Protein AF-A0A0R3N620-F1 (afdb_monomer)

Sequence (386 aa):
MCLKAFSAATVSLCLLALGALASAQDASSAPKIPSCRLDSSKNAILQATLKRAIGAYAAMGKQLPVSKVAINPVSPSADPQTLDVYVVLDAPKGATDAGGCATRTPGEADAVDPLSVLGGCVVAAVDRPEMRCSSSAVQVFAKAGRSEERESIALLYVVAHELGHLKQRRLGEYAGRVEQIDLGTAPSARIDALREACDPVSLKVEEETDAMSFDVLVKLVGEAPYREPILSERGSVYSNIDQLALASNGWQLLNARRDFVSKPKVHPSFEPQNFPTPDKEIEKNAKTFVCAALKGKKGTIYYPGRSISHPPMEQRLQRMAEKLKPVAEGLPTKPGDPNFKPVAILQGDLGPILTFIYRETGVYMKSLQNKICTRLNGPRPDAGCT

Structure (mmCIF, N/CA/C/O backbone):
data_AF-A0A0R3N620-F1
#
_entry.id   AF-A0A0R3N620-F1
#
loop_
_atom_site.group_PDB
_atom_site.id
_atom_site.type_symbol
_atom_site.label_atom_id
_atom_site.label_alt_id
_atom_site.label_comp_id
_atom_site.label_asym_id
_atom_site.label_entity_id
_atom_site.label_seq_id
_atom_site.pdbx_PDB_ins_code
_atom_site.Cartn_x
_atom_site.Cartn_y
_atom_site.Cartn_z
_atom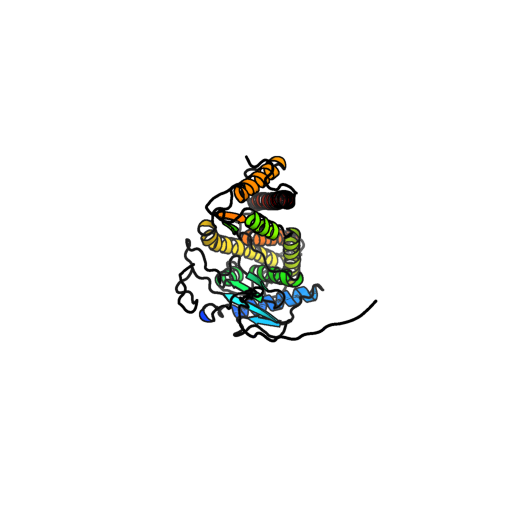_site.occupancy
_atom_site.B_iso_or_equiv
_atom_site.auth_seq_id
_atom_site.auth_comp_id
_atom_site.auth_asym_id
_atom_site.auth_atom_id
_atom_site.pdbx_PDB_model_num
ATOM 1 N N . MET A 1 1 ? 26.747 -62.731 -38.955 1.00 36.78 1 MET A N 1
ATOM 2 C CA . MET A 1 1 ? 27.808 -63.668 -38.532 1.00 36.78 1 MET A CA 1
ATOM 3 C C . MET A 1 1 ? 28.771 -62.927 -37.621 1.00 36.78 1 MET A C 1
ATOM 5 O O . MET A 1 1 ? 29.369 -61.945 -38.035 1.00 36.78 1 MET A O 1
ATOM 9 N N . CYS A 1 2 ? 28.819 -63.350 -36.360 1.00 31.23 2 CYS A N 1
ATOM 10 C CA . CYS A 1 2 ? 29.792 -62.945 -35.350 1.00 31.23 2 CYS A CA 1
ATOM 11 C C . CYS A 1 2 ? 31.207 -63.416 -35.733 1.00 31.23 2 CYS A C 1
ATOM 13 O O . CYS A 1 2 ? 31.331 -64.530 -36.228 1.00 31.23 2 CYS A O 1
ATOM 15 N N . LEU A 1 3 ? 32.262 -62.657 -35.421 1.00 32.25 3 LEU A N 1
ATOM 16 C CA . LEU A 1 3 ? 33.088 -62.854 -34.216 1.00 32.25 3 LEU A CA 1
ATOM 17 C C . LEU A 1 3 ? 34.357 -61.969 -34.231 1.00 32.25 3 LEU A C 1
ATOM 19 O O . LEU A 1 3 ? 35.157 -62.034 -35.152 1.00 32.25 3 LEU A O 1
ATOM 23 N N . LYS A 1 4 ? 34.511 -61.225 -33.126 1.00 36.31 4 LYS A N 1
ATOM 24 C CA . LYS A 1 4 ? 35.710 -60.953 -32.303 1.00 36.31 4 LYS A CA 1
ATOM 25 C C . LYS A 1 4 ? 37.056 -60.589 -32.961 1.00 36.31 4 LYS A C 1
ATOM 27 O O . LYS A 1 4 ? 37.689 -61.430 -33.579 1.00 36.31 4 LYS A O 1
ATOM 32 N N . ALA A 1 5 ? 37.621 -59.471 -32.493 1.00 34.50 5 ALA A N 1
ATOM 33 C CA . ALA A 1 5 ? 38.891 -59.493 -31.755 1.00 34.50 5 ALA A CA 1
ATOM 34 C C . ALA A 1 5 ? 39.011 -58.265 -30.828 1.00 34.50 5 ALA A C 1
ATOM 36 O O . ALA A 1 5 ? 38.874 -57.125 -31.259 1.00 34.50 5 ALA A O 1
ATOM 37 N N . PHE A 1 6 ? 39.241 -58.536 -29.543 1.00 37.28 6 PHE A N 1
ATOM 38 C CA . PHE A 1 6 ? 39.679 -57.591 -28.516 1.00 37.28 6 PHE A CA 1
ATOM 39 C C . PHE A 1 6 ? 41.188 -57.352 -28.664 1.00 37.28 6 PHE A C 1
ATOM 41 O O . PHE A 1 6 ? 41.926 -58.315 -28.850 1.00 37.28 6 PHE A O 1
ATOM 48 N N . SER A 1 7 ? 41.659 -56.124 -28.443 1.00 36.38 7 SER A N 1
ATOM 49 C CA . SER A 1 7 ? 42.962 -55.913 -27.803 1.00 36.38 7 SER A CA 1
ATOM 50 C C . SER A 1 7 ? 42.950 -54.609 -27.017 1.00 36.38 7 SER A C 1
ATOM 52 O O . SER A 1 7 ? 42.674 -53.539 -27.554 1.00 36.38 7 SER A O 1
ATOM 54 N N . ALA A 1 8 ? 43.228 -54.739 -25.725 1.00 33.75 8 ALA A N 1
ATOM 55 C CA . ALA A 1 8 ? 43.427 -53.651 -24.790 1.00 33.75 8 ALA A CA 1
ATOM 56 C C . ALA A 1 8 ? 44.824 -53.047 -24.986 1.00 33.75 8 ALA A C 1
ATOM 58 O O . ALA A 1 8 ? 45.806 -53.779 -25.083 1.00 33.75 8 ALA A O 1
ATOM 59 N N . ALA A 1 9 ? 44.915 -51.720 -24.990 1.00 36.69 9 ALA A N 1
ATOM 60 C CA . ALA A 1 9 ? 46.151 -51.009 -24.700 1.00 36.69 9 ALA A CA 1
ATOM 61 C C . ALA A 1 9 ? 45.800 -49.731 -23.937 1.00 36.69 9 ALA A C 1
ATOM 63 O O . ALA A 1 9 ? 45.240 -48.775 -24.468 1.00 36.69 9 ALA A O 1
ATOM 64 N N . THR A 1 10 ? 46.086 -49.793 -22.647 1.00 37.22 10 THR A N 1
ATOM 65 C CA . THR A 1 10 ? 45.974 -48.743 -21.648 1.00 37.22 10 THR A CA 1
ATOM 66 C C . THR A 1 10 ? 46.979 -47.634 -21.962 1.00 37.22 10 THR A C 1
ATOM 68 O O . THR A 1 10 ? 48.183 -47.867 -21.892 1.00 37.22 10 THR A O 1
ATOM 71 N N . VAL A 1 11 ? 46.507 -46.423 -22.259 1.00 37.81 11 VAL A N 1
ATOM 72 C CA . VAL A 1 11 ? 47.314 -45.199 -22.153 1.00 37.81 11 VAL A CA 1
ATOM 73 C C . VAL A 1 11 ? 46.560 -44.232 -21.251 1.00 37.81 11 VAL A C 1
ATOM 75 O O . VAL A 1 11 ? 45.428 -43.841 -21.519 1.00 37.81 11 VAL A O 1
ATOM 78 N N . SER A 1 12 ? 47.204 -43.944 -20.126 1.00 35.34 12 SER A N 1
ATOM 79 C CA . SER A 1 12 ? 46.823 -42.969 -19.110 1.00 35.34 12 SER A CA 1
ATOM 80 C C . SER A 1 12 ? 47.328 -41.572 -19.509 1.00 35.34 12 SER A C 1
ATOM 82 O O . SER A 1 12 ? 48.283 -41.485 -20.278 1.00 35.34 12 SER A O 1
ATOM 84 N N . LEU A 1 13 ? 46.746 -40.527 -18.900 1.00 31.44 13 LEU A N 1
ATOM 85 C CA . LEU A 1 13 ? 46.895 -39.066 -19.119 1.00 31.44 13 LEU A CA 1
ATOM 86 C C . LEU A 1 13 ? 45.989 -38.499 -20.235 1.00 31.44 13 LEU A C 1
ATOM 88 O O . LEU A 1 13 ? 45.946 -39.027 -21.331 1.00 31.44 13 LEU A O 1
ATOM 92 N N . CYS A 1 14 ? 45.254 -37.397 -20.068 1.00 28.28 14 CYS A N 1
ATOM 93 C CA . CYS A 1 14 ? 45.354 -36.328 -19.081 1.00 28.28 14 CYS A CA 1
ATOM 94 C C . CYS A 1 14 ? 44.007 -35.596 -18.946 1.00 28.28 14 CYS A C 1
ATOM 96 O O . CYS A 1 14 ? 43.231 -35.511 -19.897 1.00 28.28 14 CYS A O 1
ATOM 98 N N . LEU A 1 15 ? 43.772 -35.057 -17.748 1.00 35.19 15 LEU A N 1
ATOM 99 C CA . LEU A 1 15 ? 42.689 -34.148 -17.380 1.00 35.19 15 LEU A CA 1
ATOM 100 C C . LEU A 1 15 ? 42.441 -33.057 -18.431 1.00 35.19 15 LEU A C 1
ATOM 102 O O . LEU A 1 15 ? 43.393 -32.408 -18.844 1.00 35.19 15 LEU A O 1
ATOM 106 N N . LEU A 1 16 ? 41.165 -32.782 -18.715 1.00 34.00 16 LEU A N 1
ATOM 107 C CA . LEU A 1 16 ? 40.582 -31.440 -18.878 1.00 34.00 16 LEU A CA 1
ATOM 108 C C . LEU A 1 16 ? 39.051 -31.575 -18.756 1.00 34.00 16 LEU A C 1
ATOM 110 O O . LEU A 1 16 ? 38.293 -31.355 -19.696 1.00 34.00 16 LEU A O 1
ATOM 114 N N . ALA A 1 17 ? 38.582 -31.966 -17.568 1.00 34.34 17 ALA A N 1
ATOM 115 C CA . ALA A 1 17 ? 37.215 -31.668 -17.157 1.00 34.34 17 ALA A CA 1
ATOM 116 C C . ALA A 1 17 ? 37.182 -30.177 -16.789 1.00 34.34 17 ALA A C 1
ATOM 118 O O . ALA A 1 17 ? 37.375 -29.808 -15.631 1.00 34.34 17 ALA A O 1
ATOM 119 N N . LEU A 1 18 ? 37.043 -29.309 -17.797 1.00 34.25 18 LEU A N 1
ATOM 120 C CA . LEU A 1 18 ? 36.725 -27.906 -17.559 1.00 34.25 18 LEU A CA 1
ATOM 121 C C . LEU A 1 18 ? 35.356 -27.859 -16.890 1.00 34.25 18 LEU A C 1
ATOM 123 O O . LEU A 1 18 ? 34.341 -28.227 -17.480 1.00 34.25 18 LEU A O 1
ATOM 127 N N . GLY A 1 19 ? 35.382 -27.449 -15.625 1.00 31.30 19 GLY A N 1
ATOM 128 C CA . GLY A 1 19 ? 34.218 -27.309 -14.781 1.00 31.30 19 GLY A CA 1
ATOM 129 C C . GLY A 1 19 ? 33.174 -26.420 -15.436 1.00 31.30 19 GLY A C 1
ATOM 130 O O . GLY A 1 19 ? 33.366 -25.217 -15.600 1.00 31.30 19 GLY A O 1
ATOM 131 N N . ALA A 1 20 ? 32.021 -27.017 -15.715 1.00 32.28 20 ALA A N 1
ATOM 132 C CA . ALA A 1 20 ? 30.767 -26.301 -15.649 1.00 32.28 20 ALA A CA 1
ATOM 133 C C . ALA A 1 20 ? 30.526 -25.946 -14.172 1.00 32.28 20 ALA A C 1
ATOM 135 O O . ALA A 1 20 ? 29.784 -26.622 -13.463 1.00 32.28 20 ALA A O 1
ATOM 136 N N . LEU A 1 21 ? 31.178 -24.879 -13.698 1.00 32.72 21 LEU A N 1
ATOM 137 C CA . LEU A 1 21 ? 30.654 -24.066 -12.605 1.00 32.72 21 LEU A CA 1
ATOM 138 C C . LEU A 1 21 ? 29.407 -23.372 -13.158 1.00 32.72 21 LEU A C 1
ATOM 140 O O . LEU A 1 21 ? 29.413 -22.196 -13.510 1.00 32.72 21 LEU A O 1
ATOM 144 N N . ALA A 1 22 ? 28.337 -24.152 -13.298 1.00 33.75 22 ALA A N 1
ATOM 145 C CA . ALA A 1 22 ? 27.001 -23.613 -13.305 1.00 33.75 22 ALA A CA 1
ATOM 146 C C . ALA A 1 22 ? 26.807 -23.029 -11.907 1.00 33.75 22 ALA A C 1
ATOM 148 O O . ALA A 1 22 ? 26.496 -23.741 -10.954 1.00 33.75 22 ALA A O 1
ATOM 149 N N . SER A 1 23 ? 27.063 -21.729 -11.783 1.00 32.25 23 SER A N 1
ATOM 150 C CA . SER A 1 23 ? 26.480 -20.915 -10.734 1.00 32.25 23 SER A CA 1
ATOM 151 C C . SER A 1 23 ? 24.970 -21.035 -10.902 1.00 32.25 23 SER A C 1
ATOM 153 O O . SER A 1 23 ? 24.349 -20.256 -11.622 1.00 32.25 23 SER A O 1
ATOM 155 N N . ALA A 1 24 ? 24.388 -22.060 -10.284 1.00 30.95 24 ALA A N 1
ATOM 156 C CA . ALA A 1 24 ? 23.009 -22.012 -9.863 1.00 30.95 24 ALA A CA 1
ATOM 157 C C . ALA A 1 24 ? 22.931 -20.787 -8.950 1.00 30.95 24 ALA A C 1
ATOM 159 O O . ALA A 1 24 ? 23.338 -20.827 -7.792 1.00 30.95 24 ALA A O 1
ATOM 160 N N . GLN A 1 25 ? 22.540 -19.647 -9.518 1.00 29.06 25 GLN A N 1
ATOM 161 C CA . GLN A 1 25 ? 21.997 -18.567 -8.722 1.00 29.06 25 GLN A CA 1
ATOM 162 C C . GLN A 1 25 ? 20.741 -19.159 -8.104 1.00 29.06 25 GLN A C 1
ATOM 164 O O . GLN A 1 25 ? 19.725 -19.323 -8.778 1.00 29.06 25 GLN A O 1
ATOM 169 N N . ASP A 1 26 ? 20.895 -19.590 -6.853 1.00 26.53 26 ASP A N 1
ATOM 170 C CA . ASP A 1 26 ? 19.812 -19.998 -5.982 1.00 26.53 26 ASP A CA 1
ATOM 171 C C . ASP A 1 26 ? 18.635 -19.050 -6.187 1.00 26.53 26 ASP A C 1
ATOM 173 O O . ASP A 1 26 ? 18.799 -17.823 -6.205 1.00 26.53 26 ASP A O 1
ATOM 177 N N . ALA A 1 27 ? 17.451 -19.637 -6.354 1.00 30.41 27 ALA A N 1
ATOM 178 C CA . ALA A 1 27 ? 16.190 -18.924 -6.300 1.00 30.41 27 ALA A CA 1
ATOM 179 C C . ALA A 1 27 ? 16.234 -17.968 -5.096 1.00 30.41 27 ALA A C 1
ATOM 181 O O . ALA A 1 27 ? 16.344 -18.391 -3.946 1.00 30.41 27 ALA A O 1
ATOM 182 N N . SER A 1 28 ? 16.274 -16.672 -5.407 1.00 37.09 28 SER A N 1
ATOM 183 C CA . SER A 1 28 ? 16.671 -15.588 -4.514 1.00 37.09 28 SER A CA 1
ATOM 184 C C . SER A 1 28 ? 15.921 -15.634 -3.180 1.00 37.09 28 SER A C 1
ATOM 186 O O . SER A 1 28 ? 14.763 -15.235 -3.083 1.00 37.09 28 SER A O 1
ATOM 188 N N . SER A 1 29 ? 16.597 -16.077 -2.117 1.00 52.94 29 SER A N 1
ATOM 189 C CA . SER A 1 29 ? 16.148 -15.803 -0.756 1.00 52.94 29 SER A CA 1
ATOM 190 C C . SER A 1 29 ? 16.206 -14.291 -0.537 1.00 52.94 29 SER A C 1
ATOM 192 O O . SER A 1 29 ? 17.260 -13.688 -0.767 1.00 52.94 29 SER A O 1
ATOM 194 N N . ALA A 1 30 ? 15.106 -13.678 -0.094 1.00 59.09 30 ALA A N 1
ATOM 195 C CA . ALA A 1 30 ? 15.063 -12.246 0.183 1.00 59.09 30 ALA A CA 1
ATOM 196 C C . ALA A 1 30 ? 16.245 -11.829 1.091 1.00 59.09 30 ALA A C 1
ATOM 198 O O . ALA A 1 30 ? 16.562 -12.547 2.049 1.00 59.09 30 ALA A O 1
ATOM 199 N N . PRO A 1 31 ? 16.923 -10.698 0.811 1.00 70.62 31 PRO A N 1
ATOM 200 C CA . PRO A 1 31 ? 18.149 -10.330 1.510 1.00 70.62 31 PRO A CA 1
ATOM 201 C C . PRO A 1 31 ? 17.891 -10.167 3.011 1.00 70.62 31 PRO A C 1
ATOM 203 O O . PRO A 1 31 ? 16.877 -9.583 3.414 1.00 70.62 31 PRO A O 1
ATOM 206 N N . LYS A 1 32 ? 18.803 -10.703 3.833 1.00 85.25 32 LYS A N 1
ATOM 207 C CA . LYS A 1 32 ? 18.725 -10.652 5.299 1.00 85.25 32 LYS A CA 1
ATOM 208 C C . LYS A 1 32 ? 18.769 -9.199 5.775 1.00 85.25 32 LYS A C 1
ATOM 210 O O . LYS A 1 32 ? 19.668 -8.456 5.395 1.00 85.25 32 LYS A O 1
ATOM 215 N N . ILE A 1 33 ? 17.829 -8.820 6.639 1.00 90.06 33 ILE A N 1
ATOM 216 C CA . ILE A 1 33 ? 17.761 -7.471 7.208 1.00 90.06 33 ILE A CA 1
ATOM 217 C C . ILE A 1 33 ? 18.667 -7.405 8.453 1.00 90.06 33 ILE A C 1
ATOM 219 O O . ILE A 1 33 ? 18.491 -8.218 9.366 1.00 90.06 33 ILE A O 1
ATOM 223 N N . PRO A 1 34 ? 19.643 -6.480 8.517 1.00 92.31 34 PRO A N 1
ATOM 224 C CA . PRO A 1 34 ? 20.466 -6.277 9.709 1.00 92.31 34 PRO A CA 1
ATOM 225 C C . PRO A 1 34 ? 19.623 -5.870 10.925 1.00 92.31 34 PRO A C 1
ATOM 227 O O . PRO A 1 34 ? 18.686 -5.086 10.795 1.00 92.31 34 PRO A O 1
ATOM 230 N N . SER A 1 35 ? 19.975 -6.333 12.127 1.00 92.88 35 SER A N 1
ATOM 231 C CA . SER A 1 35 ? 19.204 -6.039 13.350 1.00 92.88 35 SER A CA 1
ATOM 232 C C . SER A 1 35 ? 19.125 -4.545 13.675 1.00 92.88 35 SER A C 1
ATOM 234 O O . SER A 1 35 ? 18.092 -4.075 14.136 1.00 92.88 35 SER A O 1
ATOM 236 N N . CYS A 1 36 ? 20.171 -3.777 13.366 1.00 93.56 36 CYS A N 1
ATOM 237 C CA . CYS A 1 36 ? 20.194 -2.316 13.496 1.00 93.56 36 CYS A CA 1
ATOM 238 C C . CYS A 1 36 ? 19.202 -1.588 12.571 1.00 93.56 36 CYS A C 1
ATOM 240 O O . CYS A 1 36 ? 18.960 -0.399 12.750 1.00 93.56 36 CYS A O 1
ATOM 242 N N . ARG A 1 37 ? 18.648 -2.277 11.565 1.00 93.88 37 ARG A N 1
ATOM 243 C CA . ARG A 1 37 ? 17.596 -1.755 10.686 1.00 93.88 37 ARG A CA 1
ATOM 244 C C . ARG A 1 37 ? 16.200 -2.095 11.198 1.00 93.88 37 ARG A C 1
ATOM 246 O O . ARG A 1 37 ? 15.242 -1.626 10.602 1.00 93.88 37 ARG A O 1
ATOM 253 N N . LEU A 1 38 ? 16.065 -2.899 12.253 1.00 95.88 38 LEU A N 1
ATOM 254 C CA . LEU A 1 38 ? 14.768 -3.310 12.781 1.00 95.88 38 LEU A CA 1
ATOM 255 C C . LEU A 1 38 ? 14.291 -2.322 13.846 1.00 95.88 38 LEU A C 1
ATOM 257 O O . LEU A 1 38 ? 14.926 -2.158 14.885 1.00 95.88 38 LEU A O 1
ATOM 261 N N . ASP A 1 39 ? 13.150 -1.688 13.598 1.00 95.19 39 ASP A N 1
ATOM 262 C CA . ASP A 1 39 ? 12.502 -0.791 14.552 1.00 95.19 39 ASP A CA 1
ATOM 263 C C . ASP A 1 39 ? 11.466 -1.561 15.371 1.00 95.19 39 ASP A C 1
ATOM 265 O O . ASP A 1 39 ? 10.470 -2.051 14.841 1.00 95.19 39 ASP A O 1
ATOM 269 N N . SER A 1 40 ? 11.698 -1.677 16.678 1.00 95.31 40 SER A N 1
ATOM 270 C CA . SER A 1 40 ? 10.781 -2.348 17.600 1.00 95.31 40 SER A CA 1
ATOM 271 C C . SER A 1 40 ? 9.711 -1.426 18.189 1.00 95.31 40 SER A C 1
ATOM 273 O O . SER A 1 40 ? 8.760 -1.917 18.803 1.00 95.31 40 SER A O 1
ATOM 275 N N . SER A 1 41 ? 9.820 -0.106 17.999 1.00 94.81 41 SER A N 1
ATOM 276 C CA . SER A 1 41 ? 8.978 0.886 18.680 1.00 94.81 41 SER A CA 1
ATOM 277 C C . SER A 1 41 ? 7.492 0.772 18.327 1.00 94.81 41 SER A C 1
ATOM 279 O O . SER A 1 41 ? 6.646 1.193 19.113 1.00 94.81 41 SER A O 1
ATOM 281 N N . LYS A 1 42 ? 7.159 0.176 17.172 1.00 93.06 42 LYS A N 1
ATOM 282 C CA . LYS A 1 42 ? 5.778 0.000 16.683 1.00 93.06 42 LYS A CA 1
ATOM 283 C C . LYS A 1 42 ? 5.275 -1.442 16.738 1.00 93.06 42 LYS A C 1
ATOM 285 O O . LYS A 1 42 ? 4.147 -1.706 16.317 1.00 93.06 42 LYS A O 1
ATOM 290 N N . ASN A 1 43 ? 6.062 -2.374 17.282 1.00 95.19 43 ASN A N 1
ATOM 291 C CA . ASN A 1 43 ? 5.740 -3.802 17.244 1.00 95.19 43 ASN A CA 1
ATOM 292 C C . ASN A 1 43 ? 4.398 -4.117 17.908 1.00 95.19 43 ASN A C 1
ATOM 294 O O . ASN A 1 43 ? 3.606 -4.862 17.344 1.00 95.19 43 ASN A O 1
ATOM 298 N N . ALA A 1 44 ? 4.101 -3.523 19.067 1.00 95.88 44 ALA A N 1
ATOM 299 C CA . ALA A 1 44 ? 2.853 -3.795 19.783 1.00 95.88 44 ALA A CA 1
ATOM 300 C C . ALA A 1 44 ? 1.606 -3.389 18.974 1.00 95.88 44 ALA A C 1
ATOM 302 O O . ALA A 1 44 ? 0.653 -4.164 18.873 1.00 95.88 44 ALA A O 1
ATOM 303 N N . ILE A 1 45 ? 1.636 -2.204 18.354 1.00 95.81 45 ILE A N 1
ATOM 304 C CA . ILE A 1 45 ? 0.534 -1.682 17.533 1.00 95.81 45 ILE A CA 1
ATOM 305 C C . ILE A 1 45 ? 0.341 -2.557 16.288 1.00 95.81 45 ILE A C 1
ATOM 307 O O . ILE A 1 45 ? -0.785 -2.944 15.961 1.00 95.81 45 ILE A O 1
ATOM 311 N N . LEU A 1 46 ? 1.440 -2.908 15.614 1.00 96.75 46 LEU A N 1
ATOM 312 C CA . LEU A 1 46 ? 1.401 -3.737 14.414 1.00 96.75 46 LEU A CA 1
ATOM 313 C C . LEU A 1 46 ? 0.939 -5.171 14.725 1.00 96.75 46 LEU A C 1
ATOM 315 O O . LEU A 1 46 ? 0.094 -5.702 14.008 1.00 96.75 46 LEU A O 1
ATOM 319 N N . GLN A 1 47 ? 1.413 -5.771 15.823 1.00 97.25 47 GLN A N 1
ATOM 320 C CA . GLN A 1 47 ? 1.006 -7.106 16.281 1.00 97.25 47 GLN A CA 1
ATOM 321 C C . GLN A 1 47 ? -0.499 -7.165 16.545 1.00 97.25 47 GLN A C 1
ATOM 323 O O . GLN A 1 47 ? -1.167 -8.101 16.100 1.00 97.25 47 GLN A O 1
ATOM 328 N N . ALA A 1 48 ? -1.034 -6.178 17.268 1.00 97.12 48 ALA A N 1
ATOM 329 C CA . ALA A 1 48 ? -2.457 -6.108 17.579 1.00 97.12 48 ALA A CA 1
ATOM 330 C C . ALA A 1 48 ? -3.296 -5.964 16.298 1.00 97.12 48 ALA A C 1
ATOM 332 O O . ALA A 1 48 ? -4.229 -6.744 16.083 1.00 97.12 48 ALA A O 1
ATOM 333 N N . THR A 1 49 ? -2.873 -5.075 15.394 1.00 97.88 49 THR A N 1
ATOM 334 C CA . THR A 1 49 ? -3.542 -4.849 14.106 1.00 97.88 49 THR A CA 1
ATOM 335 C C . THR A 1 49 ? -3.543 -6.111 13.234 1.00 97.88 49 THR A C 1
ATOM 337 O O . THR A 1 49 ? -4.594 -6.519 12.739 1.00 97.88 49 THR A O 1
ATOM 340 N N . LEU A 1 50 ? -2.394 -6.786 13.094 1.00 98.00 50 LEU A N 1
ATOM 341 C CA . LEU A 1 50 ? -2.265 -8.054 12.363 1.00 98.00 50 LEU A CA 1
ATOM 342 C C . LEU A 1 50 ? -3.169 -9.138 12.949 1.00 98.00 50 LEU A C 1
ATOM 344 O O . LEU A 1 50 ? -3.889 -9.806 12.210 1.00 98.00 50 LEU A O 1
ATOM 348 N N . LYS A 1 51 ? -3.174 -9.298 14.277 1.00 97.38 51 LYS A N 1
ATOM 349 C CA . LYS A 1 51 ? -4.012 -10.295 14.955 1.00 97.38 51 LYS A CA 1
ATOM 350 C C . LYS A 1 51 ? -5.498 -10.069 14.668 1.00 97.38 51 LYS A C 1
ATOM 352 O O . LYS A 1 51 ? -6.213 -11.034 14.400 1.00 97.38 51 LYS A O 1
ATOM 357 N N . ARG A 1 52 ? -5.963 -8.814 14.690 1.00 97.19 52 ARG A N 1
ATOM 358 C CA . ARG A 1 52 ? -7.353 -8.464 14.354 1.00 97.19 52 ARG A CA 1
ATOM 359 C C . ARG A 1 52 ? -7.671 -8.732 12.891 1.00 97.19 52 ARG A C 1
ATOM 361 O O . ARG A 1 52 ? -8.690 -9.355 12.613 1.00 97.19 52 ARG A O 1
ATOM 368 N N . ALA A 1 53 ? -6.795 -8.324 11.975 1.00 97.56 53 ALA A N 1
ATOM 369 C CA . ALA A 1 53 ? -6.983 -8.562 10.548 1.00 97.56 53 ALA A CA 1
ATOM 370 C C . ALA A 1 53 ? -7.063 -10.067 10.235 1.00 97.56 53 ALA A C 1
ATOM 372 O O . ALA A 1 53 ? -8.011 -10.507 9.587 1.00 97.56 53 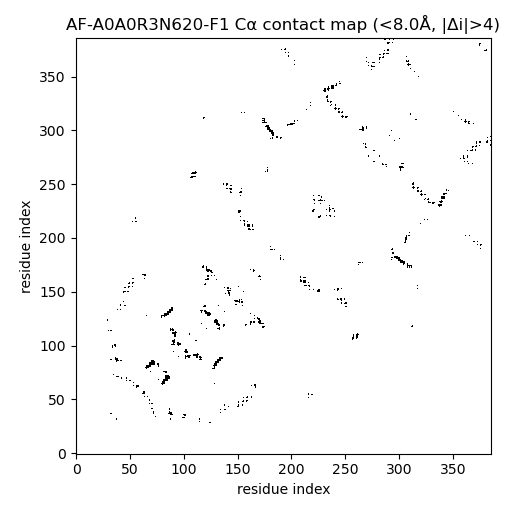ALA A O 1
ATOM 373 N N . ILE A 1 54 ? -6.136 -10.875 10.767 1.00 97.50 54 ILE A N 1
ATOM 374 C CA . ILE A 1 54 ? -6.147 -12.343 10.630 1.00 97.50 54 ILE A CA 1
ATOM 375 C C . ILE A 1 54 ? -7.449 -12.932 11.194 1.00 97.50 54 ILE A C 1
ATOM 377 O O . ILE A 1 54 ? -8.084 -13.764 10.544 1.00 97.50 54 ILE A O 1
ATOM 381 N N . GLY A 1 55 ? -7.879 -12.471 12.373 1.00 97.00 55 GLY A N 1
ATOM 382 C CA . GLY A 1 55 ? -9.146 -12.880 12.981 1.00 97.00 55 GLY A CA 1
ATOM 383 C C . GLY A 1 55 ? -10.365 -12.538 12.118 1.00 97.00 55 GLY A C 1
ATOM 384 O O . GLY A 1 55 ? -11.247 -13.378 11.949 1.00 97.00 55 GLY A O 1
ATOM 385 N N . ALA A 1 56 ? -10.398 -11.348 11.513 1.00 97.38 56 ALA A N 1
ATOM 386 C CA . ALA A 1 56 ? -11.469 -10.934 10.610 1.00 97.38 56 ALA A CA 1
ATOM 387 C C . ALA A 1 56 ? -11.504 -11.782 9.331 1.00 97.38 56 ALA A C 1
ATOM 389 O O . ALA A 1 56 ? -12.574 -12.246 8.943 1.00 97.38 56 ALA A O 1
ATOM 390 N N . TYR A 1 57 ? -10.350 -12.061 8.715 1.00 97.81 57 TYR A N 1
ATOM 391 C CA . TYR A 1 57 ? -10.260 -12.986 7.579 1.00 97.81 57 TYR A CA 1
ATOM 392 C C . TYR A 1 57 ? -10.841 -14.366 7.921 1.00 97.81 57 TYR A C 1
ATOM 394 O O . TYR A 1 57 ? -11.648 -14.898 7.155 1.00 97.81 57 TYR A O 1
ATOM 402 N N . ALA A 1 58 ? -10.495 -14.921 9.087 1.00 96.75 58 ALA A N 1
ATOM 403 C CA . ALA A 1 58 ? -11.048 -16.191 9.556 1.00 96.75 58 ALA A CA 1
ATOM 404 C C . ALA A 1 58 ? -12.572 -16.120 9.775 1.00 96.75 58 ALA A C 1
ATOM 406 O O . ALA A 1 58 ? -13.300 -16.983 9.287 1.00 96.75 58 ALA A O 1
ATOM 407 N N . ALA A 1 59 ? -13.071 -15.068 10.432 1.00 96.31 59 ALA A N 1
ATOM 408 C CA . ALA A 1 59 ? -14.501 -14.873 10.690 1.00 96.31 59 ALA A CA 1
ATOM 409 C C . ALA A 1 59 ? -15.339 -14.703 9.408 1.00 96.31 59 ALA A C 1
ATOM 411 O O . ALA A 1 59 ? -16.526 -15.018 9.402 1.00 96.31 59 ALA A O 1
ATOM 412 N N . MET A 1 60 ? -14.731 -14.229 8.319 1.00 96.50 60 MET A N 1
ATOM 413 C CA . MET A 1 60 ? -15.359 -14.128 6.996 1.00 96.50 60 MET A CA 1
ATOM 414 C C . MET A 1 60 ? -15.264 -15.424 6.170 1.00 96.50 60 MET A C 1
ATOM 416 O O . MET A 1 60 ? -15.627 -15.423 4.995 1.00 96.50 60 MET A O 1
ATOM 420 N N . GLY A 1 61 ? -14.723 -16.515 6.727 1.00 95.88 61 GLY A N 1
ATOM 421 C CA . GLY A 1 61 ? -14.485 -17.763 5.993 1.00 95.88 61 GLY A CA 1
ATOM 422 C C . GLY A 1 61 ? -13.353 -17.673 4.960 1.00 95.88 61 GLY A C 1
ATOM 423 O O . GLY A 1 61 ? -13.197 -18.559 4.123 1.00 95.88 61 GLY A O 1
ATOM 424 N N . LYS A 1 62 ? -12.536 -16.614 5.007 1.00 94.62 62 LYS A N 1
ATOM 425 C CA . LYS A 1 62 ? -11.417 -16.355 4.089 1.00 94.62 62 LYS A CA 1
ATOM 426 C C . LYS A 1 62 ? -10.083 -16.711 4.757 1.00 94.62 62 LYS A C 1
ATOM 428 O O . LYS A 1 62 ? -9.197 -15.870 4.872 1.00 94.62 62 LYS A O 1
ATOM 433 N N . GLN A 1 63 ? -9.940 -17.959 5.207 1.00 93.00 63 GLN A N 1
ATOM 434 C CA . GLN A 1 63 ? -8.780 -18.420 5.984 1.00 93.00 63 GLN A CA 1
ATOM 435 C C . GLN A 1 63 ? -7.439 -18.120 5.285 1.00 93.00 63 GLN A C 1
ATOM 437 O O . GLN A 1 63 ? -7.226 -18.498 4.128 1.00 93.00 63 GLN A O 1
ATOM 442 N N . LEU A 1 64 ? -6.532 -17.460 6.006 1.00 95.56 64 LEU A N 1
ATOM 443 C CA . LEU A 1 64 ? -5.161 -17.191 5.573 1.00 95.56 64 LEU A CA 1
ATOM 444 C C . LEU A 1 64 ? -4.273 -18.434 5.754 1.00 95.56 64 LEU A C 1
ATOM 446 O O . LEU A 1 64 ? -4.568 -19.269 6.610 1.00 95.56 64 LEU A O 1
ATOM 450 N N . PRO A 1 65 ? -3.160 -18.558 5.003 1.00 93.81 65 PRO A N 1
ATOM 451 C CA . PRO A 1 65 ? -2.187 -19.638 5.201 1.00 93.81 65 PRO A CA 1
ATOM 452 C C . PRO A 1 65 ? -1.338 -19.479 6.477 1.00 93.81 65 PRO A C 1
ATOM 454 O O . PRO A 1 65 ? -0.434 -20.274 6.707 1.00 93.81 65 PRO A O 1
ATOM 457 N N . VAL A 1 66 ? -1.617 -18.464 7.299 1.00 95.44 66 VAL A N 1
ATOM 458 C CA . VAL A 1 66 ? -0.890 -18.143 8.529 1.00 95.44 66 VAL A CA 1
ATOM 459 C C . VAL A 1 66 ? -1.847 -18.075 9.714 1.00 95.44 66 VAL A C 1
ATOM 461 O O . VAL A 1 66 ? -2.988 -17.629 9.586 1.00 95.44 66 VAL A O 1
ATOM 464 N N . SER A 1 67 ? -1.369 -18.499 10.879 1.00 91.19 67 SER A N 1
ATOM 465 C CA . SER A 1 67 ? -2.101 -18.452 12.152 1.00 91.19 67 SER A CA 1
ATOM 466 C C . SER A 1 67 ? -1.308 -17.783 13.275 1.00 91.19 67 SER A C 1
ATOM 468 O O . SER A 1 67 ? -1.858 -17.520 14.344 1.00 91.19 67 SER A O 1
ATOM 470 N N . LYS A 1 68 ? -0.016 -17.517 13.053 1.00 95.12 68 LYS A N 1
ATOM 471 C CA . LYS A 1 68 ? 0.887 -16.862 14.004 1.00 95.12 68 LYS A CA 1
ATOM 472 C C . LYS A 1 68 ? 1.600 -15.696 13.332 1.00 95.12 68 LYS A C 1
ATOM 474 O O . LYS A 1 68 ? 1.722 -15.652 12.111 1.00 95.12 68 LYS A O 1
ATOM 479 N N . VAL A 1 69 ? 2.078 -14.765 14.149 1.00 97.12 69 VAL A N 1
ATOM 480 C CA . VAL A 1 69 ? 2.826 -13.582 13.714 1.00 97.12 69 VAL A CA 1
ATOM 481 C C . VAL A 1 69 ? 4.045 -13.431 14.611 1.00 97.12 69 VAL A C 1
ATOM 483 O O . VAL A 1 69 ? 3.890 -13.383 15.835 1.00 97.12 69 VAL A O 1
ATOM 486 N N . ALA A 1 70 ? 5.221 -13.312 14.004 1.00 97.12 70 ALA A N 1
ATOM 487 C CA . ALA A 1 70 ? 6.469 -12.974 14.674 1.00 97.12 70 ALA A CA 1
ATOM 488 C C . ALA A 1 70 ? 6.997 -11.651 14.105 1.00 97.12 70 ALA A C 1
ATOM 490 O O . ALA A 1 70 ? 7.299 -11.565 12.918 1.00 97.12 70 ALA A O 1
ATOM 491 N N . ILE A 1 71 ? 7.094 -10.606 14.933 1.00 97.31 71 ILE A N 1
ATOM 492 C CA . ILE A 1 71 ? 7.598 -9.296 14.494 1.00 97.31 71 ILE A CA 1
ATOM 493 C C . ILE A 1 71 ? 9.075 -9.152 14.851 1.00 97.31 71 ILE A C 1
ATOM 495 O O . ILE A 1 71 ? 9.463 -9.382 15.995 1.00 97.31 71 ILE A O 1
ATOM 499 N N . ASN A 1 72 ? 9.877 -8.728 13.875 1.00 96.19 72 ASN A N 1
ATOM 500 C CA . ASN A 1 72 ? 11.330 -8.593 13.937 1.00 96.19 72 ASN A CA 1
ATOM 501 C C . ASN A 1 72 ? 12.017 -9.842 14.520 1.00 96.19 72 ASN A C 1
ATOM 503 O O . ASN A 1 72 ? 12.821 -9.712 15.449 1.00 96.19 72 ASN A O 1
ATOM 507 N N . PRO A 1 73 ? 11.706 -11.060 14.030 1.00 94.44 73 PRO A N 1
ATOM 508 C CA . PRO A 1 73 ? 12.332 -12.256 14.565 1.00 94.44 73 PRO A CA 1
ATOM 509 C C . PRO A 1 73 ? 13.838 -12.240 14.261 1.00 94.44 73 PRO A C 1
ATOM 511 O O . PRO A 1 73 ? 14.273 -11.835 13.181 1.00 94.44 73 PRO A O 1
ATOM 514 N N . VAL A 1 74 ? 14.649 -12.696 15.222 1.00 88.31 74 VAL A N 1
ATOM 515 C CA . VAL A 1 74 ? 16.124 -12.726 15.111 1.00 88.31 74 VAL A CA 1
ATOM 516 C C . VAL A 1 74 ? 16.587 -13.624 13.955 1.00 88.31 74 VAL A C 1
ATOM 518 O O . VAL A 1 74 ? 17.610 -13.370 13.316 1.00 88.31 74 VAL A O 1
ATOM 521 N N . SER A 1 75 ? 15.808 -14.663 13.665 1.00 88.25 75 SER A N 1
ATOM 522 C CA . SER A 1 75 ? 15.966 -15.573 12.535 1.00 88.25 75 SER A CA 1
ATOM 523 C C . SER A 1 75 ? 14.599 -15.864 11.922 1.00 88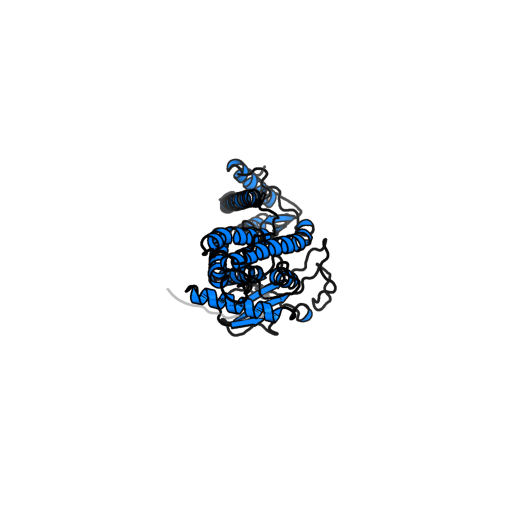.25 75 SER A C 1
ATOM 525 O O . SER A 1 75 ? 13.620 -15.857 12.668 1.00 88.25 75 SER A O 1
ATOM 527 N N . PRO A 1 76 ? 14.519 -16.171 10.617 1.00 90.38 76 PRO A N 1
ATOM 528 C CA . PRO A 1 76 ? 13.256 -16.560 10.006 1.00 90.38 76 PRO A CA 1
ATOM 529 C C . PRO A 1 76 ? 12.604 -17.735 10.744 1.00 90.38 76 PRO A C 1
ATOM 531 O O . PRO A 1 76 ? 13.298 -18.658 11.187 1.00 90.38 76 PRO A O 1
ATOM 534 N N . SER A 1 77 ? 11.284 -17.697 10.884 1.00 93.88 77 SER A N 1
ATOM 535 C CA . SER A 1 77 ? 10.510 -18.739 11.548 1.00 93.88 77 SER A CA 1
ATOM 536 C C . SER A 1 77 ? 10.574 -20.048 10.764 1.00 93.88 77 SER A C 1
ATOM 538 O O . SER A 1 77 ? 10.442 -20.076 9.541 1.00 93.88 77 SER A O 1
ATOM 540 N N . ALA A 1 78 ? 10.748 -21.158 11.485 1.00 92.00 78 ALA A N 1
ATOM 541 C CA . ALA A 1 78 ? 10.715 -22.500 10.902 1.00 92.00 78 ALA A CA 1
ATOM 542 C C . ALA A 1 78 ? 9.281 -23.018 10.668 1.00 92.00 78 ALA A C 1
ATOM 544 O O . ALA A 1 78 ? 9.079 -23.950 9.895 1.00 92.00 78 ALA A O 1
ATOM 545 N N . ASP A 1 79 ? 8.292 -22.439 11.357 1.00 93.94 79 ASP A N 1
ATOM 546 C CA . ASP A 1 79 ? 6.880 -22.801 11.227 1.00 93.94 79 ASP A CA 1
ATOM 547 C C . ASP A 1 79 ? 6.272 -22.114 9.987 1.00 93.94 79 ASP A C 1
ATOM 549 O O . ASP A 1 79 ? 6.151 -20.886 9.990 1.00 93.94 79 ASP A O 1
ATOM 553 N N . PRO A 1 80 ? 5.836 -22.867 8.956 1.00 90.81 80 PRO A N 1
ATOM 554 C CA . PRO A 1 80 ? 5.283 -22.296 7.727 1.00 90.81 80 PRO A CA 1
ATOM 555 C C . PRO A 1 80 ? 3.942 -21.570 7.934 1.00 90.81 80 PRO A C 1
ATOM 557 O O . PRO A 1 80 ? 3.498 -20.856 7.040 1.00 90.81 80 PRO A O 1
ATOM 560 N N . GLN A 1 81 ? 3.287 -21.731 9.092 1.00 94.12 81 GLN A N 1
ATOM 561 C CA . GLN A 1 81 ? 2.074 -20.989 9.459 1.00 94.12 81 GLN A CA 1
ATOM 562 C C . GLN A 1 81 ? 2.369 -19.699 10.240 1.00 94.12 81 GLN A C 1
ATOM 564 O O . GLN A 1 81 ? 1.438 -19.022 10.695 1.00 94.12 81 GLN A O 1
ATOM 569 N N . THR A 1 82 ? 3.645 -19.352 10.426 1.00 96.88 82 THR A N 1
ATOM 570 C CA . THR A 1 82 ? 4.055 -18.089 11.043 1.00 96.88 82 THR A CA 1
ATOM 571 C C . THR A 1 82 ? 4.376 -17.062 9.970 1.00 96.88 82 THR A C 1
ATOM 573 O O . THR A 1 82 ? 5.200 -17.301 9.094 1.00 96.88 82 THR A O 1
ATOM 576 N N . LEU A 1 83 ? 3.719 -15.907 10.060 1.00 97.44 83 LEU A N 1
ATOM 577 C CA . LEU A 1 83 ? 4.080 -14.719 9.305 1.00 97.44 83 LEU A CA 1
ATOM 578 C C . LEU A 1 83 ? 5.211 -13.982 10.023 1.00 97.44 83 LEU A C 1
ATOM 580 O O . LEU A 1 83 ? 4.991 -13.414 11.098 1.00 97.44 83 LEU A O 1
ATOM 584 N N . ASP A 1 84 ? 6.390 -13.959 9.410 1.00 97.50 84 ASP A N 1
ATOM 585 C CA . ASP A 1 84 ? 7.489 -13.100 9.838 1.00 97.50 84 ASP A CA 1
ATOM 586 C C . ASP A 1 84 ? 7.245 -11.680 9.328 1.00 97.50 84 ASP A C 1
ATOM 588 O O . ASP A 1 84 ? 7.047 -11.462 8.134 1.00 97.50 84 ASP A O 1
ATOM 592 N N . VAL A 1 85 ? 7.253 -10.698 10.225 1.00 97.38 85 VAL A N 1
ATOM 593 C CA . VAL A 1 85 ? 7.046 -9.291 9.872 1.00 97.38 85 VAL A CA 1
ATOM 594 C C . VAL A 1 85 ? 8.255 -8.479 10.285 1.00 97.38 85 VAL A C 1
ATOM 596 O O . VAL A 1 85 ? 8.565 -8.391 11.468 1.00 97.38 85 VAL A O 1
ATOM 599 N N . TYR A 1 86 ? 8.920 -7.844 9.329 1.00 96.94 86 TYR A N 1
ATOM 600 C CA . TYR A 1 86 ? 10.065 -6.981 9.592 1.00 96.94 86 TYR A CA 1
ATOM 601 C C . TYR A 1 86 ? 9.670 -5.512 9.458 1.00 96.94 86 TYR A C 1
ATOM 603 O O . TYR A 1 86 ? 9.253 -5.073 8.388 1.00 96.94 86 TYR A O 1
ATOM 611 N N . VAL A 1 87 ? 9.824 -4.740 10.531 1.00 96.94 87 VAL A N 1
ATOM 612 C CA . VAL A 1 87 ? 9.640 -3.286 10.537 1.00 96.94 87 VAL A CA 1
ATOM 613 C C . VAL A 1 87 ? 11.003 -2.639 10.327 1.00 96.94 87 VAL A C 1
ATOM 615 O O . VAL A 1 87 ? 11.857 -2.662 11.210 1.00 96.94 87 VAL A O 1
ATOM 618 N N . VAL A 1 88 ? 11.222 -2.100 9.133 1.00 94.69 88 VAL A N 1
ATOM 619 C CA . VAL A 1 88 ? 12.533 -1.699 8.628 1.00 94.69 88 VAL A CA 1
ATOM 620 C C . VAL A 1 88 ? 12.686 -0.180 8.661 1.00 94.69 88 VAL A C 1
ATOM 622 O O . VAL A 1 88 ? 11.834 0.561 8.171 1.00 94.69 88 VAL A O 1
ATOM 625 N N . LEU A 1 89 ? 13.796 0.293 9.218 1.00 93.88 89 LEU A N 1
ATOM 626 C CA . LEU A 1 89 ? 14.271 1.662 9.061 1.00 93.88 89 LEU A CA 1
ATOM 627 C C . LEU A 1 89 ? 14.776 1.843 7.628 1.00 93.88 89 LEU A C 1
ATOM 629 O O . LEU A 1 89 ? 15.699 1.151 7.194 1.00 93.88 89 LEU A O 1
ATOM 633 N N . ASP A 1 90 ? 14.187 2.773 6.885 1.00 90.12 90 ASP A N 1
ATOM 634 C CA . ASP A 1 90 ? 14.656 3.090 5.536 1.00 90.12 90 ASP A CA 1
ATOM 635 C C . ASP A 1 90 ? 15.998 3.838 5.591 1.00 90.12 90 ASP A C 1
ATOM 637 O O . ASP A 1 90 ? 16.259 4.589 6.532 1.00 90.12 90 ASP A O 1
ATOM 641 N N . ALA A 1 91 ? 16.832 3.667 4.565 1.00 90.25 91 ALA A N 1
ATOM 642 C CA . ALA A 1 91 ? 18.132 4.323 4.450 1.00 90.25 91 ALA A CA 1
ATOM 643 C C . ALA A 1 91 ? 18.342 4.899 3.042 1.00 90.25 91 ALA A C 1
ATOM 645 O O . ALA A 1 91 ? 17.909 4.285 2.064 1.00 90.25 91 ALA A O 1
ATOM 646 N N . PRO A 1 92 ? 19.025 6.050 2.906 1.00 88.50 92 PRO A N 1
ATOM 647 C CA . PRO A 1 92 ? 19.487 6.526 1.610 1.00 88.50 92 PRO A CA 1
ATOM 648 C C . PRO A 1 92 ? 20.454 5.529 0.964 1.00 88.50 92 PRO A C 1
ATOM 650 O O . PRO A 1 92 ? 21.270 4.893 1.636 1.00 88.50 92 PRO A O 1
ATOM 653 N N . LYS A 1 93 ? 20.441 5.460 -0.364 1.00 86.06 93 LYS A N 1
ATOM 654 C CA . LYS A 1 93 ? 21.416 4.703 -1.145 1.00 86.06 93 LYS A CA 1
ATOM 655 C C . LYS A 1 93 ? 22.829 5.211 -0.838 1.00 86.06 93 LYS A C 1
ATOM 657 O O . LYS A 1 93 ? 23.120 6.393 -0.995 1.00 86.06 93 LYS A O 1
ATOM 662 N N . GLY A 1 94 ? 23.708 4.304 -0.414 1.00 88.25 94 GLY A N 1
ATOM 663 C CA . GLY A 1 94 ? 25.090 4.629 -0.040 1.00 88.25 94 GLY A CA 1
ATOM 664 C C . GLY A 1 94 ? 25.251 5.250 1.352 1.00 88.25 94 GLY A C 1
ATOM 665 O O . GLY A 1 94 ? 26.373 5.558 1.739 1.00 88.25 94 GLY A O 1
ATOM 666 N N . ALA A 1 95 ? 24.170 5.408 2.121 1.00 91.12 95 ALA A N 1
ATOM 667 C CA . ALA A 1 95 ? 24.206 5.889 3.503 1.00 91.12 95 ALA A CA 1
ATOM 668 C C . ALA A 1 95 ? 24.008 4.739 4.502 1.00 91.12 95 ALA A C 1
ATOM 670 O O . ALA A 1 95 ? 23.211 4.821 5.441 1.00 91.12 95 ALA A O 1
ATOM 671 N N . THR A 1 96 ? 24.743 3.653 4.274 1.00 92.19 96 THR A N 1
ATOM 672 C CA . THR A 1 96 ? 24.834 2.523 5.193 1.00 92.19 96 THR A CA 1
ATOM 673 C C . THR A 1 96 ? 26.286 2.263 5.559 1.00 92.19 96 THR A C 1
ATOM 675 O O . THR A 1 96 ? 27.171 2.433 4.720 1.00 92.19 96 THR A O 1
ATOM 678 N N . ASP A 1 97 ? 26.539 1.839 6.792 1.00 92.06 97 ASP A N 1
ATOM 679 C CA . ASP A 1 97 ? 27.860 1.354 7.186 1.00 92.06 97 ASP A CA 1
ATOM 680 C C . ASP A 1 97 ? 28.155 -0.042 6.598 1.00 92.06 97 ASP A C 1
ATOM 682 O O . ASP A 1 97 ? 27.346 -0.626 5.869 1.00 92.06 97 ASP A O 1
ATOM 686 N N . ALA A 1 98 ? 29.327 -0.597 6.919 1.00 90.25 98 ALA A N 1
ATOM 687 C CA . ALA A 1 98 ? 29.730 -1.927 6.460 1.00 90.25 98 ALA A CA 1
ATOM 688 C C . ALA A 1 98 ? 28.817 -3.063 6.972 1.00 90.25 98 ALA A C 1
ATOM 690 O O . ALA A 1 98 ? 28.796 -4.140 6.380 1.00 90.25 98 ALA A O 1
ATOM 691 N N . GLY A 1 99 ? 28.062 -2.834 8.053 1.00 89.50 99 GLY A N 1
ATOM 692 C CA . GLY A 1 99 ? 27.063 -3.761 8.588 1.00 89.50 99 GLY A CA 1
ATOM 693 C C . GLY A 1 99 ? 25.680 -3.619 7.945 1.00 89.50 99 GLY A C 1
ATOM 694 O O . GLY A 1 99 ? 24.764 -4.360 8.302 1.00 89.50 99 GLY A O 1
ATOM 695 N N . GLY A 1 100 ? 25.508 -2.682 7.005 1.00 89.31 100 GLY A N 1
ATOM 696 C CA . GLY A 1 100 ? 24.224 -2.374 6.375 1.00 89.31 100 GLY A CA 1
ATOM 697 C C . GLY A 1 100 ? 23.298 -1.510 7.242 1.00 89.31 100 GLY A C 1
ATOM 698 O O . GLY A 1 100 ? 22.115 -1.353 6.914 1.00 89.31 100 GLY A O 1
ATOM 699 N N . CYS A 1 101 ? 23.804 -0.945 8.342 1.00 93.75 101 CYS A N 1
ATOM 700 C CA . CYS A 1 101 ? 23.047 -0.069 9.228 1.00 93.75 101 CYS A CA 1
ATOM 701 C C . CYS A 1 101 ? 22.935 1.329 8.629 1.00 93.75 101 CYS A C 1
ATOM 703 O O . CYS A 1 101 ? 23.907 1.854 8.093 1.00 93.75 101 CYS A O 1
ATOM 705 N N . ALA A 1 102 ? 21.754 1.941 8.731 1.00 91.62 102 ALA A N 1
ATOM 706 C CA . ALA A 1 102 ? 21.526 3.292 8.236 1.00 91.62 102 ALA A CA 1
ATOM 707 C C . ALA A 1 102 ? 22.369 4.290 9.044 1.00 91.62 102 ALA A C 1
ATOM 709 O O . ALA A 1 102 ? 22.256 4.342 10.267 1.00 91.62 102 ALA A O 1
ATOM 710 N N . THR A 1 103 ? 23.190 5.099 8.375 1.00 92.12 103 THR A N 1
ATOM 711 C CA . THR A 1 103 ? 23.985 6.145 9.047 1.00 92.12 103 THR A CA 1
ATOM 712 C C . THR A 1 103 ? 23.217 7.457 9.193 1.00 92.12 103 THR A C 1
ATOM 714 O O . THR A 1 103 ? 23.589 8.313 9.993 1.00 92.12 103 THR A O 1
ATOM 717 N N . ARG A 1 104 ? 22.127 7.614 8.436 1.00 90.50 104 ARG A N 1
ATOM 718 C CA . ARG A 1 104 ? 21.163 8.713 8.541 1.00 90.50 104 ARG A CA 1
ATOM 719 C C . ARG A 1 104 ? 19.821 8.302 7.947 1.00 90.50 104 ARG A C 1
ATOM 721 O O . ARG A 1 104 ? 19.741 7.351 7.169 1.00 90.50 104 ARG A O 1
ATOM 728 N N . THR A 1 105 ? 18.781 9.059 8.265 1.00 85.25 105 THR A N 1
ATOM 729 C CA . THR A 1 105 ? 17.469 8.907 7.635 1.00 85.25 105 THR A CA 1
ATOM 730 C C . THR A 1 105 ? 17.462 9.478 6.207 1.00 85.25 105 THR A C 1
ATOM 732 O O . THR A 1 105 ? 18.227 10.404 5.905 1.00 85.25 105 THR A O 1
ATOM 735 N N . PRO A 1 106 ? 16.612 8.941 5.309 1.00 83.19 106 PRO A N 1
ATOM 736 C CA . PRO A 1 106 ? 16.357 9.533 3.999 1.00 83.19 106 PRO A CA 1
ATOM 737 C C . PRO A 1 106 ? 15.809 10.955 4.121 1.00 83.19 106 PRO A C 1
ATOM 739 O O . PRO A 1 106 ? 14.796 11.178 4.784 1.00 83.19 106 PRO A O 1
ATOM 742 N N . GLY A 1 107 ? 16.484 11.900 3.473 1.00 73.25 107 GLY A N 1
ATOM 743 C CA . GLY A 1 107 ? 15.980 13.236 3.186 1.00 73.25 107 GLY A CA 1
ATOM 744 C C . GLY A 1 107 ? 15.131 13.258 1.913 1.00 73.25 107 GLY A C 1
ATOM 745 O O . GLY A 1 107 ? 14.980 12.251 1.225 1.00 73.25 107 GLY A O 1
ATOM 746 N N . GLU A 1 108 ? 14.593 14.431 1.582 1.00 66.12 108 GLU A N 1
ATOM 747 C CA . GLU A 1 108 ? 13.602 14.615 0.503 1.00 66.12 108 GLU A CA 1
ATOM 748 C C . GLU A 1 108 ? 14.134 14.335 -0.914 1.00 66.12 108 GLU A C 1
ATOM 750 O O . GLU A 1 108 ? 13.364 14.151 -1.850 1.00 66.12 108 GLU A O 1
ATOM 755 N N . ALA A 1 109 ? 15.454 14.320 -1.098 1.00 67.00 109 ALA A N 1
ATOM 756 C CA . ALA A 1 109 ? 16.080 14.089 -2.399 1.00 67.00 109 ALA A CA 1
ATOM 757 C C . ALA A 1 109 ? 16.741 12.709 -2.528 1.00 67.00 109 ALA A C 1
ATOM 759 O O . ALA A 1 109 ? 17.335 12.393 -3.559 1.00 67.00 109 ALA A O 1
ATOM 760 N N . ASP A 1 110 ? 16.683 11.890 -1.480 1.00 75.38 110 ASP A N 1
ATOM 761 C CA . ASP A 1 110 ? 17.430 10.644 -1.448 1.00 75.38 110 ASP A CA 1
ATOM 762 C C . ASP A 1 110 ? 16.683 9.516 -2.160 1.00 75.38 110 ASP A C 1
ATOM 764 O O . ASP A 1 110 ? 15.553 9.166 -1.816 1.00 75.38 110 ASP A O 1
ATOM 768 N N . ALA A 1 111 ? 17.370 8.851 -3.089 1.00 75.81 111 ALA A N 1
ATOM 769 C CA . ALA A 1 111 ? 17.003 7.490 -3.450 1.00 75.81 111 ALA A CA 1
ATOM 770 C C . ALA A 1 111 ? 17.257 6.569 -2.253 1.00 75.81 111 ALA A C 1
ATOM 772 O O . ALA A 1 111 ? 18.302 6.670 -1.610 1.00 75.81 111 ALA A O 1
ATOM 773 N N . VAL A 1 112 ? 16.326 5.664 -1.962 1.00 81.00 112 VAL A N 1
ATOM 774 C CA . VAL A 1 112 ? 16.477 4.699 -0.865 1.00 81.00 112 VAL A CA 1
ATOM 775 C C . VAL A 1 112 ? 17.246 3.454 -1.307 1.00 81.00 112 VAL A C 1
ATOM 777 O O . VAL A 1 112 ? 17.326 3.134 -2.496 1.00 81.00 112 VAL A O 1
ATOM 780 N N . ASP A 1 113 ? 17.853 2.765 -0.347 1.00 82.81 113 ASP A N 1
ATOM 781 C CA . ASP A 1 113 ? 18.573 1.519 -0.590 1.00 82.81 113 ASP A CA 1
ATOM 782 C C . ASP A 1 113 ? 17.626 0.323 -0.853 1.00 82.81 113 ASP A C 1
ATOM 784 O O . ASP A 1 113 ? 16.431 0.396 -0.561 1.00 82.81 113 ASP A O 1
ATOM 788 N N . PRO A 1 114 ? 18.134 -0.807 -1.383 1.00 80.31 114 PRO A N 1
ATOM 789 C CA . PRO A 1 114 ? 17.302 -1.976 -1.691 1.00 80.31 114 PRO A CA 1
ATOM 790 C C . PRO A 1 114 ? 16.693 -2.702 -0.479 1.00 80.31 114 PRO A C 1
ATOM 792 O O . PRO A 1 114 ? 15.847 -3.572 -0.669 1.00 80.31 114 PRO A O 1
ATOM 795 N N . LEU A 1 115 ? 17.147 -2.413 0.748 1.00 86.44 115 LEU A N 1
ATOM 796 C CA . LEU A 1 115 ? 16.570 -2.984 1.973 1.00 86.44 115 LEU A CA 1
ATOM 797 C C . LEU A 1 115 ? 15.389 -2.163 2.499 1.00 86.44 115 LEU A C 1
ATOM 799 O O . LEU A 1 115 ? 14.594 -2.683 3.281 1.00 86.44 115 LEU A O 1
ATOM 803 N N . SER A 1 116 ? 15.280 -0.902 2.083 1.00 87.06 116 SER A N 1
ATOM 804 C CA . SER A 1 116 ? 14.167 -0.019 2.415 1.00 87.06 116 SER A CA 1
ATOM 805 C C . SER A 1 116 ? 12.866 -0.515 1.789 1.00 87.06 116 SER A C 1
ATOM 807 O O . SER A 1 116 ? 12.855 -1.114 0.712 1.00 87.06 116 SER A O 1
ATOM 809 N N . VAL A 1 117 ? 11.748 -0.242 2.458 1.00 83.62 117 VAL A N 1
ATOM 810 C CA . VAL A 1 117 ? 10.425 -0.693 2.014 1.00 83.62 117 VAL A CA 1
ATOM 811 C C . VAL A 1 117 ? 9.687 0.491 1.402 1.00 83.62 117 VAL A C 1
ATOM 813 O O . VAL A 1 117 ? 9.144 1.351 2.095 1.00 83.62 117 VAL A O 1
ATOM 816 N N . LEU A 1 118 ? 9.676 0.548 0.074 1.00 74.88 118 LEU A N 1
ATOM 817 C CA . LEU A 1 118 ? 8.857 1.506 -0.673 1.00 74.88 118 LEU A CA 1
ATOM 818 C C . LEU A 1 118 ? 7.379 1.141 -0.533 1.00 74.88 118 LEU A C 1
ATOM 820 O O . LEU A 1 118 ? 7.092 -0.027 -0.413 1.00 74.88 118 LEU A O 1
ATOM 824 N N . GLY A 1 119 ? 6.439 2.089 -0.550 1.00 70.88 119 GLY A N 1
ATOM 825 C CA . GLY A 1 119 ? 5.000 1.770 -0.624 1.00 70.88 119 GLY A CA 1
ATOM 826 C C . GLY A 1 119 ? 4.299 1.356 0.684 1.00 70.88 119 GLY A C 1
ATOM 827 O O . GLY A 1 119 ? 3.073 1.263 0.709 1.00 70.88 119 GLY A O 1
ATOM 828 N N . GLY A 1 120 ? 5.031 1.190 1.787 1.00 85.38 120 GLY A N 1
ATOM 829 C CA . GLY A 1 120 ? 4.460 1.071 3.130 1.00 85.38 120 GLY A CA 1
ATOM 830 C C . GLY A 1 120 ? 4.692 -0.286 3.787 1.00 85.38 120 GLY A C 1
ATOM 831 O O . GLY A 1 120 ? 5.580 -0.391 4.627 1.00 85.38 120 GLY A O 1
ATOM 832 N N . CYS A 1 121 ? 3.908 -1.304 3.421 1.00 90.38 121 CYS A N 1
ATOM 833 C CA . CYS A 1 121 ? 4.101 -2.713 3.809 1.00 90.38 121 CYS A CA 1
ATOM 834 C C . CYS A 1 121 ? 3.950 -3.639 2.599 1.00 90.38 121 CYS A C 1
ATOM 836 O O . CYS A 1 121 ? 3.173 -3.288 1.723 1.00 90.38 121 CYS A O 1
ATOM 838 N N . VAL A 1 122 ? 4.726 -4.722 2.508 1.00 88.38 122 VAL A N 1
ATOM 839 C CA . VAL A 1 122 ? 4.761 -5.646 1.361 1.00 88.38 122 VAL A CA 1
ATOM 840 C C . VAL A 1 122 ? 4.909 -7.073 1.811 1.00 88.38 122 VAL A C 1
ATOM 842 O O . VAL A 1 122 ? 5.728 -7.357 2.685 1.00 88.38 122 VAL A O 1
ATOM 845 N N . VAL A 1 123 ? 4.215 -7.991 1.155 1.00 89.56 123 VAL A N 1
ATOM 846 C CA . VAL A 1 123 ? 4.578 -9.410 1.206 1.00 89.56 123 VAL A CA 1
ATOM 847 C C . VAL A 1 123 ? 5.842 -9.653 0.382 1.00 89.56 123 VAL A C 1
ATOM 849 O O . VAL A 1 123 ? 5.813 -9.630 -0.848 1.00 89.56 123 VAL A O 1
ATOM 852 N N . ALA A 1 124 ? 6.957 -9.899 1.067 1.00 85.94 124 ALA A N 1
ATOM 853 C CA . ALA A 1 124 ? 8.270 -10.127 0.468 1.00 85.94 124 ALA A CA 1
ATOM 854 C C . ALA A 1 124 ? 8.526 -11.600 0.105 1.00 85.94 124 ALA A C 1
ATOM 856 O O . ALA A 1 124 ? 9.353 -11.872 -0.764 1.00 85.94 124 ALA A O 1
ATOM 857 N N . ALA A 1 125 ? 7.825 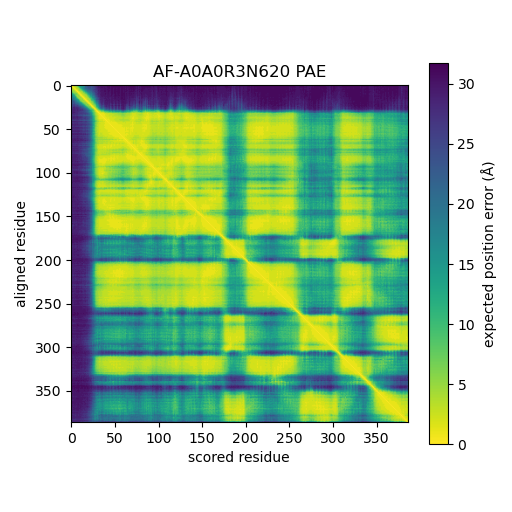-12.542 0.744 1.00 85.56 125 ALA A N 1
ATOM 858 C CA . ALA A 1 125 ? 7.867 -13.962 0.403 1.00 85.56 125 ALA A CA 1
ATOM 859 C C . ALA A 1 125 ? 6.558 -14.672 0.791 1.00 85.56 125 ALA A C 1
ATOM 861 O O . ALA A 1 125 ? 5.915 -14.316 1.779 1.00 85.56 125 ALA A O 1
ATOM 862 N N . VAL A 1 126 ? 6.170 -15.680 0.001 1.00 84.56 126 VAL A N 1
ATOM 863 C CA . VAL A 1 126 ? 4.925 -16.454 0.192 1.00 84.56 126 VAL A CA 1
ATOM 864 C C . VAL A 1 126 ? 5.166 -17.873 0.690 1.00 84.56 126 VAL A C 1
ATOM 866 O O . VAL A 1 126 ? 4.401 -18.352 1.521 1.00 84.56 126 VAL A O 1
ATOM 869 N N . ASP A 1 127 ? 6.230 -18.533 0.223 1.00 82.44 127 ASP A N 1
ATOM 870 C CA . ASP A 1 127 ? 6.564 -19.909 0.624 1.00 82.44 127 ASP A CA 1
ATOM 871 C C . ASP A 1 127 ? 7.079 -19.968 2.065 1.00 82.44 127 ASP A C 1
ATOM 873 O O . ASP A 1 127 ? 6.806 -20.908 2.808 1.00 82.44 127 ASP A O 1
ATOM 877 N N . ARG A 1 128 ? 7.777 -18.904 2.470 1.00 88.75 128 ARG A N 1
ATOM 878 C CA . ARG A 1 128 ? 8.013 -18.534 3.861 1.00 88.75 128 ARG A CA 1
ATOM 879 C C . ARG A 1 128 ? 7.289 -17.209 4.078 1.00 88.75 128 ARG A C 1
ATOM 881 O O . ARG A 1 128 ? 7.832 -16.199 3.632 1.00 88.75 128 ARG A O 1
ATOM 888 N N . PRO A 1 129 ? 6.084 -17.196 4.673 1.00 93.94 129 PRO A N 1
ATOM 889 C CA . PRO A 1 129 ? 5.288 -15.983 4.796 1.00 93.94 129 PRO A CA 1
ATOM 890 C C . PRO A 1 129 ? 6.089 -14.861 5.458 1.00 93.94 129 PRO A C 1
ATOM 892 O O . PRO A 1 129 ? 6.384 -14.906 6.650 1.00 93.94 129 PRO A O 1
ATOM 895 N N . GLU A 1 130 ? 6.454 -13.860 4.663 1.00 94.62 130 GLU A N 1
ATOM 896 C CA . GLU A 1 130 ? 7.276 -12.735 5.092 1.00 94.62 130 GLU A CA 1
ATOM 897 C C . GLU A 1 130 ? 6.632 -11.438 4.625 1.00 94.62 130 GLU A C 1
ATOM 899 O O . GLU A 1 130 ? 6.380 -11.250 3.433 1.00 94.62 130 GLU A O 1
ATOM 904 N N . MET A 1 131 ? 6.408 -10.524 5.561 1.00 94.94 131 MET A N 1
ATOM 905 C CA . MET A 1 131 ? 5.999 -9.155 5.293 1.00 94.94 131 MET A CA 1
ATOM 906 C C . MET A 1 131 ? 7.101 -8.197 5.738 1.00 94.94 131 MET A C 1
ATOM 908 O O . MET A 1 131 ? 7.710 -8.370 6.792 1.00 94.94 131 MET A O 1
ATOM 912 N N . ARG A 1 132 ? 7.355 -7.153 4.958 1.00 94.00 132 ARG A N 1
ATOM 913 C CA . ARG A 1 132 ? 8.255 -6.062 5.336 1.00 94.00 132 ARG A CA 1
ATOM 914 C C . ARG A 1 132 ? 7.471 -4.768 5.348 1.00 94.00 132 ARG A C 1
ATOM 916 O O . ARG A 1 132 ? 6.713 -4.516 4.424 1.00 94.00 132 ARG A O 1
ATOM 923 N N . CYS A 1 133 ? 7.664 -3.952 6.368 1.00 94.06 133 CYS A N 1
ATOM 924 C CA . CYS A 1 133 ? 7.026 -2.653 6.510 1.00 94.06 133 CYS A CA 1
ATOM 925 C C . CYS A 1 133 ? 8.079 -1.578 6.748 1.00 94.06 133 CYS A C 1
ATOM 927 O O . CYS A 1 133 ? 8.983 -1.779 7.552 1.00 94.06 133 CYS A O 1
ATOM 929 N N . SER A 1 134 ? 7.945 -0.416 6.116 1.00 92.81 134 SER A N 1
ATOM 930 C CA . SER A 1 134 ? 8.723 0.764 6.493 1.00 92.81 134 SER A CA 1
ATOM 931 C C . SER A 1 134 ? 8.256 1.251 7.863 1.00 92.81 134 SER A C 1
ATOM 933 O O . SER A 1 134 ? 7.062 1.474 8.079 1.00 92.81 134 SER A O 1
ATOM 935 N N . SER A 1 135 ? 9.196 1.465 8.784 1.00 94.06 135 SER A N 1
ATOM 936 C CA . SER A 1 135 ? 8.926 2.041 10.111 1.00 94.06 135 SER A CA 1
ATOM 937 C C . SER A 1 135 ? 8.173 3.374 10.002 1.00 94.06 135 SER A C 1
ATOM 939 O O . SER A 1 135 ? 7.152 3.580 10.664 1.00 94.06 135 SER A O 1
ATOM 941 N N . SER A 1 136 ? 8.607 4.246 9.085 1.00 90.88 136 SER A N 1
ATOM 942 C CA . SER A 1 136 ? 7.974 5.553 8.876 1.00 90.88 136 SER A CA 1
ATOM 943 C C . SER A 1 136 ? 6.549 5.435 8.328 1.00 90.88 136 SER A C 1
ATOM 945 O O . SER A 1 136 ? 5.669 6.195 8.730 1.00 90.88 136 SER A O 1
ATOM 947 N N . ALA A 1 137 ? 6.283 4.437 7.481 1.00 90.56 137 ALA A N 1
ATOM 948 C CA . ALA A 1 137 ? 4.937 4.152 7.000 1.00 90.56 137 ALA A CA 1
ATOM 949 C C . ALA A 1 137 ? 4.015 3.666 8.124 1.00 90.56 137 ALA A C 1
ATOM 951 O O . ALA A 1 137 ? 2.922 4.204 8.297 1.00 90.56 137 ALA A O 1
ATOM 952 N N . VAL A 1 138 ? 4.472 2.697 8.931 1.00 95.06 138 VAL A N 1
ATOM 953 C CA . VAL A 1 138 ? 3.709 2.197 10.087 1.00 95.06 138 VAL A CA 1
ATOM 954 C C . VAL A 1 138 ? 3.364 3.347 11.028 1.00 95.06 138 VAL A C 1
ATOM 956 O O . VAL A 1 138 ? 2.222 3.446 11.467 1.00 95.06 138 VAL A O 1
ATOM 959 N N . GLN A 1 139 ? 4.308 4.256 11.280 1.00 93.69 139 GLN A N 1
ATOM 960 C CA . GLN A 1 139 ? 4.070 5.450 12.085 1.00 93.69 139 GLN A CA 1
ATOM 961 C C . GLN A 1 139 ? 2.999 6.368 11.479 1.00 93.69 139 GLN A C 1
ATOM 963 O O . GLN A 1 139 ? 2.064 6.757 12.181 1.00 93.69 139 GLN A O 1
ATOM 968 N N . VAL A 1 140 ? 3.107 6.716 10.192 1.00 92.00 140 VAL A N 1
ATOM 969 C CA . VAL A 1 140 ? 2.127 7.583 9.513 1.00 92.00 140 VAL A CA 1
ATOM 970 C C . VAL A 1 140 ? 0.725 6.983 9.595 1.00 92.00 140 VAL A C 1
ATOM 972 O O . VAL A 1 140 ? -0.223 7.676 9.978 1.00 92.00 140 VAL A O 1
ATOM 975 N N . PHE A 1 141 ? 0.595 5.690 9.296 1.00 94.75 141 PHE A N 1
ATOM 976 C CA . PHE A 1 141 ? -0.695 5.014 9.306 1.00 94.75 141 PHE A CA 1
ATOM 977 C C . PHE A 1 141 ? -1.234 4.813 10.724 1.00 94.75 141 PHE A C 1
ATOM 979 O O . PHE A 1 141 ? -2.420 5.035 10.933 1.00 94.75 141 PHE A O 1
ATOM 986 N N . ALA A 1 142 ? -0.405 4.481 11.717 1.00 94.81 142 ALA A N 1
ATOM 987 C CA . ALA A 1 142 ? -0.829 4.369 13.118 1.00 94.81 142 ALA A CA 1
ATOM 988 C C . ALA A 1 142 ? -1.283 5.716 13.706 1.00 94.81 142 ALA A C 1
ATOM 990 O O . ALA A 1 142 ? -2.238 5.776 14.482 1.00 94.81 142 ALA A O 1
ATOM 991 N N . LYS A 1 143 ? -0.616 6.813 13.328 1.00 92.50 143 LYS A N 1
ATOM 992 C CA . LYS A 1 143 ? -0.976 8.161 13.772 1.00 92.50 143 LYS A CA 1
ATOM 993 C C . LYS A 1 143 ? -2.281 8.627 13.128 1.00 92.50 143 LYS A C 1
ATOM 995 O O . LYS A 1 143 ? -3.147 9.127 13.836 1.00 92.50 143 LYS A O 1
ATOM 1000 N N . ALA A 1 144 ? -2.431 8.479 11.807 1.00 87.56 144 ALA A N 1
ATOM 1001 C CA . ALA A 1 144 ? -3.638 8.851 11.051 1.00 87.56 144 ALA A CA 1
ATOM 1002 C C . ALA A 1 144 ? -4.241 10.222 11.453 1.00 87.56 144 ALA A C 1
ATOM 1004 O O . ALA A 1 144 ? -5.449 10.366 11.623 1.00 87.56 144 ALA A O 1
ATOM 1005 N N . GLY A 1 145 ? -3.379 11.226 11.662 1.00 78.44 145 GLY A N 1
ATOM 1006 C CA . GLY A 1 145 ? -3.770 12.584 12.069 1.00 78.44 145 GLY A CA 1
ATOM 1007 C C . GLY A 1 145 ? -3.987 12.816 13.573 1.00 78.44 145 GLY A C 1
ATOM 1008 O O . GLY A 1 145 ? -4.301 13.934 13.970 1.00 78.44 145 GLY A O 1
ATOM 1009 N N . ARG A 1 146 ? -3.792 11.805 14.425 1.00 84.25 146 ARG A N 1
ATOM 1010 C CA . ARG A 1 146 ? -3.861 11.910 15.896 1.00 84.25 146 ARG A CA 1
ATOM 1011 C C . ARG A 1 146 ? -2.541 12.426 16.484 1.00 84.25 146 ARG A C 1
ATOM 1013 O O . ARG A 1 146 ? -1.528 12.476 15.794 1.00 84.25 146 ARG A O 1
ATOM 1020 N N . SER A 1 147 ? -2.529 12.818 17.758 1.00 81.06 147 SER A N 1
ATOM 1021 C CA . SER A 1 147 ? -1.296 13.194 18.475 1.00 81.06 147 SER A CA 1
ATOM 1022 C C . SER A 1 147 ? -0.429 11.980 18.814 1.00 81.06 147 SER A C 1
ATOM 1024 O O . SER A 1 147 ? 0.792 12.051 18.696 1.00 81.06 147 SER A O 1
ATOM 1026 N N . GLU A 1 148 ? -1.071 10.870 19.179 1.00 87.25 148 GLU A N 1
ATOM 1027 C CA . GLU A 1 148 ? -0.441 9.622 19.608 1.00 87.25 148 GLU A CA 1
ATOM 1028 C C . GLU A 1 148 ? -0.686 8.488 18.609 1.00 87.25 148 GLU A C 1
ATOM 1030 O O . GLU A 1 148 ? -1.702 8.441 17.908 1.00 87.25 148 GLU A O 1
ATOM 1035 N N . GLU A 1 149 ? 0.258 7.555 18.565 1.00 89.06 149 GLU A N 1
ATOM 1036 C CA . GLU A 1 149 ? 0.185 6.361 17.732 1.00 89.06 149 GLU A CA 1
ATOM 1037 C C . GLU A 1 149 ? -0.644 5.280 18.429 1.00 89.06 149 GLU A C 1
ATOM 1039 O O . GLU A 1 149 ? -0.402 4.936 19.585 1.00 89.06 149 GLU A O 1
ATOM 1044 N N . ARG A 1 150 ? -1.611 4.708 17.713 1.00 92.81 150 ARG A N 1
ATOM 1045 C CA . ARG A 1 150 ? -2.395 3.556 18.175 1.00 92.81 150 ARG A CA 1
ATOM 1046 C C . ARG A 1 150 ? -2.880 2.742 16.980 1.00 92.81 150 ARG A C 1
ATOM 1048 O O . ARG A 1 150 ? -2.640 3.112 15.834 1.00 92.81 150 ARG A O 1
ATOM 1055 N N . GLU A 1 151 ? -3.569 1.632 17.237 1.00 94.38 151 GLU A N 1
ATOM 1056 C CA . GLU A 1 151 ? -4.295 0.923 16.179 1.00 94.38 151 GLU A CA 1
ATOM 1057 C C . GLU A 1 151 ? -5.249 1.914 15.475 1.00 94.38 151 GLU A C 1
ATOM 1059 O O . GLU A 1 151 ? -6.016 2.640 16.120 1.00 94.38 151 GLU A O 1
ATOM 1064 N N . SER A 1 152 ? -5.178 1.974 14.147 1.00 95.50 152 SER A N 1
ATOM 1065 C CA . SER A 1 152 ? -5.983 2.874 13.319 1.00 95.50 152 SER A CA 1
ATOM 1066 C C . SER A 1 152 ? -6.597 2.107 12.153 1.00 95.50 152 SER A C 1
ATOM 1068 O O . SER A 1 152 ? -6.075 1.074 11.722 1.00 95.50 152 SER A O 1
ATOM 1070 N N . ILE A 1 153 ? -7.699 2.628 11.615 1.00 95.75 153 ILE A N 1
ATOM 1071 C CA . ILE A 1 153 ? -8.355 2.031 10.447 1.00 95.75 153 ILE A CA 1
ATOM 1072 C C . ILE A 1 153 ? -7.441 2.058 9.204 1.00 95.75 153 ILE A C 1
ATOM 1074 O O . ILE A 1 153 ? -7.505 1.162 8.367 1.00 95.75 153 ILE A O 1
ATOM 1078 N N . ALA A 1 154 ? -6.543 3.047 9.112 1.00 95.25 154 ALA A N 1
ATOM 1079 C CA . ALA A 1 154 ? -5.582 3.169 8.021 1.00 95.25 154 ALA A CA 1
ATOM 1080 C C . ALA A 1 154 ? -4.491 2.094 8.095 1.00 95.25 154 ALA A C 1
ATOM 1082 O O . ALA A 1 154 ? -4.195 1.455 7.089 1.00 95.25 154 ALA A O 1
ATOM 1083 N N . LEU A 1 155 ? -3.932 1.838 9.285 1.00 96.75 155 LEU A N 1
ATOM 1084 C CA . LEU A 1 155 ? -2.965 0.753 9.460 1.00 96.75 155 LEU A CA 1
ATOM 1085 C C . LEU A 1 155 ? -3.631 -0.615 9.265 1.00 96.75 155 LEU A C 1
ATOM 1087 O O . LEU A 1 155 ? -3.041 -1.491 8.633 1.00 96.75 155 LEU A O 1
ATOM 1091 N N . LEU A 1 156 ? -4.869 -0.784 9.754 1.00 97.81 156 LEU A N 1
ATOM 1092 C CA . LEU A 1 156 ? -5.653 -1.997 9.515 1.00 97.81 156 LEU A CA 1
ATOM 1093 C C . LEU A 1 156 ? -5.819 -2.260 8.021 1.00 97.81 156 LEU A C 1
ATOM 1095 O O . LEU A 1 156 ? -5.610 -3.388 7.589 1.00 97.81 156 LEU A O 1
ATOM 1099 N N . TYR A 1 157 ? -6.161 -1.233 7.243 1.00 96.81 157 TYR A N 1
ATOM 1100 C CA . TYR A 1 157 ? -6.313 -1.353 5.798 1.00 96.81 157 TYR A CA 1
ATOM 1101 C C . TYR A 1 157 ? -5.033 -1.853 5.122 1.00 96.81 157 TYR A C 1
ATOM 1103 O O . TYR A 1 157 ? -5.072 -2.850 4.405 1.00 96.81 157 TYR A O 1
ATOM 1111 N N . VAL A 1 158 ? -3.904 -1.188 5.386 1.00 94.50 158 VAL A N 1
ATOM 1112 C CA . VAL A 1 158 ? -2.608 -1.519 4.774 1.00 94.50 158 VAL A CA 1
ATOM 1113 C C . VAL A 1 158 ? -2.224 -2.964 5.079 1.00 94.50 158 VAL A C 1
ATOM 1115 O O . VAL A 1 158 ? -1.891 -3.729 4.181 1.00 94.50 158 VAL A O 1
ATOM 1118 N N . VAL A 1 159 ? -2.336 -3.370 6.343 1.00 96.25 159 VAL A N 1
ATOM 1119 C CA . VAL A 1 159 ? -2.015 -4.736 6.761 1.00 96.25 159 VAL A CA 1
ATOM 1120 C C . VAL A 1 159 ? -2.996 -5.755 6.176 1.00 96.25 159 VAL A C 1
ATOM 1122 O O . VAL A 1 159 ? -2.572 -6.804 5.696 1.00 96.25 159 VAL A O 1
ATOM 1125 N N . ALA A 1 160 ? -4.302 -5.475 6.199 1.00 97.25 160 ALA A N 1
ATOM 1126 C CA . ALA A 1 160 ? -5.316 -6.373 5.650 1.00 97.25 160 ALA A CA 1
ATOM 1127 C C . ALA A 1 160 ? -5.122 -6.605 4.147 1.00 97.25 160 ALA A C 1
ATOM 1129 O O . ALA A 1 160 ? -5.369 -7.718 3.674 1.00 97.25 160 ALA A O 1
ATOM 1130 N N . HIS A 1 161 ? -4.636 -5.594 3.430 1.00 94.81 161 HIS A N 1
ATOM 1131 C CA . HIS A 1 161 ? -4.278 -5.710 2.027 1.00 94.81 161 HIS A CA 1
ATOM 1132 C C . HIS A 1 161 ? -3.108 -6.659 1.811 1.00 94.81 161 HIS A C 1
ATOM 1134 O O . HIS A 1 161 ? -3.249 -7.645 1.091 1.00 94.81 161 HIS A O 1
ATOM 1140 N N . GLU A 1 162 ? -2.002 -6.474 2.523 1.00 93.50 162 GLU A N 1
ATOM 1141 C CA . GLU A 1 162 ? -0.866 -7.388 2.391 1.00 93.50 162 GLU A CA 1
ATOM 1142 C C . GLU A 1 162 ? -1.216 -8.828 2.815 1.00 93.50 162 GLU A C 1
ATOM 1144 O O . GLU A 1 162 ? -0.788 -9.803 2.198 1.00 93.50 162 GLU A O 1
ATOM 1149 N N . LEU A 1 163 ? -2.089 -9.013 3.809 1.00 96.44 163 LEU A N 1
ATOM 1150 C CA . LEU A 1 163 ? -2.610 -10.346 4.138 1.00 96.44 163 LEU A CA 1
ATOM 1151 C C . LEU A 1 163 ? -3.445 -10.958 2.998 1.00 96.44 163 LEU A C 1
ATOM 1153 O O . LEU A 1 163 ? -3.438 -12.178 2.815 1.00 96.44 163 LEU A O 1
ATOM 1157 N N . GLY A 1 164 ? -4.139 -10.141 2.205 1.00 94.44 164 GLY A N 1
ATOM 1158 C CA . GLY A 1 164 ? -4.846 -10.599 1.012 1.00 94.44 164 GLY A CA 1
ATOM 1159 C C . GLY A 1 164 ? -3.892 -11.122 -0.071 1.00 94.44 164 GLY A C 1
ATOM 1160 O O . GLY A 1 164 ? -4.196 -12.135 -0.704 1.00 94.44 164 GLY A O 1
ATOM 1161 N N . HIS A 1 165 ? -2.692 -10.550 -0.202 1.00 91.12 165 HIS A N 1
ATOM 1162 C CA . HIS A 1 165 ? -1.640 -11.115 -1.056 1.00 91.12 165 HIS A CA 1
ATOM 1163 C C . HIS A 1 165 ? -1.183 -12.495 -0.587 1.00 91.12 165 HIS A C 1
ATOM 1165 O O . HIS A 1 165 ? -1.135 -13.438 -1.383 1.00 91.12 165 HIS A O 1
ATOM 1171 N N . LEU A 1 166 ? -0.966 -12.675 0.721 1.00 92.38 166 LEU A N 1
ATOM 1172 C CA . LEU A 1 166 ? -0.683 -14.002 1.285 1.00 92.38 166 LEU A CA 1
ATOM 1173 C C . LEU A 1 166 ? -1.822 -14.991 1.011 1.00 92.38 166 LEU A C 1
ATOM 1175 O O . LEU A 1 166 ? -1.568 -16.144 0.660 1.00 92.38 166 LEU A O 1
ATOM 1179 N N . LYS A 1 167 ? -3.087 -14.556 1.112 1.00 93.06 167 LYS A N 1
ATOM 1180 C CA . LYS A 1 167 ? -4.257 -15.395 0.792 1.00 93.06 167 LYS A CA 1
ATOM 1181 C C . LYS A 1 167 ? -4.227 -15.904 -0.647 1.00 93.06 167 LYS A C 1
ATOM 1183 O O . LYS A 1 167 ? -4.619 -17.049 -0.894 1.00 93.06 167 LYS A O 1
ATOM 1188 N N . GLN A 1 168 ? -3.796 -15.049 -1.567 1.00 89.19 168 GLN A N 1
ATOM 1189 C CA . GLN A 1 168 ? -3.651 -15.342 -2.990 1.00 89.19 168 GLN A CA 1
ATOM 1190 C C . GLN A 1 168 ? -2.348 -16.091 -3.313 1.00 89.19 168 GLN A C 1
ATOM 1192 O O . GLN A 1 168 ? -2.158 -16.478 -4.463 1.00 89.19 168 GLN A O 1
ATOM 1197 N N . ARG A 1 169 ? -1.471 -16.320 -2.320 1.00 87.62 169 ARG A N 1
ATOM 1198 C CA . ARG A 1 169 ? -0.105 -16.849 -2.485 1.00 87.62 169 ARG A CA 1
ATOM 1199 C C . ARG A 1 169 ? 0.718 -16.018 -3.466 1.00 87.62 169 ARG A C 1
ATOM 1201 O O . ARG A 1 169 ? 1.381 -16.549 -4.353 1.00 87.62 169 ARG A O 1
ATOM 1208 N N . ARG A 1 170 ? 0.651 -14.698 -3.307 1.00 81.56 170 ARG A N 1
ATOM 1209 C CA . ARG A 1 170 ? 1.380 -13.737 -4.131 1.00 81.56 170 ARG A CA 1
ATOM 1210 C C . ARG A 1 170 ? 2.210 -12.788 -3.287 1.00 81.56 170 ARG A C 1
ATOM 1212 O O . ARG A 1 170 ? 1.894 -12.529 -2.130 1.00 81.56 170 ARG A O 1
ATOM 1219 N N . LEU A 1 171 ? 3.287 -12.304 -3.895 1.00 80.50 171 LEU A N 1
ATOM 1220 C CA . LEU A 1 171 ? 4.042 -11.179 -3.365 1.00 80.50 171 LEU A CA 1
ATOM 1221 C C . LEU A 1 171 ? 3.179 -9.920 -3.449 1.00 80.50 171 LEU A C 1
ATOM 1223 O O . LEU A 1 171 ? 2.332 -9.816 -4.338 1.00 80.50 171 LEU A O 1
ATOM 1227 N N . GLY A 1 172 ? 3.410 -8.992 -2.527 1.00 67.38 172 GLY A N 1
ATOM 1228 C CA . GLY A 1 172 ? 2.815 -7.667 -2.596 1.00 67.38 172 GLY A CA 1
ATOM 1229 C C . GLY A 1 172 ? 3.510 -6.873 -3.691 1.00 67.38 172 GLY A C 1
ATOM 1230 O O . GLY A 1 172 ? 4.733 -6.959 -3.859 1.00 67.38 172 GLY A O 1
ATOM 1231 N N . GLU A 1 173 ? 2.736 -6.121 -4.460 1.00 65.94 173 GLU A N 1
ATOM 1232 C CA . GLU A 1 173 ? 3.258 -5.313 -5.551 1.00 65.94 173 GLU A CA 1
ATOM 1233 C C . GLU A 1 173 ? 2.976 -3.838 -5.288 1.00 65.94 173 GLU A C 1
ATOM 1235 O O . GLU A 1 173 ? 1.875 -3.434 -4.919 1.00 65.94 173 GLU A O 1
ATOM 1240 N N . TYR A 1 174 ? 3.993 -3.001 -5.485 1.00 60.06 174 TYR A N 1
ATOM 1241 C CA . TYR A 1 174 ? 3.848 -1.565 -5.305 1.00 60.06 174 TYR A CA 1
ATOM 1242 C C . TYR A 1 174 ? 3.779 -0.821 -6.621 1.00 60.06 174 TYR A C 1
ATOM 1244 O O . TYR A 1 174 ? 4.596 -1.021 -7.526 1.00 60.06 174 TYR A O 1
ATOM 1252 N N . ALA A 1 175 ? 2.879 0.160 -6.647 1.00 51.94 175 ALA A N 1
ATOM 1253 C CA . ALA A 1 175 ? 2.883 1.218 -7.637 1.00 51.94 175 ALA A CA 1
ATOM 1254 C C . ALA A 1 175 ? 4.275 1.875 -7.698 1.00 51.94 175 ALA A C 1
ATOM 1256 O O . ALA A 1 175 ? 4.762 2.450 -6.721 1.00 51.94 175 ALA A O 1
ATOM 1257 N N . GLY A 1 176 ? 4.925 1.811 -8.862 1.00 50.75 176 GLY A N 1
ATOM 1258 C CA . GLY A 1 176 ? 6.192 2.504 -9.088 1.00 50.75 176 GLY A CA 1
ATOM 1259 C C . GLY A 1 176 ? 7.458 1.652 -9.065 1.00 50.75 176 GLY A C 1
ATOM 1260 O O . GLY A 1 176 ? 8.535 2.247 -9.091 1.00 50.75 176 GLY A O 1
ATOM 1261 N N . ARG A 1 177 ? 7.386 0.311 -9.042 1.00 58.28 177 ARG A N 1
ATOM 1262 C CA . ARG A 1 177 ? 8.575 -0.508 -9.332 1.00 58.28 177 ARG A CA 1
ATOM 1263 C C . ARG A 1 177 ? 8.945 -0.344 -10.807 1.00 58.28 177 ARG A C 1
ATOM 1265 O O . ARG A 1 177 ? 8.306 -0.894 -11.701 1.00 58.28 177 ARG A O 1
ATOM 1272 N N . VAL A 1 178 ? 9.967 0.466 -11.045 1.00 65.75 178 VAL A N 1
ATOM 1273 C CA . VAL A 1 178 ? 10.519 0.701 -12.375 1.00 65.75 178 VAL A CA 1
ATOM 1274 C C . VAL A 1 178 ? 11.576 -0.365 -12.645 1.00 65.75 178 VAL A C 1
ATOM 1276 O O . VAL A 1 178 ? 12.558 -0.479 -11.914 1.00 65.75 178 VAL A O 1
ATOM 1279 N N . GLU A 1 179 ? 11.353 -1.165 -13.676 1.00 75.94 179 GLU A N 1
ATOM 1280 C CA . GLU A 1 179 ? 12.340 -2.095 -14.206 1.00 75.94 179 GLU A CA 1
ATOM 1281 C C . GLU A 1 179 ? 13.254 -1.373 -15.201 1.00 75.94 179 GLU A C 1
ATOM 1283 O O . GLU A 1 179 ? 12.916 -0.320 -15.755 1.00 75.94 179 GLU A O 1
ATOM 1288 N N . GLN A 1 180 ? 14.447 -1.928 -15.401 1.00 84.75 180 GLN A N 1
ATOM 1289 C CA . GLN A 1 180 ? 15.462 -1.354 -16.273 1.00 84.75 180 GLN A CA 1
ATOM 1290 C C . GLN A 1 180 ? 15.871 -2.347 -17.355 1.00 84.75 180 GLN A C 1
ATOM 1292 O O . GLN A 1 180 ? 16.074 -3.528 -17.087 1.00 84.75 180 GLN A O 1
ATOM 1297 N N . ILE A 1 181 ? 16.052 -1.840 -18.569 1.00 87.94 181 ILE A N 1
ATOM 1298 C CA . ILE A 1 181 ? 16.665 -2.561 -19.682 1.00 87.94 181 ILE A CA 1
ATOM 1299 C C . ILE A 1 181 ? 17.935 -1.826 -20.069 1.00 87.94 181 ILE A C 1
ATOM 1301 O O . ILE A 1 181 ? 17.889 -0.663 -20.476 1.00 87.94 181 ILE A O 1
ATOM 1305 N N . ASP A 1 182 ? 19.065 -2.520 -19.976 1.00 89.56 182 ASP A N 1
ATOM 1306 C CA . ASP A 1 182 ? 20.324 -2.047 -20.538 1.00 89.56 182 ASP A CA 1
ATOM 1307 C C . ASP A 1 182 ? 20.315 -2.240 -22.062 1.00 89.56 182 ASP A C 1
ATOM 1309 O O . ASP A 1 182 ? 20.316 -3.363 -22.572 1.00 89.56 182 ASP A O 1
ATOM 1313 N N . LEU A 1 183 ? 20.319 -1.132 -22.804 1.00 92.06 183 LEU A N 1
ATOM 1314 C CA . LEU A 1 183 ? 20.329 -1.119 -24.267 1.00 92.06 183 LEU A CA 1
ATOM 1315 C C . LEU A 1 183 ? 21.668 -1.562 -24.869 1.00 92.06 183 LEU A C 1
ATOM 1317 O O . LEU A 1 183 ? 21.730 -1.789 -26.079 1.00 92.06 183 LEU A O 1
ATOM 1321 N N . GLY A 1 184 ? 22.723 -1.670 -24.057 1.00 89.94 184 GLY A N 1
ATOM 1322 C CA . GLY A 1 184 ? 24.000 -2.262 -24.449 1.00 89.94 184 GLY A CA 1
ATOM 1323 C C . GLY A 1 184 ? 23.953 -3.788 -24.576 1.00 89.94 184 GLY A C 1
ATOM 1324 O O . GLY A 1 184 ? 24.832 -4.375 -25.205 1.00 89.94 184 GLY A O 1
ATOM 1325 N N . THR A 1 185 ? 22.921 -4.442 -24.032 1.00 91.25 185 THR A N 1
ATOM 1326 C CA . THR A 1 185 ? 22.767 -5.902 -24.116 1.00 91.25 185 THR A CA 1
ATOM 1327 C C . THR A 1 185 ? 22.238 -6.366 -25.480 1.00 91.25 185 THR A C 1
ATOM 1329 O O . THR A 1 185 ? 21.633 -5.613 -26.258 1.00 91.25 185 THR A O 1
ATOM 1332 N N . ALA A 1 186 ? 22.472 -7.643 -25.802 1.00 91.06 186 ALA A N 1
ATOM 1333 C CA . ALA A 1 186 ? 22.022 -8.238 -27.058 1.00 91.06 186 ALA A CA 1
ATOM 1334 C C . ALA A 1 186 ? 20.487 -8.131 -27.212 1.00 91.06 186 ALA A C 1
ATOM 1336 O O . ALA A 1 186 ? 19.763 -8.287 -26.227 1.00 91.06 186 ALA A O 1
ATOM 1337 N N . PRO A 1 187 ? 19.953 -7.894 -28.427 1.00 87.94 187 PRO A N 1
ATOM 1338 C CA . PRO A 1 187 ? 18.508 -7.801 -28.642 1.00 87.94 187 PRO A CA 1
ATOM 1339 C C . PRO A 1 187 ? 17.717 -9.017 -28.140 1.00 87.94 187 PRO A C 1
ATOM 1341 O O . PRO A 1 187 ? 16.625 -8.839 -27.616 1.00 87.94 187 PRO A O 1
ATOM 1344 N N . SER A 1 188 ? 18.267 -10.232 -28.250 1.00 88.44 188 SER A N 1
ATOM 1345 C CA . SER A 1 188 ? 17.639 -11.452 -27.723 1.00 88.44 188 SER A CA 1
ATOM 1346 C C . SER A 1 188 ? 17.490 -11.417 -26.201 1.00 88.44 188 SER A C 1
ATOM 1348 O O . SER A 1 188 ? 16.388 -11.611 -25.707 1.00 88.44 188 SER A O 1
ATOM 1350 N N . ALA A 1 189 ? 18.549 -11.054 -25.470 1.00 89.44 189 ALA A N 1
ATOM 1351 C CA . ALA A 1 189 ? 18.508 -10.930 -24.011 1.00 89.44 189 ALA A CA 1
ATOM 1352 C C . ALA A 1 189 ? 17.475 -9.887 -23.544 1.00 89.44 189 ALA A C 1
ATOM 1354 O O . ALA A 1 189 ? 16.784 -10.088 -22.549 1.00 89.44 189 ALA A O 1
ATOM 1355 N N . ARG A 1 190 ? 17.318 -8.789 -24.296 1.00 90.69 190 ARG A N 1
ATOM 1356 C CA . ARG A 1 190 ? 16.291 -7.770 -24.022 1.00 90.69 190 ARG A CA 1
ATOM 1357 C C . ARG A 1 190 ? 14.878 -8.277 -24.277 1.00 90.69 190 ARG A C 1
ATOM 1359 O O . ARG A 1 190 ? 13.976 -7.937 -23.519 1.00 90.69 190 ARG A O 1
ATOM 1366 N N . ILE A 1 191 ? 14.679 -9.063 -25.338 1.00 89.88 191 ILE A N 1
ATOM 1367 C CA . ILE A 1 191 ? 13.392 -9.714 -25.618 1.00 89.88 191 ILE A CA 1
ATOM 1368 C C . ILE A 1 191 ? 13.034 -10.666 -24.480 1.00 89.88 191 ILE A C 1
ATOM 1370 O O . ILE A 1 191 ? 11.896 -10.633 -24.025 1.00 89.88 191 ILE A O 1
ATOM 1374 N N . ASP A 1 192 ? 13.984 -11.473 -24.012 1.00 87.94 192 ASP A N 1
ATOM 1375 C CA . ASP A 1 192 ? 13.740 -12.442 -22.943 1.00 87.94 192 ASP A CA 1
ATOM 1376 C C . ASP A 1 192 ? 13.380 -11.740 -21.625 1.00 87.94 192 ASP A C 1
ATOM 1378 O O . ASP A 1 192 ? 12.346 -12.056 -21.038 1.00 87.94 192 ASP A O 1
ATOM 1382 N N . ALA A 1 193 ? 14.128 -10.700 -21.234 1.00 84.06 193 ALA A N 1
ATOM 1383 C CA . ALA A 1 193 ? 13.807 -9.882 -20.058 1.00 84.06 193 ALA A CA 1
ATOM 1384 C C . ALA A 1 193 ? 12.414 -9.227 -20.157 1.00 84.06 193 ALA A C 1
ATOM 1386 O O . ALA A 1 193 ? 11.621 -9.259 -19.218 1.00 84.06 193 ALA A O 1
ATOM 1387 N N . LEU A 1 194 ? 12.074 -8.670 -21.323 1.00 86.38 194 LEU A N 1
ATOM 1388 C C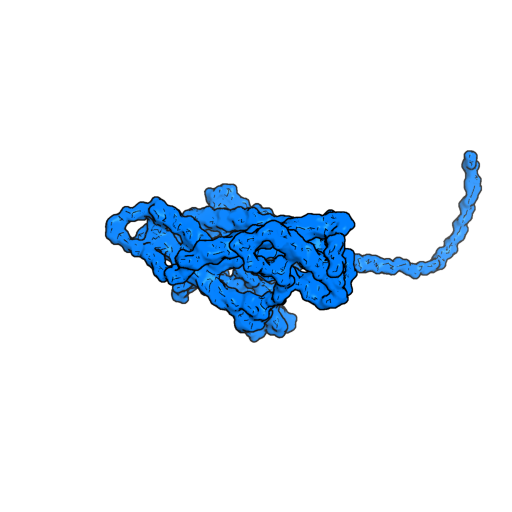A . LEU A 1 194 ? 10.761 -8.067 -21.555 1.00 86.38 194 LEU A CA 1
ATOM 1389 C C . LEU A 1 194 ? 9.619 -9.095 -21.563 1.00 86.38 194 LEU A C 1
ATOM 1391 O O . LEU A 1 194 ? 8.502 -8.769 -21.166 1.00 86.38 194 LEU A O 1
ATOM 1395 N N . ARG A 1 195 ? 9.870 -10.326 -22.023 1.00 85.88 195 ARG A N 1
ATOM 1396 C CA . ARG A 1 195 ? 8.889 -11.420 -21.984 1.00 85.88 195 ARG A CA 1
ATOM 1397 C C . ARG A 1 195 ? 8.648 -11.912 -20.563 1.00 85.88 195 ARG A C 1
ATOM 1399 O O . ARG A 1 195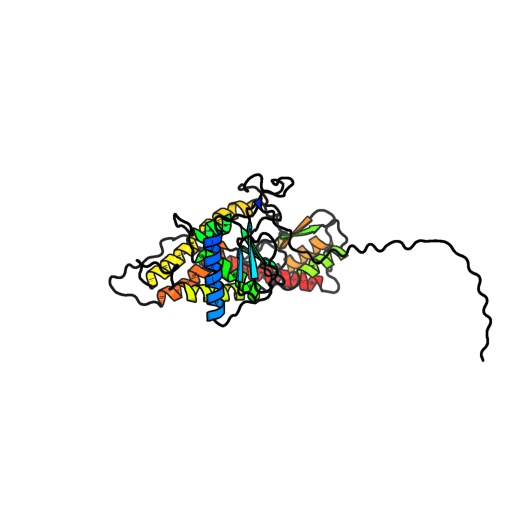 ? 7.504 -12.182 -20.221 1.00 85.88 195 ARG A O 1
ATOM 1406 N N . GLU A 1 196 ? 9.676 -11.955 -19.725 1.00 77.31 196 GLU A N 1
ATOM 1407 C CA . GLU A 1 196 ? 9.529 -12.258 -18.295 1.00 77.31 196 GLU A CA 1
ATOM 1408 C C . GLU A 1 196 ? 8.683 -11.197 -17.560 1.00 77.31 196 GLU A C 1
ATOM 1410 O O . GLU A 1 196 ? 7.909 -11.508 -16.646 1.00 77.31 196 GLU A O 1
ATOM 1415 N N . ALA A 1 197 ? 8.764 -9.939 -18.001 1.00 75.12 197 ALA A N 1
ATOM 1416 C CA . ALA A 1 197 ? 7.907 -8.852 -17.525 1.00 75.12 197 ALA A CA 1
ATOM 1417 C C . ALA A 1 197 ? 6.469 -8.904 -18.091 1.00 75.12 197 ALA A C 1
ATOM 1419 O O . ALA A 1 197 ? 5.588 -8.175 -17.628 1.00 75.12 197 ALA A O 1
ATOM 1420 N N . CYS A 1 198 ? 6.214 -9.760 -19.085 1.00 76.50 198 CYS A N 1
ATOM 1421 C CA . CYS A 1 198 ? 4.898 -9.980 -19.681 1.00 76.50 198 CYS A CA 1
ATOM 1422 C C . CYS A 1 198 ? 4.055 -11.044 -18.977 1.00 76.50 198 CYS A C 1
ATOM 1424 O O . CYS A 1 198 ? 2.905 -11.253 -19.377 1.00 76.50 198 CYS A O 1
ATOM 1426 N N . ASP A 1 199 ? 4.580 -11.668 -17.921 1.00 61.44 199 ASP A N 1
ATOM 1427 C CA . ASP A 1 199 ? 3.765 -12.486 -17.032 1.00 61.44 199 ASP A CA 1
ATOM 1428 C C . ASP A 1 199 ? 2.646 -11.625 -16.418 1.00 61.44 199 ASP A C 1
ATOM 1430 O O . ASP A 1 199 ? 2.911 -10.561 -15.845 1.00 61.44 199 ASP A O 1
ATOM 1434 N N . PRO A 1 200 ? 1.372 -12.032 -16.557 1.00 51.22 200 PRO A N 1
ATOM 1435 C CA . PRO A 1 200 ? 0.246 -11.173 -16.243 1.00 51.22 200 PRO A CA 1
ATOM 1436 C C . PRO A 1 200 ? 0.122 -10.956 -14.735 1.00 51.22 200 PRO A C 1
ATOM 1438 O O . PRO A 1 200 ? -0.453 -11.767 -14.007 1.00 51.22 200 PRO A O 1
ATOM 1441 N N . VAL A 1 201 ? 0.539 -9.784 -14.269 1.00 52.31 201 VAL A N 1
ATOM 1442 C CA . VAL A 1 201 ? -0.023 -9.216 -13.046 1.00 52.31 201 VAL A CA 1
ATOM 1443 C C . VAL A 1 201 ? -1.356 -8.590 -13.417 1.00 52.31 201 VAL A C 1
ATOM 1445 O O . VAL A 1 201 ? -1.446 -7.536 -14.041 1.00 52.31 201 VAL A O 1
ATOM 1448 N N . SER A 1 202 ? -2.427 -9.299 -13.084 1.00 53.62 202 SER A N 1
ATOM 1449 C CA . SER A 1 202 ? -3.778 -8.821 -13.328 1.00 53.62 202 SER A CA 1
ATOM 1450 C C . SER A 1 202 ? -4.138 -7.711 -12.342 1.00 53.62 202 SER A C 1
ATOM 1452 O O . SER A 1 202 ? -4.202 -7.971 -11.146 1.00 53.62 202 SER A O 1
ATOM 1454 N N . LEU A 1 203 ? -4.501 -6.528 -12.854 1.00 59.47 203 LEU A N 1
ATOM 1455 C CA . LEU A 1 203 ? -5.242 -5.478 -12.127 1.00 59.47 203 LEU A CA 1
ATOM 1456 C C . LEU A 1 203 ? -6.338 -6.031 -11.207 1.00 59.47 203 LEU A C 1
ATOM 1458 O O . LEU A 1 203 ? -6.572 -5.531 -10.115 1.00 59.47 203 LEU A O 1
ATOM 1462 N N . LYS A 1 204 ? -6.988 -7.102 -11.663 1.00 66.25 204 LYS A N 1
ATOM 1463 C CA . LYS A 1 204 ? -8.068 -7.761 -10.945 1.00 66.25 204 LYS A CA 1
ATOM 1464 C C . LYS A 1 204 ? -7.616 -8.317 -9.594 1.00 66.25 204 LYS A C 1
ATOM 1466 O O . LYS A 1 204 ? -8.395 -8.318 -8.659 1.00 66.25 204 LYS A O 1
ATOM 1471 N N . VAL A 1 205 ? -6.380 -8.801 -9.493 1.00 73.75 205 VAL A N 1
ATOM 1472 C CA . VAL A 1 205 ? -5.840 -9.409 -8.264 1.00 73.75 205 VAL A CA 1
ATOM 1473 C C . VAL A 1 205 ? -5.750 -8.362 -7.169 1.00 73.75 205 VAL A C 1
ATOM 1475 O O . VAL A 1 205 ? -6.149 -8.592 -6.037 1.00 73.75 205 VAL A O 1
ATOM 1478 N N . GLU A 1 206 ? -5.277 -7.193 -7.553 1.00 78.56 206 GLU A N 1
ATOM 1479 C CA . GLU A 1 206 ? -5.097 -6.051 -6.687 1.00 78.56 206 GLU A CA 1
ATOM 1480 C C . GLU A 1 206 ? -6.418 -5.409 -6.254 1.00 78.56 206 GLU A C 1
ATOM 1482 O O . GLU A 1 206 ? -6.625 -5.106 -5.078 1.00 78.56 206 GLU A O 1
ATOM 1487 N N . GLU A 1 207 ? -7.366 -5.305 -7.185 1.00 81.00 207 GLU A N 1
ATOM 1488 C CA . GLU A 1 207 ? -8.751 -4.932 -6.891 1.00 81.00 207 GLU A CA 1
ATOM 1489 C C . GLU A 1 207 ? -9.446 -5.958 -5.978 1.00 81.00 207 GLU A C 1
ATOM 1491 O O . GLU A 1 207 ? -10.211 -5.574 -5.091 1.00 81.00 207 GLU A O 1
ATOM 1496 N N . GLU A 1 208 ? -9.176 -7.256 -6.160 1.00 86.75 208 GLU A N 1
ATOM 1497 C CA . GLU A 1 208 ? -9.666 -8.335 -5.294 1.00 86.75 208 GLU A CA 1
ATOM 1498 C C . GLU A 1 208 ? -9.073 -8.213 -3.881 1.00 86.75 208 GLU A C 1
ATOM 1500 O O . GLU A 1 208 ? -9.802 -8.359 -2.896 1.00 86.75 208 GLU A O 1
ATOM 1505 N N . THR A 1 209 ? -7.784 -7.889 -3.757 1.00 89.19 209 THR A N 1
ATOM 1506 C CA . THR A 1 209 ? -7.126 -7.638 -2.468 1.00 89.19 209 THR A CA 1
ATOM 1507 C C . THR A 1 209 ? -7.706 -6.400 -1.781 1.00 89.19 209 THR A C 1
ATOM 1509 O O . THR A 1 209 ? -8.022 -6.449 -0.590 1.00 89.19 209 THR A O 1
ATOM 1512 N N . ASP A 1 210 ? -7.943 -5.311 -2.516 1.00 91.12 210 ASP A N 1
ATOM 1513 C CA . ASP A 1 210 ? -8.621 -4.114 -2.000 1.00 91.12 210 ASP A CA 1
ATOM 1514 C C . ASP A 1 210 ? -10.054 -4.411 -1.547 1.00 91.12 210 ASP A C 1
ATOM 1516 O O . ASP A 1 210 ? -10.483 -3.927 -0.499 1.00 91.12 210 ASP A O 1
ATOM 1520 N N . ALA A 1 211 ? -10.795 -5.233 -2.294 1.00 92.69 211 ALA A N 1
ATOM 1521 C CA . ALA A 1 211 ? -12.139 -5.658 -1.916 1.00 92.69 211 ALA A CA 1
ATOM 1522 C C . ALA A 1 211 ? -12.132 -6.502 -0.631 1.00 92.69 211 ALA A C 1
ATOM 1524 O O . ALA A 1 211 ? -12.893 -6.216 0.290 1.00 92.69 211 ALA A O 1
ATOM 1525 N N . MET A 1 212 ? -11.234 -7.488 -0.517 1.00 95.31 212 MET A N 1
ATOM 1526 C CA . MET A 1 212 ? -11.083 -8.280 0.712 1.00 95.31 212 MET A CA 1
ATOM 1527 C C . MET A 1 212 ? -10.704 -7.412 1.915 1.00 95.31 212 MET A C 1
ATOM 1529 O O . MET A 1 212 ? -11.242 -7.603 3.005 1.00 95.31 212 MET A O 1
ATOM 1533 N N . SER A 1 213 ? -9.812 -6.445 1.713 1.00 95.88 213 SER A N 1
ATOM 1534 C CA . SER A 1 213 ? -9.391 -5.510 2.760 1.00 95.88 213 SER A CA 1
ATOM 1535 C C . SER A 1 213 ? -10.539 -4.619 3.203 1.00 95.88 213 SER A C 1
ATOM 1537 O O . SER A 1 213 ? -10.727 -4.412 4.397 1.00 95.88 213 SER A O 1
ATOM 1539 N N . PHE A 1 214 ? -11.340 -4.130 2.255 1.00 97.00 214 PHE A N 1
ATOM 1540 C CA . PHE A 1 214 ? -12.536 -3.358 2.561 1.00 97.00 214 PHE A CA 1
ATOM 1541 C C . PHE A 1 214 ? -13.540 -4.170 3.387 1.00 97.00 214 PHE A C 1
ATOM 1543 O O . PHE A 1 214 ? -14.058 -3.651 4.373 1.00 97.00 214 PHE A O 1
ATOM 1550 N N . ASP A 1 215 ? -13.753 -5.450 3.064 1.00 97.50 215 ASP A N 1
ATOM 1551 C CA . ASP A 1 215 ? -14.608 -6.329 3.873 1.00 97.50 215 ASP A CA 1
ATOM 1552 C C . ASP A 1 215 ? -14.085 -6.453 5.320 1.00 97.50 215 ASP A C 1
ATOM 1554 O O . ASP A 1 215 ? -14.870 -6.379 6.268 1.00 97.50 215 ASP A O 1
ATOM 1558 N N . VAL A 1 216 ? -12.758 -6.565 5.512 1.00 97.94 216 VAL A N 1
ATOM 1559 C CA . VAL A 1 216 ? -12.126 -6.526 6.850 1.00 97.94 216 VAL A CA 1
ATOM 1560 C C . VAL A 1 216 ? -12.416 -5.200 7.559 1.00 97.94 216 VAL A C 1
ATOM 1562 O O . VAL A 1 216 ? -12.767 -5.210 8.740 1.00 97.94 216 VAL A O 1
ATOM 1565 N N . LEU A 1 217 ? -12.290 -4.065 6.862 1.00 97.25 217 LEU A N 1
ATOM 1566 C CA . LEU A 1 217 ? -12.589 -2.752 7.439 1.00 97.25 217 LEU A CA 1
ATOM 1567 C C . LEU A 1 217 ? -14.044 -2.671 7.893 1.00 97.25 217 LEU A C 1
ATOM 1569 O O . LEU A 1 217 ? -14.292 -2.335 9.044 1.00 97.25 217 LEU A O 1
ATOM 1573 N N . VAL A 1 218 ? -14.998 -3.016 7.025 1.00 97.06 218 VAL A N 1
ATOM 1574 C CA . VAL A 1 218 ? -16.433 -2.991 7.351 1.00 97.06 218 VAL A CA 1
ATOM 1575 C C . VAL A 1 218 ? -16.739 -3.896 8.540 1.00 97.06 218 VAL A C 1
ATOM 1577 O O . VAL A 1 218 ? -17.516 -3.517 9.414 1.00 97.06 218 VAL A O 1
ATOM 1580 N N . LYS A 1 219 ? -16.089 -5.062 8.619 1.00 97.00 219 LYS A N 1
ATOM 1581 C CA . LYS A 1 219 ? -16.259 -5.991 9.737 1.00 97.00 219 LYS A CA 1
ATOM 1582 C C . LYS A 1 219 ? -15.798 -5.401 11.074 1.00 97.00 219 LYS A C 1
ATOM 1584 O O . LYS A 1 219 ? -16.438 -5.668 12.084 1.00 97.00 219 LYS A O 1
ATOM 1589 N N . LEU A 1 220 ? -14.711 -4.627 11.085 1.00 97.25 220 LEU A N 1
ATOM 1590 C CA . LEU A 1 220 ? -14.054 -4.170 12.315 1.00 97.25 220 LEU A CA 1
ATOM 1591 C C . LEU A 1 220 ? -14.309 -2.697 12.669 1.00 97.25 220 LEU A C 1
ATOM 1593 O O . LEU A 1 220 ? -14.075 -2.308 13.809 1.00 97.25 220 LEU A O 1
ATOM 1597 N N . VAL A 1 221 ? -14.794 -1.860 11.746 1.00 95.12 221 VAL A N 1
ATOM 1598 C CA . VAL A 1 221 ? -14.925 -0.400 11.948 1.00 95.12 221 VAL A CA 1
ATOM 1599 C C . VAL A 1 221 ? -15.868 -0.026 13.102 1.00 95.12 221 VAL A C 1
ATOM 1601 O O . VAL A 1 221 ? -15.702 1.026 13.719 1.00 95.12 221 VAL A O 1
ATOM 1604 N N . GLY A 1 222 ? -16.837 -0.893 13.413 1.00 92.56 222 GLY A N 1
ATOM 1605 C CA . GLY A 1 222 ? -17.759 -0.747 14.544 1.00 92.56 222 GLY A CA 1
ATOM 1606 C C . GLY A 1 222 ? -17.248 -1.334 15.867 1.00 92.56 222 GLY A C 1
ATOM 1607 O O . GLY A 1 222 ? -17.898 -1.158 16.896 1.00 92.56 222 GLY A O 1
ATOM 1608 N N . GLU A 1 223 ? -16.096 -2.008 15.868 1.00 95.31 223 GLU A N 1
ATOM 1609 C CA . GLU A 1 223 ? -15.526 -2.695 17.030 1.00 95.31 223 GLU A CA 1
ATOM 1610 C C . GLU A 1 223 ? -14.362 -1.902 17.651 1.00 95.31 223 GLU A C 1
ATOM 1612 O O . GLU A 1 223 ? -13.702 -1.086 17.003 1.00 95.31 223 GLU A O 1
ATOM 1617 N N . ALA A 1 224 ? -14.067 -2.138 18.933 1.00 93.00 224 ALA A N 1
ATOM 1618 C CA . ALA A 1 224 ? -12.880 -1.563 19.566 1.00 93.00 224 ALA A CA 1
ATOM 1619 C C . ALA A 1 224 ? -11.586 -2.121 18.925 1.00 93.00 224 ALA A C 1
ATOM 1621 O O . ALA A 1 224 ? -11.505 -3.329 18.680 1.00 93.00 224 ALA A O 1
ATOM 1622 N N . PRO A 1 225 ? -10.540 -1.296 18.709 1.00 93.88 225 PRO A N 1
ATOM 1623 C CA . PRO A 1 225 ? -10.393 0.104 19.124 1.00 93.88 225 PRO A CA 1
ATOM 1624 C C . PRO A 1 225 ? -10.797 1.120 18.040 1.00 93.88 225 PRO A C 1
ATOM 1626 O O . PRO A 1 225 ? -10.562 2.314 18.210 1.00 93.88 225 PRO A O 1
ATOM 1629 N N . TYR A 1 226 ? -11.356 0.667 16.916 1.00 94.75 226 TYR A N 1
ATOM 1630 C CA . TYR A 1 226 ? -11.751 1.534 15.800 1.00 94.75 226 TYR A CA 1
ATOM 1631 C C . TYR A 1 226 ? -13.051 2.295 16.092 1.00 94.75 226 TYR A C 1
ATOM 1633 O O . TYR A 1 226 ? -13.289 3.365 15.532 1.00 94.75 226 TYR A O 1
ATOM 1641 N N . ARG A 1 227 ? -13.872 1.775 17.008 1.00 93.81 227 ARG A N 1
ATOM 1642 C CA . ARG A 1 227 ? -15.050 2.448 17.550 1.00 93.81 227 ARG A CA 1
ATOM 1643 C C . ARG A 1 227 ? -14.654 3.535 18.552 1.00 93.81 227 ARG A C 1
ATOM 1645 O O . ARG A 1 227 ? -14.156 3.225 19.630 1.00 93.81 227 ARG A O 1
ATOM 1652 N N . GLU A 1 228 ? -14.954 4.794 18.241 1.00 89.69 228 GLU A N 1
ATOM 1653 C CA . GLU A 1 228 ? -14.718 5.930 19.139 1.00 89.69 228 GLU A CA 1
ATOM 1654 C C . GLU A 1 228 ? -15.858 6.074 20.156 1.00 89.69 228 GLU A C 1
ATOM 1656 O O . GLU A 1 228 ? -16.943 6.523 19.785 1.00 89.69 228 GLU A O 1
ATOM 1661 N N . PRO A 1 229 ? -15.653 5.728 21.439 1.00 88.69 229 PRO A N 1
ATOM 1662 C CA . PRO A 1 229 ? -16.741 5.494 22.393 1.00 88.69 229 PRO A CA 1
ATOM 1663 C C . PRO A 1 229 ? -17.616 6.724 22.661 1.00 88.69 229 PRO A C 1
ATOM 1665 O O . PRO A 1 229 ? -18.779 6.575 23.021 1.00 88.69 229 PRO A O 1
ATOM 1668 N N . ILE A 1 230 ? -17.077 7.930 22.463 1.00 88.31 230 ILE A N 1
ATOM 1669 C CA . ILE A 1 230 ? -17.794 9.195 22.672 1.00 88.31 230 ILE A CA 1
ATOM 1670 C C . ILE A 1 230 ? -18.685 9.600 21.490 1.00 88.31 230 ILE A C 1
ATOM 1672 O O . ILE A 1 230 ? -19.494 10.513 21.622 1.00 88.31 230 ILE A O 1
ATOM 1676 N N . LEU A 1 231 ? -18.520 8.968 20.326 1.00 88.31 231 LEU A N 1
ATOM 1677 C CA . LEU A 1 231 ? -19.304 9.255 19.126 1.00 88.31 231 LEU A CA 1
ATOM 1678 C C . LEU A 1 231 ? -20.466 8.272 19.002 1.00 88.31 231 LEU A C 1
ATOM 1680 O O . LEU A 1 231 ? -20.399 7.149 19.510 1.00 88.31 231 LEU A O 1
ATOM 1684 N N . SER A 1 232 ? -21.503 8.648 18.254 1.00 89.31 232 SER A N 1
ATOM 1685 C CA . SER A 1 232 ? -22.483 7.673 17.763 1.00 89.31 232 SER A CA 1
ATOM 1686 C C . SER A 1 232 ? -21.818 6.629 16.864 1.00 89.31 232 SER A C 1
ATOM 1688 O O . SER A 1 232 ? -20.683 6.806 16.421 1.00 89.31 232 SER A O 1
ATOM 1690 N N . GLU A 1 233 ? -22.503 5.521 16.581 1.00 90.38 233 GLU A N 1
ATOM 1691 C CA . GLU A 1 233 ? -21.967 4.486 15.686 1.00 90.38 233 GLU A CA 1
ATOM 1692 C C . GLU A 1 233 ? -21.644 5.075 14.309 1.00 90.38 233 GLU A C 1
ATOM 1694 O O . GLU A 1 233 ? -20.512 4.985 13.833 1.00 90.38 233 GLU A O 1
ATOM 1699 N N . ARG A 1 234 ? -22.602 5.819 13.745 1.00 90.38 234 ARG A N 1
ATOM 1700 C CA . ARG A 1 234 ? -22.426 6.588 12.513 1.00 90.38 234 ARG A CA 1
ATOM 1701 C C . ARG A 1 234 ? -21.292 7.610 12.616 1.00 90.38 234 ARG A C 1
ATOM 1703 O O . ARG A 1 234 ? -20.446 7.677 11.727 1.00 90.38 234 ARG A O 1
ATOM 1710 N N . GLY A 1 235 ? -21.249 8.389 13.699 1.00 89.12 235 GLY A N 1
ATOM 1711 C CA . GLY A 1 235 ? -20.193 9.377 13.929 1.00 89.12 235 GLY A CA 1
ATOM 1712 C C . GLY A 1 235 ? -18.801 8.743 14.000 1.00 89.12 235 GLY A C 1
ATOM 1713 O O . GLY A 1 235 ? -17.843 9.280 13.451 1.00 89.12 235 GLY A O 1
ATOM 1714 N N . SER A 1 236 ? -18.689 7.560 14.598 1.00 91.69 236 SER A N 1
ATOM 1715 C CA . SER A 1 236 ? -17.440 6.808 14.663 1.00 91.69 236 SER A CA 1
ATOM 1716 C C . SER A 1 236 ? -16.958 6.348 13.293 1.00 91.69 236 SER A C 1
ATOM 1718 O O . SER A 1 236 ? -15.766 6.448 13.011 1.00 91.69 236 SER A O 1
ATOM 1720 N N . VAL A 1 237 ? -17.857 5.871 12.425 1.00 92.56 237 VAL A N 1
ATOM 1721 C CA . VAL A 1 237 ? -17.476 5.502 11.052 1.00 92.56 237 VAL A CA 1
ATOM 1722 C C . VAL A 1 237 ? -17.013 6.737 10.279 1.00 92.56 237 VAL A C 1
ATOM 1724 O O . VAL A 1 237 ? -15.970 6.683 9.632 1.00 92.56 237 VAL A O 1
ATOM 1727 N N . TYR A 1 238 ? -17.699 7.878 10.405 1.00 90.25 238 TYR A N 1
ATOM 1728 C CA . TYR A 1 238 ? -17.232 9.127 9.792 1.00 90.25 238 TYR A CA 1
ATOM 1729 C C . TYR A 1 238 ? -15.880 9.610 10.340 1.00 90.25 238 TYR A C 1
ATOM 1731 O O . TYR A 1 238 ? -15.058 10.102 9.572 1.00 90.25 238 TYR A O 1
ATOM 1739 N N . SER A 1 239 ? -15.598 9.422 11.631 1.00 89.50 239 SER A N 1
ATOM 1740 C CA . SER A 1 239 ? -14.271 9.712 12.191 1.00 89.50 239 SER A CA 1
ATOM 1741 C C . SER A 1 239 ? -13.181 8.813 11.597 1.00 89.50 239 SER A C 1
ATOM 1743 O O . SER A 1 239 ? -12.066 9.269 11.340 1.00 89.50 239 SER A O 1
ATOM 1745 N N . ASN A 1 240 ? -13.494 7.546 11.320 1.00 92.25 240 ASN A N 1
ATOM 1746 C CA . ASN A 1 240 ? -12.583 6.636 10.626 1.00 92.25 240 ASN A CA 1
ATOM 1747 C C . ASN A 1 240 ? -12.37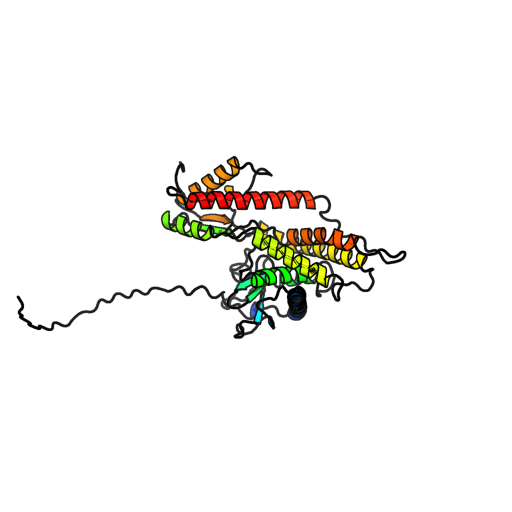6 7.025 9.150 1.00 92.25 240 ASN A C 1
ATOM 1749 O O . ASN A 1 240 ? -11.259 6.920 8.647 1.00 92.25 240 ASN A O 1
ATOM 1753 N N . ILE A 1 241 ? -13.409 7.534 8.470 1.00 89.75 241 ILE A N 1
ATOM 1754 C CA . ILE A 1 241 ? -13.291 8.103 7.115 1.00 89.75 241 ILE A CA 1
ATOM 1755 C C . ILE A 1 241 ? -12.285 9.266 7.106 1.00 89.75 241 ILE A C 1
ATOM 1757 O O . ILE A 1 241 ? -11.386 9.287 6.265 1.00 89.75 241 ILE A O 1
ATOM 1761 N N . ASP A 1 242 ? -12.368 10.176 8.080 1.00 87.06 242 ASP A N 1
ATOM 1762 C CA . ASP A 1 242 ? -11.402 11.272 8.227 1.00 87.06 242 ASP A CA 1
ATOM 1763 C C . ASP A 1 242 ? -9.982 10.767 8.502 1.00 87.06 242 ASP A C 1
ATOM 1765 O O . ASP A 1 242 ? -9.024 11.264 7.913 1.00 87.06 242 ASP A O 1
ATOM 1769 N N . GLN A 1 243 ? -9.822 9.747 9.349 1.00 90.06 243 GLN A N 1
ATOM 1770 C CA . GLN A 1 243 ? -8.512 9.144 9.615 1.00 90.06 243 GLN A CA 1
ATOM 1771 C C . GLN A 1 243 ? -7.878 8.538 8.358 1.00 90.06 243 GLN A C 1
ATOM 1773 O O . GLN A 1 243 ? -6.672 8.681 8.168 1.00 90.06 243 GLN A O 1
ATOM 1778 N N . LEU A 1 244 ? -8.660 7.894 7.483 1.00 91.19 244 LEU A N 1
ATOM 1779 C CA . LEU A 1 244 ? -8.161 7.394 6.195 1.00 91.19 244 LEU A CA 1
ATOM 1780 C C . LEU A 1 244 ? -7.680 8.540 5.298 1.00 91.19 244 LEU A C 1
ATOM 1782 O O . LEU A 1 244 ? -6.607 8.438 4.705 1.00 91.19 244 LEU A O 1
ATOM 1786 N N . ALA A 1 245 ? -8.427 9.645 5.237 1.00 84.50 245 ALA A N 1
ATOM 1787 C CA . ALA A 1 245 ? -8.040 10.827 4.469 1.00 84.50 245 ALA A CA 1
ATOM 1788 C C . ALA A 1 245 ? -6.780 11.509 5.042 1.00 84.50 245 ALA A C 1
ATOM 1790 O O . ALA A 1 245 ? -5.866 11.867 4.301 1.00 84.50 245 ALA A O 1
ATOM 1791 N N . LEU A 1 246 ? -6.678 11.637 6.367 1.00 84.88 246 LEU A N 1
ATOM 1792 C CA . LEU A 1 246 ? -5.504 12.204 7.037 1.00 84.88 246 LEU A CA 1
ATOM 1793 C C . LEU A 1 246 ? -4.267 11.314 6.874 1.00 84.88 246 LEU A C 1
ATOM 1795 O O . LEU A 1 246 ? -3.174 11.823 6.632 1.00 84.88 246 LEU A O 1
ATOM 1799 N N . ALA A 1 247 ? -4.435 9.994 6.966 1.00 90.12 247 ALA A N 1
ATOM 1800 C CA . ALA A 1 247 ? -3.375 9.029 6.700 1.00 90.12 247 ALA A CA 1
ATOM 1801 C C . ALA A 1 247 ? -2.924 9.073 5.234 1.00 90.12 247 ALA A C 1
ATOM 1803 O O . ALA A 1 247 ? -1.725 9.054 4.971 1.00 90.12 247 ALA A O 1
ATOM 1804 N N . SER A 1 248 ? -3.868 9.196 4.297 1.00 85.94 248 SER A N 1
ATOM 1805 C CA . SER A 1 248 ? -3.590 9.405 2.875 1.00 85.94 248 SER A CA 1
ATOM 1806 C C . SER A 1 248 ? -2.743 10.657 2.648 1.00 85.94 248 SER A C 1
ATOM 1808 O O . SER A 1 248 ? -1.680 10.563 2.044 1.00 85.94 248 SER A O 1
ATOM 1810 N N . ASN A 1 249 ? -3.138 11.803 3.210 1.00 80.75 249 ASN A N 1
ATOM 1811 C CA . ASN A 1 249 ? -2.386 13.053 3.086 1.00 80.75 249 ASN A CA 1
ATOM 1812 C C . ASN A 1 249 ? -1.000 12.964 3.743 1.00 80.75 249 ASN A C 1
ATOM 1814 O O . ASN A 1 249 ? -0.011 13.417 3.173 1.00 80.75 249 ASN A O 1
ATOM 1818 N N . GLY A 1 250 ? -0.908 12.365 4.935 1.00 83.38 250 GLY A N 1
ATOM 1819 C CA . GLY A 1 250 ? 0.367 12.150 5.621 1.00 83.38 250 GLY A CA 1
ATOM 1820 C C . GLY A 1 250 ? 1.307 11.253 4.817 1.00 83.38 250 GLY A C 1
ATOM 1821 O O . GLY A 1 250 ? 2.498 11.547 4.703 1.00 83.38 250 GLY A O 1
ATOM 1822 N N . TRP A 1 251 ? 0.761 10.202 4.204 1.00 84.81 251 TRP A N 1
ATOM 1823 C CA . TRP A 1 251 ? 1.507 9.313 3.326 1.00 84.81 251 TRP A CA 1
ATOM 1824 C C . TRP A 1 251 ? 1.919 10.012 2.040 1.00 84.81 251 TRP A C 1
ATOM 1826 O O . TRP A 1 251 ? 3.088 9.963 1.693 1.00 84.81 251 TRP A O 1
ATOM 1836 N N . GLN A 1 252 ? 1.015 10.745 1.390 1.00 78.12 252 GLN A N 1
ATOM 1837 C CA . GLN A 1 252 ? 1.330 11.549 0.215 1.00 78.12 252 GLN A CA 1
ATOM 1838 C C . GLN A 1 252 ? 2.421 12.575 0.522 1.00 78.12 252 GLN A C 1
ATOM 1840 O O . GLN A 1 252 ? 3.286 12.780 -0.310 1.00 78.12 252 GLN A O 1
ATOM 1845 N N . LEU A 1 253 ? 2.444 13.204 1.698 1.00 74.62 253 LEU A N 1
ATOM 1846 C CA . LEU A 1 253 ? 3.533 14.111 2.071 1.00 74.62 253 LEU A CA 1
ATOM 1847 C C . LEU A 1 253 ? 4.859 13.366 2.238 1.00 74.62 253 LEU A C 1
ATOM 1849 O O . LEU A 1 253 ? 5.881 13.843 1.756 1.00 74.62 253 LEU A O 1
ATOM 1853 N N . LEU A 1 254 ? 4.857 12.198 2.885 1.00 76.75 254 LEU A N 1
ATOM 1854 C CA . LEU A 1 254 ? 6.056 11.371 3.042 1.00 76.75 254 LEU A CA 1
ATOM 1855 C C . LEU A 1 254 ? 6.555 10.809 1.698 1.00 76.75 254 LEU A C 1
ATOM 1857 O O . LEU A 1 254 ? 7.761 10.751 1.468 1.00 76.75 254 LEU A O 1
ATOM 1861 N N . ASN A 1 255 ? 5.638 10.432 0.806 1.00 69.44 255 ASN A N 1
ATOM 1862 C CA . ASN A 1 255 ? 5.932 9.839 -0.492 1.00 69.44 255 ASN A CA 1
ATOM 1863 C C . ASN A 1 255 ? 6.172 10.862 -1.589 1.00 69.44 255 ASN A C 1
ATOM 1865 O O . ASN A 1 255 ? 7.056 10.637 -2.390 1.00 69.44 255 ASN A O 1
ATOM 1869 N N . ALA A 1 256 ? 5.489 12.002 -1.644 1.00 56.50 256 ALA A N 1
ATOM 1870 C CA . ALA A 1 256 ? 5.828 13.080 -2.577 1.00 56.50 256 ALA A CA 1
ATOM 1871 C C . ALA A 1 256 ? 7.268 13.554 -2.336 1.00 56.50 256 ALA A C 1
ATOM 1873 O O . ALA A 1 256 ? 7.993 13.827 -3.288 1.00 56.50 256 ALA A O 1
ATOM 1874 N N . ARG A 1 257 ? 7.717 13.524 -1.072 1.00 54.41 257 ARG A N 1
ATOM 1875 C CA . ARG A 1 257 ? 9.120 13.715 -0.672 1.00 54.41 257 ARG A CA 1
ATOM 1876 C C . ARG A 1 257 ? 10.067 12.582 -1.095 1.00 54.41 257 ARG A C 1
ATOM 1878 O O . ARG A 1 257 ? 11.255 12.701 -0.863 1.00 54.41 257 ARG A O 1
ATOM 1885 N N . ARG A 1 258 ? 9.592 11.471 -1.659 1.00 55.56 258 ARG A N 1
ATOM 1886 C CA . ARG A 1 258 ? 10.407 10.312 -2.084 1.00 55.56 258 ARG A CA 1
ATOM 1887 C C . ARG A 1 258 ? 10.258 10.000 -3.579 1.00 55.56 258 ARG A C 1
ATOM 1889 O O . ARG A 1 258 ? 11.241 9.704 -4.255 1.00 55.56 258 ARG A O 1
ATOM 1896 N N . ASP A 1 259 ? 9.047 10.110 -4.110 1.00 48.34 259 ASP A N 1
ATOM 1897 C CA . ASP A 1 259 ? 8.632 9.773 -5.472 1.00 48.34 259 ASP A CA 1
ATOM 1898 C C . ASP A 1 259 ? 9.035 10.834 -6.504 1.00 48.34 259 ASP A C 1
ATOM 1900 O O . ASP A 1 259 ? 9.313 10.471 -7.645 1.00 48.34 259 ASP A O 1
ATOM 1904 N N . PHE A 1 260 ? 9.129 12.117 -6.127 1.00 42.25 260 PHE A N 1
ATOM 1905 C CA . PHE A 1 260 ? 9.516 13.182 -7.066 1.00 42.25 260 PHE A CA 1
ATOM 1906 C C . PHE A 1 260 ? 11.015 13.235 -7.381 1.00 42.25 260 PHE A C 1
ATOM 1908 O O . PHE A 1 260 ? 11.390 13.830 -8.389 1.00 42.25 260 PHE A O 1
ATOM 1915 N N . VAL A 1 261 ? 11.875 12.625 -6.556 1.00 44.19 261 VAL A N 1
ATOM 1916 C CA . VAL A 1 261 ? 13.335 12.777 -6.701 1.00 44.19 261 VAL A CA 1
ATOM 1917 C C . VAL A 1 261 ? 14.062 11.465 -7.016 1.00 44.19 261 VAL A C 1
ATOM 1919 O O . VAL A 1 261 ? 15.159 11.497 -7.566 1.00 44.19 261 VAL A O 1
ATOM 1922 N N . SER A 1 262 ? 13.460 10.298 -6.755 1.00 44.94 262 SER A N 1
ATOM 1923 C CA . SER A 1 262 ? 14.191 9.021 -6.826 1.00 44.94 262 SER A CA 1
ATOM 1924 C C . SER A 1 262 ? 13.780 8.050 -7.935 1.00 44.94 262 SER A C 1
ATOM 1926 O O . SER A 1 262 ? 14.494 7.069 -8.160 1.00 44.94 262 SER A O 1
ATOM 1928 N N . LYS A 1 263 ? 12.675 8.287 -8.657 1.00 56.94 263 LYS A N 1
ATOM 1929 C CA . LYS A 1 263 ? 12.276 7.386 -9.746 1.00 56.94 263 LYS A CA 1
ATOM 1930 C C . LYS A 1 263 ? 13.022 7.761 -11.027 1.00 56.94 263 LYS A C 1
ATOM 1932 O O . LYS A 1 263 ? 12.895 8.895 -11.492 1.00 56.94 263 LYS A O 1
ATOM 1937 N N . PRO A 1 264 ? 13.803 6.846 -11.627 1.00 61.69 264 PRO A N 1
ATOM 1938 C CA . PRO A 1 264 ? 14.353 7.108 -12.943 1.00 61.69 264 PRO A CA 1
ATOM 1939 C C . PRO A 1 264 ? 13.195 7.351 -13.917 1.00 61.69 264 PRO A C 1
ATOM 1941 O O . PRO A 1 264 ? 12.194 6.632 -13.891 1.00 61.69 264 PRO A O 1
ATOM 1944 N N . LYS A 1 265 ? 13.316 8.402 -14.736 1.00 74.00 265 LYS A N 1
ATOM 1945 C CA . LYS A 1 265 ? 12.261 8.824 -15.661 1.00 74.00 265 LYS A CA 1
ATOM 1946 C C . LYS A 1 265 ? 11.860 7.646 -16.550 1.00 74.00 265 LYS A C 1
ATOM 1948 O O . LYS A 1 265 ? 12.683 7.158 -17.328 1.00 74.00 265 LYS A O 1
ATOM 1953 N N . VAL A 1 266 ? 10.612 7.195 -16.415 1.00 77.94 266 VAL A N 1
ATOM 1954 C CA . VAL A 1 266 ? 10.068 6.105 -17.230 1.00 77.94 266 VAL A CA 1
ATOM 1955 C C . VAL A 1 266 ? 10.004 6.525 -18.695 1.00 77.94 266 VAL A C 1
ATOM 1957 O O . VAL A 1 266 ? 9.972 7.709 -19.033 1.00 77.94 266 VAL A O 1
ATOM 1960 N N . HIS A 1 267 ? 10.018 5.545 -19.593 1.00 88.00 267 HIS A N 1
ATOM 1961 C CA . HIS A 1 267 ? 9.905 5.810 -21.017 1.00 88.00 267 HIS A CA 1
ATOM 1962 C C . HIS A 1 267 ? 8.598 6.579 -21.312 1.00 88.00 267 HIS A C 1
ATOM 1964 O O . HIS A 1 267 ? 7.546 6.151 -20.834 1.00 88.00 267 HIS A O 1
ATOM 1970 N N . PRO A 1 268 ? 8.610 7.642 -22.144 1.00 88.75 268 PRO A N 1
ATOM 1971 C CA . PRO A 1 268 ? 7.432 8.491 -22.383 1.00 88.75 268 PRO A CA 1
ATOM 1972 C C . PRO A 1 268 ? 6.191 7.741 -22.883 1.00 88.75 268 PRO A C 1
ATOM 1974 O O . PRO A 1 268 ? 5.066 8.186 -22.699 1.00 88.75 268 PRO A O 1
ATOM 1977 N N . SER A 1 269 ? 6.372 6.567 -23.493 1.00 89.75 269 SER A N 1
ATOM 1978 C CA . SER A 1 269 ? 5.259 5.688 -23.874 1.00 89.75 269 SER A CA 1
ATOM 1979 C C . SER A 1 269 ? 4.415 5.199 -22.696 1.00 89.75 269 SER A C 1
ATOM 1981 O O . SER A 1 269 ? 3.339 4.683 -22.945 1.00 89.75 269 SER A O 1
ATOM 1983 N N . PHE A 1 270 ? 4.858 5.330 -21.446 1.00 82.31 270 PHE A N 1
ATOM 1984 C CA . PHE A 1 270 ? 4.063 4.991 -20.259 1.00 82.31 270 PHE A CA 1
ATOM 1985 C C . PHE A 1 270 ? 3.395 6.213 -19.613 1.00 82.31 270 PHE A C 1
ATOM 1987 O O . PHE A 1 270 ? 2.756 6.076 -18.576 1.00 82.31 270 PHE A O 1
ATOM 1994 N N . GLU A 1 271 ? 3.505 7.393 -20.227 1.00 82.06 271 GLU A N 1
ATOM 1995 C CA . GLU A 1 271 ? 2.892 8.636 -19.757 1.00 82.06 271 GLU A CA 1
ATOM 1996 C C . GLU A 1 271 ? 1.706 8.996 -20.676 1.00 82.06 271 GLU A C 1
ATOM 1998 O O . GLU A 1 271 ? 1.917 9.585 -21.745 1.00 82.06 271 GLU A O 1
ATOM 2003 N N . PRO A 1 272 ? 0.459 8.621 -20.322 1.00 79.25 272 PRO A N 1
ATOM 2004 C CA . PRO A 1 272 ? -0.710 8.949 -21.136 1.00 79.25 272 PRO A CA 1
ATOM 2005 C C . PRO A 1 272 ? -0.874 10.469 -21.253 1.00 79.25 272 PRO A C 1
ATOM 2007 O O . PRO A 1 272 ? -0.821 11.190 -20.260 1.00 79.25 272 PRO A O 1
ATOM 2010 N N . GLN A 1 273 ? -1.090 10.953 -22.477 1.00 82.69 273 GLN A N 1
ATOM 2011 C CA . GLN A 1 273 ? -1.291 12.381 -22.758 1.00 82.69 273 GLN A CA 1
ATOM 2012 C C . GLN A 1 273 ? -2.777 12.774 -22.753 1.00 82.69 273 GLN A C 1
ATOM 2014 O O . GLN A 1 273 ? -3.107 13.947 -22.607 1.00 82.69 273 GLN A O 1
ATOM 2019 N N . ASN A 1 274 ? -3.671 11.790 -22.904 1.00 85.62 274 ASN A N 1
ATOM 2020 C CA . ASN A 1 274 ? -5.117 11.963 -23.023 1.00 85.62 274 ASN A CA 1
ATOM 2021 C C . ASN A 1 274 ? -5.853 10.938 -22.150 1.00 85.62 274 ASN A C 1
ATOM 2023 O O . ASN A 1 274 ? -5.439 9.779 -22.091 1.00 85.62 274 ASN A O 1
ATOM 2027 N N . PHE A 1 275 ? -6.979 11.329 -21.548 1.00 79.69 275 PHE A N 1
ATOM 2028 C CA . PHE A 1 275 ? -7.852 10.435 -20.780 1.00 79.69 275 PHE A CA 1
ATOM 2029 C C . PHE A 1 275 ? -9.312 10.551 -21.254 1.00 79.69 275 PHE A C 1
ATOM 2031 O O . PHE A 1 275 ? -9.855 11.657 -21.214 1.00 79.69 275 PHE A O 1
ATOM 2038 N N . PRO A 1 276 ? -9.972 9.451 -21.670 1.00 88.50 276 PRO A N 1
ATOM 2039 C CA . PRO A 1 276 ? -9.396 8.130 -21.950 1.00 88.50 276 PRO A CA 1
ATOM 2040 C C . PRO A 1 276 ? -8.432 8.177 -23.151 1.00 88.50 276 PRO A C 1
ATOM 2042 O O . PRO A 1 276 ? -8.657 8.918 -24.108 1.00 88.50 276 PRO A O 1
ATOM 2045 N N . THR A 1 277 ? -7.355 7.388 -23.123 1.00 88.31 277 THR A N 1
ATOM 2046 C CA . THR A 1 277 ? -6.398 7.332 -24.242 1.00 88.31 277 THR A CA 1
ATOM 2047 C C . THR A 1 277 ? -6.953 6.462 -25.379 1.00 88.31 277 THR A C 1
ATOM 2049 O O . THR A 1 277 ? -7.301 5.308 -25.129 1.00 88.31 277 THR A O 1
ATOM 2052 N N . PRO A 1 278 ? -7.018 6.941 -26.636 1.00 94.12 278 PRO A N 1
ATOM 2053 C CA . PRO A 1 278 ? -7.511 6.134 -27.752 1.00 94.12 278 PRO A CA 1
ATOM 2054 C C . PRO A 1 278 ? -6.649 4.890 -28.027 1.00 94.12 278 PRO A C 1
ATOM 2056 O O . PRO A 1 278 ? -5.423 4.977 -28.069 1.00 94.12 278 PRO A O 1
ATOM 2059 N N . ASP A 1 279 ? -7.274 3.754 -28.353 1.00 92.94 279 ASP A N 1
ATOM 2060 C CA . ASP A 1 279 ? -6.585 2.479 -28.644 1.00 92.94 279 ASP A CA 1
ATOM 2061 C C . ASP A 1 279 ? -5.462 2.591 -29.687 1.00 92.94 279 ASP A C 1
ATOM 2063 O O . ASP A 1 279 ? -4.406 1.973 -29.548 1.00 92.94 279 ASP A O 1
ATOM 2067 N N . LYS A 1 280 ? -5.658 3.416 -30.724 1.00 94.44 280 LYS A N 1
ATOM 2068 C CA . LYS A 1 280 ? -4.634 3.665 -31.754 1.00 94.44 280 LYS A CA 1
ATOM 2069 C C . LYS A 1 280 ? -3.383 4.336 -31.178 1.00 94.44 280 LYS A C 1
ATOM 2071 O O . LYS A 1 280 ? 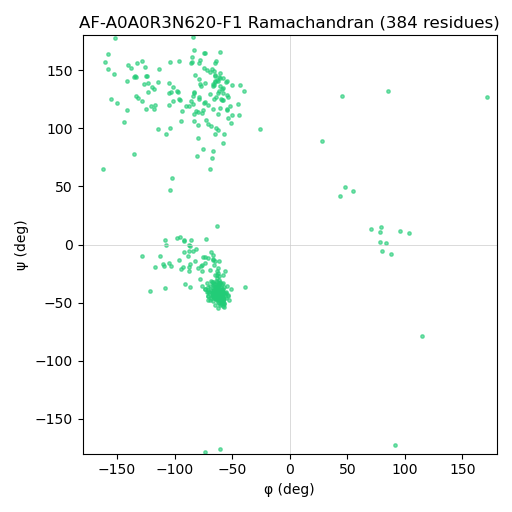-2.272 4.060 -31.627 1.00 94.44 280 LYS A O 1
ATOM 2076 N N . GLU A 1 281 ? -3.557 5.223 -30.201 1.00 94.88 281 GLU A N 1
ATOM 2077 C CA . GLU A 1 281 ? -2.454 5.880 -29.499 1.00 94.88 281 GLU A CA 1
ATOM 2078 C C . GLU A 1 281 ? -1.739 4.886 -28.574 1.00 94.88 281 GLU A C 1
ATOM 2080 O O . GLU A 1 281 ? -0.511 4.825 -28.582 1.00 94.88 281 GLU A O 1
ATOM 2085 N N . ILE A 1 282 ? -2.488 4.020 -27.882 1.00 92.00 282 ILE A N 1
ATOM 2086 C CA . ILE A 1 282 ? -1.936 2.928 -27.061 1.00 92.00 282 ILE A CA 1
ATOM 2087 C C . ILE A 1 282 ? -1.080 1.980 -27.914 1.00 92.00 282 ILE A C 1
ATOM 2089 O O . ILE A 1 282 ? 0.044 1.645 -27.541 1.00 92.00 282 ILE A O 1
ATOM 2093 N N . GLU A 1 283 ? -1.567 1.572 -29.088 1.00 93.81 283 GLU A N 1
ATOM 2094 C CA . GLU A 1 283 ? -0.827 0.701 -30.007 1.00 93.81 283 GLU A CA 1
ATOM 2095 C C . GLU A 1 283 ? 0.448 1.372 -30.540 1.00 93.81 283 GLU A C 1
ATOM 2097 O O . GLU A 1 283 ? 1.520 0.756 -30.577 1.00 93.81 283 GLU A O 1
ATOM 2102 N N . LYS A 1 284 ? 0.361 2.662 -30.888 1.00 94.31 284 LYS A N 1
ATOM 2103 C CA . LYS A 1 284 ? 1.523 3.471 -31.275 1.00 94.31 284 LYS A CA 1
ATOM 2104 C C . LYS A 1 284 ? 2.551 3.542 -30.144 1.00 94.31 284 LYS A C 1
ATOM 2106 O O . LYS A 1 284 ? 3.744 3.371 -30.404 1.00 94.31 284 LYS A O 1
ATOM 2111 N N . ASN A 1 285 ? 2.118 3.769 -28.908 1.00 94.31 285 ASN A N 1
ATOM 2112 C CA . ASN A 1 285 ? 3.000 3.870 -27.748 1.00 94.31 285 ASN A CA 1
ATOM 2113 C C . ASN A 1 285 ? 3.659 2.523 -27.425 1.00 94.31 285 ASN A C 1
ATOM 2115 O O . ASN A 1 285 ? 4.874 2.480 -27.234 1.00 94.31 285 ASN A O 1
ATOM 2119 N N . ALA A 1 286 ? 2.912 1.417 -27.493 1.00 92.94 286 ALA A N 1
ATOM 2120 C CA . ALA A 1 286 ? 3.453 0.066 -27.333 1.00 92.94 286 ALA A CA 1
ATOM 2121 C C . ALA A 1 286 ? 4.537 -0.235 -28.376 1.00 92.94 286 ALA A C 1
ATOM 2123 O O . ALA A 1 286 ? 5.627 -0.701 -28.040 1.00 92.94 286 ALA A O 1
ATOM 2124 N N . LYS A 1 287 ? 4.264 0.078 -29.650 1.00 94.62 287 LYS A N 1
ATOM 2125 C CA . LYS A 1 287 ? 5.244 -0.066 -30.733 1.00 94.62 287 LYS A CA 1
ATOM 2126 C C . LYS A 1 287 ? 6.481 0.793 -30.474 1.00 94.62 287 LYS A C 1
ATOM 2128 O O . LYS A 1 287 ? 7.593 0.294 -30.607 1.00 94.62 287 LYS A O 1
ATOM 2133 N N . THR A 1 288 ? 6.289 2.057 -30.100 1.00 95.00 288 THR A N 1
ATOM 2134 C CA . THR A 1 288 ? 7.379 3.010 -29.843 1.00 95.00 288 THR A CA 1
ATOM 2135 C C . THR A 1 288 ? 8.305 2.493 -28.745 1.00 95.00 288 THR A C 1
ATOM 2137 O O . THR A 1 288 ? 9.517 2.450 -28.948 1.00 95.00 288 THR A O 1
ATOM 2140 N N . PHE A 1 289 ? 7.741 2.018 -27.633 1.00 94.00 289 PHE A N 1
ATOM 2141 C CA . PHE A 1 289 ? 8.509 1.424 -26.545 1.00 94.00 289 PHE A CA 1
ATOM 2142 C C . PHE A 1 289 ? 9.297 0.185 -26.989 1.00 94.00 289 PHE A C 1
ATOM 2144 O O . PHE A 1 289 ? 10.512 0.142 -26.805 1.00 94.00 289 PHE A O 1
ATOM 2151 N N . VAL A 1 290 ? 8.644 -0.796 -27.626 1.00 94.06 290 VAL A N 1
ATOM 2152 C CA . VAL A 1 290 ? 9.324 -2.020 -28.091 1.00 94.06 290 VAL A CA 1
ATOM 2153 C C . VAL A 1 290 ? 10.442 -1.679 -29.078 1.00 94.06 290 VAL A C 1
ATOM 2155 O O . VAL A 1 290 ? 11.540 -2.220 -28.986 1.00 94.06 290 VAL A O 1
ATOM 2158 N N . CYS A 1 291 ? 10.214 -0.742 -29.998 1.00 93.94 291 CYS A N 1
ATOM 2159 C CA . CYS A 1 291 ? 11.243 -0.324 -30.943 1.00 93.94 291 CYS A CA 1
ATOM 2160 C C . CYS A 1 291 ? 12.431 0.356 -30.256 1.00 93.94 291 CYS A C 1
ATOM 2162 O O . CYS A 1 291 ? 13.573 0.026 -30.577 1.00 93.94 291 CYS A O 1
ATOM 2164 N N . ALA A 1 292 ? 12.184 1.243 -29.288 1.00 93.88 292 ALA A N 1
ATOM 2165 C CA . ALA A 1 292 ? 13.242 1.865 -28.499 1.00 93.88 292 ALA A CA 1
ATOM 2166 C C . ALA A 1 292 ? 14.051 0.812 -27.723 1.00 93.88 292 ALA A C 1
ATOM 2168 O O . ALA A 1 292 ? 15.283 0.811 -27.779 1.00 93.88 292 ALA A O 1
ATOM 2169 N N . ALA A 1 293 ? 13.364 -0.137 -27.082 1.00 92.69 293 ALA A N 1
ATOM 2170 C CA . ALA A 1 293 ? 13.989 -1.205 -26.316 1.00 92.69 293 ALA A CA 1
ATOM 2171 C C . ALA A 1 293 ? 14.819 -2.159 -27.181 1.00 92.69 293 ALA A C 1
ATOM 2173 O O . ALA A 1 293 ? 15.879 -2.581 -26.735 1.00 92.69 293 ALA A O 1
ATOM 2174 N N . LEU A 1 294 ? 14.403 -2.474 -28.414 1.00 91.69 294 LEU A N 1
ATOM 2175 C CA . LEU A 1 294 ? 15.100 -3.442 -29.277 1.00 91.69 294 LEU A CA 1
ATOM 2176 C C . LEU A 1 294 ? 16.160 -2.826 -30.198 1.00 91.69 294 LEU A C 1
ATOM 2178 O O . LEU A 1 294 ? 17.163 -3.476 -30.492 1.00 91.69 294 LEU A O 1
ATOM 2182 N N . LYS A 1 295 ? 15.951 -1.598 -30.686 1.00 90.94 295 LYS A N 1
ATOM 2183 C CA . LYS A 1 295 ? 16.877 -0.925 -31.619 1.00 90.94 295 LYS A CA 1
ATOM 2184 C C . LYS A 1 295 ? 17.850 0.023 -30.917 1.00 90.94 295 LYS A C 1
ATOM 2186 O O . LYS A 1 295 ? 18.844 0.422 -31.526 1.00 90.94 295 LYS A O 1
ATOM 2191 N N . GLY A 1 296 ? 17.605 0.361 -29.649 1.00 88.94 296 GLY A N 1
ATOM 2192 C CA . GLY A 1 296 ? 18.548 1.115 -28.829 1.00 88.94 296 GLY A CA 1
ATOM 2193 C C . GL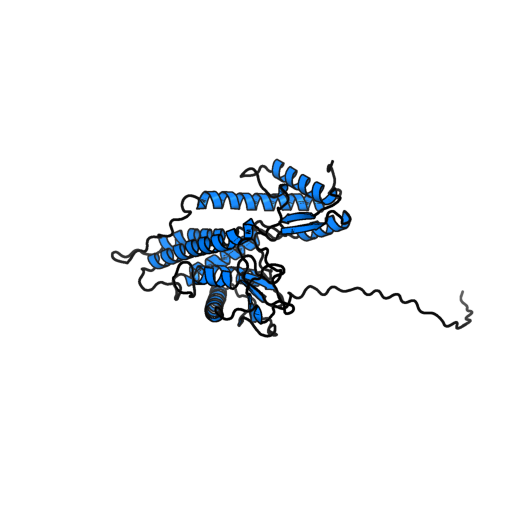Y A 1 296 ? 19.916 0.426 -28.772 1.00 88.94 296 GLY A C 1
ATOM 2194 O O . GLY A 1 296 ? 19.991 -0.802 -28.716 1.00 88.94 296 GLY A O 1
ATOM 2195 N N . LYS A 1 297 ? 20.995 1.215 -28.828 1.00 88.75 297 LYS A N 1
ATOM 2196 C CA . LYS A 1 297 ? 22.383 0.709 -28.857 1.00 88.75 297 LYS A CA 1
ATOM 2197 C C . LYS A 1 297 ? 23.171 0.973 -27.570 1.00 88.75 297 LYS A C 1
ATOM 2199 O O . LYS A 1 297 ? 24.236 0.397 -27.392 1.00 88.75 297 LYS A O 1
ATOM 2204 N N . LYS A 1 298 ? 22.713 1.909 -26.733 1.00 89.38 298 LYS A N 1
ATOM 2205 C CA . LYS A 1 298 ? 23.388 2.339 -25.500 1.00 89.38 298 LYS A CA 1
ATOM 2206 C C . LYS A 1 298 ? 22.414 3.036 -24.555 1.00 89.38 298 LYS A C 1
ATOM 2208 O O . LYS A 1 298 ? 21.438 3.623 -25.022 1.00 89.38 298 LYS A O 1
ATOM 2213 N N . GLY A 1 299 ? 22.743 3.040 -23.267 1.00 89.88 299 GLY A N 1
ATOM 2214 C CA . GLY A 1 299 ? 21.942 3.657 -22.211 1.00 89.88 299 GLY A CA 1
ATOM 2215 C C . GLY A 1 299 ? 20.946 2.685 -21.586 1.00 89.88 299 GLY A C 1
ATOM 2216 O O . GLY A 1 299 ? 20.952 1.496 -21.886 1.00 89.88 299 GLY A O 1
ATOM 2217 N N . THR A 1 300 ? 20.079 3.211 -20.729 1.00 88.31 300 THR A N 1
ATOM 2218 C CA . THR A 1 300 ? 19.100 2.421 -19.980 1.00 88.31 300 THR A CA 1
ATOM 2219 C C . THR A 1 300 ? 17.707 2.945 -20.276 1.00 88.31 300 THR A C 1
ATOM 2221 O O . THR A 1 300 ? 17.477 4.153 -20.207 1.00 88.31 300 THR A O 1
ATOM 2224 N N . ILE A 1 301 ? 16.779 2.046 -20.599 1.00 88.19 301 ILE A N 1
ATOM 2225 C CA . ILE A 1 301 ? 15.354 2.370 -20.608 1.00 88.19 301 ILE A CA 1
ATOM 2226 C C . ILE A 1 301 ? 14.754 1.907 -19.298 1.00 88.19 301 ILE A C 1
ATOM 2228 O O . ILE A 1 301 ? 14.946 0.771 -18.875 1.00 88.19 301 ILE A O 1
ATOM 2232 N N . TYR A 1 302 ? 13.993 2.804 -18.702 1.00 84.44 302 TYR A N 1
ATOM 2233 C CA . TYR A 1 302 ? 13.215 2.554 -17.513 1.00 84.44 302 TYR A CA 1
ATOM 2234 C C . TYR A 1 302 ? 11.763 2.379 -17.913 1.00 84.44 302 TYR A C 1
ATOM 2236 O O . TYR A 1 302 ? 11.224 3.179 -18.682 1.00 84.44 302 TYR A O 1
ATOM 2244 N N . TYR A 1 303 ? 11.129 1.331 -17.420 1.00 78.94 303 TYR A N 1
ATOM 2245 C CA . TYR A 1 303 ? 9.734 1.065 -17.709 1.00 78.94 303 TYR A CA 1
ATOM 2246 C C . TYR A 1 303 ? 9.027 0.555 -16.462 1.00 78.94 303 TYR A C 1
ATOM 2248 O O . TYR A 1 303 ? 9.660 0.004 -15.563 1.00 78.94 303 TYR A O 1
ATOM 2256 N N . PRO A 1 304 ? 7.712 0.754 -16.384 1.00 68.94 304 PRO A N 1
ATOM 2257 C CA . PRO A 1 304 ? 6.875 0.047 -15.446 1.00 68.94 304 PRO A CA 1
ATOM 2258 C C . PRO A 1 304 ? 7.126 -1.448 -15.529 1.00 68.94 304 PRO A C 1
ATOM 2260 O O . PRO A 1 304 ? 6.780 -2.059 -16.536 1.00 68.94 304 PRO A O 1
ATOM 2263 N N . GLY A 1 305 ? 7.716 -2.029 -14.485 1.00 62.97 305 GLY A N 1
ATOM 2264 C CA . GLY A 1 305 ? 7.744 -3.478 -14.359 1.00 62.97 305 GLY A CA 1
ATOM 2265 C C . GLY A 1 305 ? 6.333 -4.051 -14.296 1.00 62.97 305 GLY A C 1
ATOM 2266 O O . GLY A 1 305 ? 5.355 -3.303 -14.411 1.00 62.97 305 GLY A O 1
ATOM 2267 N N . ARG A 1 306 ? 6.240 -5.371 -14.094 1.00 59.09 306 ARG A N 1
ATOM 2268 C CA . ARG A 1 306 ? 4.985 -6.121 -13.884 1.00 59.09 306 ARG A CA 1
ATOM 2269 C C . ARG A 1 306 ? 3.872 -5.225 -13.296 1.00 59.09 306 ARG A C 1
ATOM 2271 O O . ARG A 1 306 ? 3.902 -4.842 -12.138 1.00 59.09 306 ARG A O 1
ATOM 2278 N N . SER A 1 307 ? 2.989 -4.782 -14.194 1.00 45.62 307 SER A N 1
ATOM 2279 C CA . SER A 1 307 ? 1.849 -3.875 -14.018 1.00 45.62 307 SER A CA 1
ATOM 2280 C C . SER A 1 307 ? 1.918 -2.814 -12.888 1.00 45.62 307 SER A C 1
ATOM 2282 O O . SER A 1 307 ? 1.300 -2.976 -11.841 1.00 45.62 307 SER A O 1
ATOM 2284 N N . ILE A 1 308 ? 2.459 -1.612 -13.166 1.00 51.47 308 ILE A N 1
ATOM 2285 C CA . ILE A 1 308 ? 2.211 -0.361 -12.376 1.00 51.47 308 ILE A CA 1
ATOM 2286 C C . ILE A 1 308 ? 0.725 0.083 -12.410 1.00 51.47 308 ILE A C 1
ATOM 2288 O O . ILE A 1 308 ? 0.355 1.199 -12.075 1.00 51.47 308 ILE A O 1
ATOM 2292 N N . SER A 1 309 ? -0.197 -0.782 -12.804 1.00 48.22 309 SER A N 1
ATOM 2293 C CA . SER A 1 309 ? -1.612 -0.444 -12.913 1.00 48.22 309 SER A CA 1
ATOM 2294 C C . SER A 1 309 ? -2.297 -0.150 -11.574 1.00 48.22 309 SER A C 1
ATOM 2296 O O . SER A 1 309 ? -3.453 0.263 -11.560 1.00 48.22 309 SER A O 1
ATOM 2298 N N . HIS A 1 310 ? -1.629 -0.407 -10.453 1.00 57.09 310 HIS A N 1
ATOM 2299 C CA . HIS A 1 310 ? -2.217 -0.251 -9.134 1.00 57.09 310 HIS A CA 1
ATOM 2300 C C . HIS A 1 310 ? -2.131 1.203 -8.651 1.00 57.09 310 HIS A C 1
ATOM 2302 O O . HIS A 1 310 ? -1.049 1.791 -8.733 1.00 57.09 310 HIS A O 1
ATOM 2308 N N . PRO A 1 311 ? -3.221 1.822 -8.157 1.00 64.50 311 PRO A N 1
ATOM 2309 C CA . PRO A 1 311 ? -3.137 3.161 -7.595 1.00 64.50 311 PRO A CA 1
ATOM 2310 C C . PRO A 1 311 ? -2.188 3.176 -6.387 1.00 64.50 311 PRO A C 1
ATOM 2312 O O . PRO A 1 311 ? -2.156 2.217 -5.612 1.00 64.50 311 PRO A O 1
ATOM 2315 N N . PRO A 1 312 ? -1.420 4.253 -6.182 1.00 73.12 312 PRO A N 1
ATOM 2316 C CA . PRO A 1 312 ? -0.577 4.380 -5.004 1.00 73.12 312 PRO A CA 1
ATOM 2317 C C . PRO A 1 312 ? -1.424 4.448 -3.721 1.00 73.12 312 PRO A C 1
ATOM 2319 O O . PRO A 1 312 ? -2.624 4.755 -3.737 1.00 73.12 312 PRO A O 1
ATOM 2322 N N . MET A 1 313 ? -0.796 4.117 -2.592 1.00 80.06 313 MET A N 1
ATOM 2323 C CA . MET A 1 313 ? -1.481 3.869 -1.320 1.00 80.06 313 MET A CA 1
ATOM 2324 C C . MET A 1 313 ? -2.339 5.054 -0.845 1.00 80.06 313 MET A C 1
ATOM 2326 O O . MET A 1 313 ? -3.435 4.842 -0.329 1.00 80.06 313 MET A O 1
ATOM 2330 N N . GLU A 1 314 ? -1.904 6.298 -1.063 1.00 77.31 314 GLU A N 1
ATOM 2331 C CA . GLU A 1 314 ? -2.664 7.497 -0.694 1.00 77.31 314 GLU A CA 1
ATOM 2332 C C . GLU A 1 314 ? -4.050 7.530 -1.352 1.00 77.31 314 GLU A C 1
ATOM 2334 O O . GLU A 1 314 ? -5.048 7.818 -0.691 1.00 77.31 314 GLU A O 1
ATOM 2339 N N . GLN A 1 315 ? -4.160 7.148 -2.620 1.00 75.44 315 GLN A N 1
ATOM 2340 C CA . GLN A 1 315 ? -5.452 7.113 -3.307 1.00 75.44 315 GLN A CA 1
ATOM 2341 C C . GLN A 1 315 ? -6.277 5.912 -2.897 1.00 75.44 315 GLN A C 1
ATOM 2343 O O . GLN A 1 315 ? -7.498 5.992 -2.809 1.00 75.44 315 GLN A O 1
ATOM 2348 N N . ARG A 1 316 ? -5.623 4.779 -2.648 1.00 84.00 316 ARG A N 1
ATOM 2349 C CA . ARG A 1 316 ? -6.303 3.580 -2.171 1.00 84.00 316 ARG A CA 1
ATOM 2350 C C . ARG A 1 316 ? -6.979 3.844 -0.824 1.00 84.00 316 ARG A C 1
ATOM 2352 O O . ARG A 1 316 ? -8.160 3.541 -0.671 1.00 84.00 316 ARG A O 1
ATOM 2359 N N . LEU A 1 317 ? -6.292 4.530 0.090 1.00 87.31 317 LEU A N 1
ATOM 2360 C CA . LEU A 1 317 ? -6.860 5.018 1.351 1.00 87.31 317 LEU A CA 1
ATOM 2361 C C . LEU A 1 317 ? -8.060 5.954 1.132 1.00 87.31 317 LEU A C 1
ATOM 2363 O O . LEU A 1 317 ? -9.082 5.795 1.797 1.00 87.31 317 LEU A O 1
ATOM 2367 N N . GLN A 1 318 ? -7.984 6.879 0.171 1.00 82.06 318 GLN A N 1
ATOM 2368 C CA . GLN A 1 318 ? -9.112 7.759 -0.173 1.00 82.06 318 GLN A CA 1
ATOM 2369 C C . GLN A 1 318 ? -10.304 6.987 -0.737 1.00 82.06 318 GLN A C 1
ATOM 2371 O O . GLN A 1 318 ? -11.432 7.209 -0.307 1.00 82.06 318 GLN A O 1
ATOM 2376 N N . ARG A 1 319 ? -10.070 6.022 -1.632 1.00 84.06 319 ARG A N 1
ATOM 2377 C CA . ARG A 1 319 ? -11.124 5.142 -2.154 1.00 84.06 319 ARG A CA 1
ATOM 2378 C C . ARG A 1 319 ? -11.787 4.341 -1.038 1.00 84.06 319 ARG A C 1
ATOM 2380 O O . ARG A 1 319 ? -13.001 4.169 -1.062 1.00 84.06 319 ARG A O 1
ATOM 2387 N N . MET A 1 320 ? -11.028 3.862 -0.049 1.00 90.12 320 MET A N 1
ATOM 2388 C CA . MET A 1 320 ? -11.617 3.208 1.126 1.00 90.12 320 MET A CA 1
ATOM 2389 C C . MET A 1 320 ? -12.457 4.180 1.955 1.00 90.12 320 MET A C 1
ATOM 2391 O O . MET A 1 320 ? -13.552 3.820 2.383 1.00 90.12 320 MET A O 1
ATOM 2395 N N . ALA A 1 321 ? -11.990 5.419 2.130 1.00 87.88 321 ALA A N 1
ATOM 2396 C CA . ALA A 1 321 ? -12.746 6.469 2.807 1.00 87.88 321 ALA A CA 1
ATOM 2397 C C . ALA A 1 321 ? -14.078 6.753 2.085 1.00 87.88 321 ALA A C 1
ATOM 2399 O O . ALA A 1 321 ? -15.124 6.832 2.724 1.00 87.88 321 ALA A O 1
ATOM 2400 N N . GLU A 1 322 ? -14.066 6.832 0.751 1.00 84.94 322 GLU A N 1
ATOM 2401 C CA . GLU A 1 322 ? -15.269 6.987 -0.075 1.00 84.94 322 GLU A CA 1
ATOM 2402 C C . GLU A 1 322 ? -16.205 5.778 0.024 1.00 84.94 322 GLU A C 1
ATOM 2404 O O . GLU A 1 322 ? -17.402 5.955 0.244 1.00 84.94 322 GLU A O 1
ATOM 2409 N N . LYS A 1 323 ? -15.673 4.553 -0.068 1.00 89.12 323 LYS A N 1
ATOM 2410 C CA . LYS A 1 323 ? -16.462 3.316 0.041 1.00 89.12 323 LYS A CA 1
ATOM 2411 C C . LYS A 1 323 ? -17.088 3.114 1.424 1.00 89.12 323 LYS A C 1
ATOM 2413 O O . LYS A 1 323 ? -18.120 2.458 1.521 1.00 89.12 323 LYS A O 1
ATOM 2418 N N . LEU A 1 324 ? -16.507 3.673 2.487 1.00 90.00 324 LEU A N 1
ATOM 2419 C CA . LEU A 1 324 ? -17.103 3.641 3.826 1.00 90.00 324 LEU A CA 1
ATOM 2420 C C . LEU A 1 324 ? -18.268 4.632 3.993 1.00 90.00 324 LEU A C 1
ATOM 2422 O O . LEU A 1 324 ? -19.063 4.453 4.915 1.00 90.00 324 LEU A O 1
ATOM 2426 N N . LYS A 1 325 ? -18.423 5.653 3.131 1.00 87.94 325 LYS A N 1
ATOM 2427 C CA . LYS A 1 325 ? -19.512 6.644 3.270 1.00 87.94 325 LYS A CA 1
ATOM 2428 C C . LYS A 1 325 ? -20.907 5.999 3.224 1.00 87.94 325 LYS A C 1
ATOM 2430 O O . LYS A 1 325 ? -21.658 6.238 4.168 1.00 87.94 325 LYS A O 1
ATOM 2435 N N . PRO A 1 326 ? -21.245 5.126 2.249 1.00 89.38 326 PRO A N 1
ATOM 2436 C CA . PRO A 1 326 ? -22.533 4.430 2.250 1.00 89.38 326 PRO A CA 1
ATOM 2437 C C . PRO A 1 326 ? -22.745 3.543 3.485 1.00 89.38 326 PRO A C 1
ATOM 2439 O O . PRO A 1 326 ? -23.868 3.416 3.965 1.00 89.38 326 PRO A O 1
ATOM 2442 N N . VAL A 1 327 ? -21.670 2.961 4.036 1.00 91.88 327 VAL A N 1
ATOM 2443 C CA . VAL A 1 327 ? -21.737 2.176 5.282 1.00 91.88 327 VAL A CA 1
ATOM 2444 C C . VAL A 1 327 ? -22.140 3.078 6.447 1.00 91.88 327 VAL A C 1
ATOM 2446 O O . VAL A 1 327 ? -23.049 2.732 7.193 1.00 91.88 327 VAL A O 1
ATOM 2449 N N . ALA A 1 328 ? -21.529 4.260 6.574 1.00 89.06 328 ALA A N 1
ATOM 2450 C CA . ALA A 1 328 ? -21.902 5.242 7.592 1.00 89.06 328 ALA A CA 1
ATOM 2451 C C . ALA A 1 328 ? -23.339 5.762 7.409 1.00 89.06 328 ALA A C 1
ATOM 2453 O O . ALA A 1 328 ? -24.061 5.952 8.384 1.00 89.06 328 ALA A O 1
ATOM 2454 N N . GLU A 1 329 ? -23.760 6.005 6.168 1.00 87.94 329 GLU A N 1
ATOM 2455 C CA . GLU A 1 329 ? -25.098 6.510 5.836 1.00 87.94 329 GLU A CA 1
ATOM 2456 C C . GLU A 1 329 ? -26.212 5.509 6.147 1.00 87.94 329 GLU A C 1
ATOM 2458 O O . GLU A 1 329 ? -27.299 5.929 6.542 1.00 87.94 329 GLU A O 1
ATOM 2463 N N . GLY A 1 330 ? -25.930 4.208 6.024 1.00 89.19 330 GLY A N 1
ATOM 2464 C CA . GLY A 1 330 ? -26.858 3.134 6.379 1.00 89.19 330 GLY A CA 1
ATOM 2465 C C . GLY A 1 330 ? -27.047 2.919 7.885 1.00 89.19 330 GLY A C 1
ATOM 2466 O O . GLY A 1 330 ? -27.949 2.180 8.278 1.00 89.19 330 GLY A O 1
ATOM 2467 N N . LEU A 1 331 ? -26.227 3.545 8.738 1.00 89.62 331 LEU A N 1
ATOM 2468 C CA . LEU A 1 331 ? -26.326 3.413 10.193 1.00 89.62 331 LEU A CA 1
ATOM 2469 C C . LEU A 1 331 ? -27.399 4.342 10.788 1.00 89.62 331 LEU A C 1
ATOM 2471 O O . LEU A 1 331 ? -27.578 5.475 10.322 1.00 89.62 331 LEU A O 1
ATOM 2475 N N . PRO A 1 332 ? -28.095 3.903 11.854 1.00 84.81 332 PRO A N 1
ATOM 2476 C CA . PRO A 1 332 ? -29.187 4.661 12.447 1.00 84.81 332 PRO A CA 1
ATOM 2477 C C . PRO A 1 332 ? -28.712 6.004 13.011 1.00 84.81 332 PRO A C 1
ATOM 2479 O O . PRO A 1 332 ? -27.656 6.113 13.635 1.00 84.81 332 PRO A O 1
ATOM 2482 N N . THR A 1 333 ? -29.545 7.029 12.842 1.00 78.50 333 THR A N 1
ATOM 2483 C CA . THR A 1 333 ? -29.376 8.339 13.480 1.00 78.50 333 THR A CA 1
ATOM 2484 C C . THR A 1 333 ? -30.311 8.453 14.672 1.00 78.50 333 THR A C 1
ATOM 2486 O O . THR A 1 333 ? -31.527 8.337 14.503 1.00 78.50 333 THR A O 1
ATOM 2489 N N . LYS A 1 334 ? -29.774 8.726 15.864 1.00 74.44 334 LYS A N 1
ATOM 2490 C CA . LYS A 1 334 ? -30.587 9.067 17.037 1.00 74.44 334 LYS A CA 1
ATOM 2491 C C . LYS A 1 334 ? -30.570 10.584 17.271 1.00 74.44 334 LYS A C 1
ATOM 2493 O O . LYS A 1 334 ? -29.505 11.197 17.178 1.00 74.44 334 LYS A O 1
ATOM 2498 N N . PRO A 1 335 ? -31.718 11.221 17.560 1.00 67.56 335 PRO A N 1
ATOM 2499 C CA . PRO A 1 335 ? -31.745 12.623 17.969 1.00 67.56 335 PRO A CA 1
ATOM 2500 C C . PRO A 1 335 ? -30.898 12.838 19.232 1.00 67.56 335 PRO A C 1
ATOM 2502 O O . PRO A 1 335 ? -31.055 12.105 20.203 1.00 67.56 335 PRO A O 1
ATOM 2505 N N . GLY A 1 336 ? -30.014 13.839 19.221 1.00 65.94 336 GLY A N 1
ATOM 2506 C CA . GLY A 1 336 ? -29.143 14.172 20.359 1.00 65.94 336 GLY A CA 1
ATOM 2507 C C . GLY A 1 336 ? -27.804 13.429 20.405 1.00 65.94 336 GLY A C 1
ATOM 2508 O O . GLY A 1 336 ? -26.945 13.802 21.200 1.00 65.94 336 GLY A O 1
ATOM 2509 N N . ASP A 1 337 ? -27.584 12.440 19.536 1.00 67.62 337 ASP A N 1
ATOM 2510 C CA . ASP A 1 337 ? -26.281 11.789 19.423 1.00 67.62 337 ASP A CA 1
ATOM 2511 C C . ASP A 1 337 ? -25.227 12.776 18.881 1.00 67.62 337 ASP A C 1
ATOM 2513 O O . ASP A 1 337 ? -25.508 13.518 17.928 1.00 67.62 337 ASP A O 1
ATOM 2517 N N . PRO A 1 338 ? -23.995 12.780 19.426 1.00 64.69 338 PRO A N 1
ATOM 2518 C CA . PRO A 1 338 ? -22.905 13.572 18.878 1.00 64.69 338 PRO A CA 1
ATOM 2519 C C . PRO A 1 338 ? -22.574 13.064 17.472 1.00 64.69 338 PRO A C 1
ATOM 2521 O O . PRO A 1 338 ? -21.904 12.046 17.276 1.00 64.69 338 PRO A O 1
ATOM 2524 N N . ASN A 1 339 ? -23.083 13.781 16.472 1.00 64.62 339 ASN A N 1
ATOM 2525 C CA . ASN A 1 339 ? -22.794 13.517 15.075 1.00 64.62 339 ASN A CA 1
ATOM 2526 C C . ASN A 1 339 ? -21.428 14.107 14.734 1.00 64.62 339 ASN A C 1
ATOM 2528 O O . ASN A 1 339 ? -21.246 15.324 14.727 1.00 64.62 339 ASN A O 1
ATOM 2532 N N . PHE A 1 340 ? -20.475 13.236 14.414 1.00 67.88 340 PHE A N 1
ATOM 2533 C CA . PHE A 1 340 ? -19.237 13.659 13.780 1.00 67.88 340 PHE A CA 1
ATOM 2534 C C . PHE A 1 340 ? -19.531 14.002 12.319 1.00 67.88 340 PHE A C 1
ATOM 2536 O O . PHE A 1 340 ? -20.034 13.166 11.565 1.00 67.88 340 PHE A O 1
ATOM 2543 N N . LYS A 1 341 ? -19.227 15.238 11.927 1.00 65.75 341 LYS A N 1
ATOM 2544 C CA . LYS A 1 341 ? -19.172 15.631 10.521 1.00 65.75 341 LYS A CA 1
ATOM 2545 C C . LYS A 1 341 ? -17.714 15.521 10.078 1.00 65.75 341 LYS A C 1
ATOM 2547 O O . LYS A 1 341 ? -16.895 16.164 10.725 1.00 65.75 341 LYS A O 1
ATOM 2552 N N . PRO A 1 342 ? -17.397 14.754 9.022 1.00 61.97 342 PRO A N 1
ATOM 2553 C CA . PRO A 1 342 ? -16.074 14.754 8.403 1.00 61.97 342 PRO A CA 1
ATOM 2554 C C . PRO A 1 342 ? -15.531 16.179 8.212 1.00 61.97 342 PRO A C 1
ATOM 2556 O O . PRO A 1 342 ? -16.183 17.003 7.568 1.00 61.97 342 PRO A O 1
ATOM 2559 N N . VAL A 1 343 ? -14.377 16.476 8.816 1.00 62.03 343 VAL A N 1
ATOM 2560 C CA . VAL A 1 343 ? -13.689 17.782 8.784 1.00 62.03 343 VAL A CA 1
ATOM 2561 C C . VAL A 1 343 ? -12.405 17.713 7.965 1.00 62.03 343 VAL A C 1
ATOM 2563 O O . VAL A 1 343 ? -11.912 18.756 7.539 1.00 62.03 343 VAL A O 1
ATOM 2566 N N . ALA A 1 344 ? -11.873 16.516 7.687 1.00 55.75 344 ALA A N 1
ATOM 2567 C CA . ALA A 1 344 ? -10.796 16.326 6.716 1.00 55.75 344 ALA A CA 1
ATOM 2568 C C . ALA A 1 344 ? -11.318 16.588 5.284 1.00 55.75 344 ALA A C 1
ATOM 2570 O O . ALA A 1 344 ? -11.400 15.708 4.432 1.00 55.75 344 ALA A O 1
ATOM 2571 N N . ILE A 1 345 ? -11.704 17.838 5.026 1.00 51.22 345 ILE A N 1
ATOM 2572 C CA . ILE A 1 345 ? -12.126 18.387 3.745 1.00 51.22 345 ILE A CA 1
ATOM 2573 C C . ILE A 1 345 ? -10.855 18.708 2.969 1.00 51.22 345 ILE A C 1
ATOM 2575 O O . ILE A 1 345 ? -10.448 19.858 2.875 1.00 51.22 345 ILE A O 1
ATOM 2579 N N . LEU A 1 346 ? -10.191 17.698 2.423 1.00 44.75 346 LEU A N 1
ATOM 2580 C CA . LEU A 1 346 ? -9.216 17.914 1.361 1.00 44.75 346 LEU A CA 1
ATOM 2581 C C . LEU A 1 346 ? -9.368 16.761 0.373 1.00 44.75 346 LEU A C 1
ATOM 2583 O O . LEU A 1 346 ? -9.110 15.617 0.723 1.00 44.75 346 LEU A O 1
ATOM 2587 N N . GLN A 1 347 ? -9.786 17.100 -0.852 1.00 46.50 347 GLN A N 1
ATOM 2588 C CA . GLN A 1 347 ? -10.030 16.233 -2.021 1.00 46.50 347 GLN A CA 1
ATOM 2589 C C . GLN A 1 347 ? -11.467 15.740 -2.276 1.00 46.50 347 GLN A C 1
ATOM 2591 O O . GLN A 1 347 ? -11.660 14.944 -3.183 1.00 46.50 347 GLN A O 1
ATOM 2596 N N . GLY A 1 348 ? -12.501 16.268 -1.612 1.00 41.81 348 GLY A N 1
ATOM 2597 C CA . GLY A 1 348 ? -13.896 16.000 -2.019 1.00 41.81 348 GLY A CA 1
ATOM 2598 C C . GLY A 1 348 ? -14.214 16.405 -3.472 1.00 41.81 348 GLY A C 1
ATOM 2599 O O . GLY A 1 348 ? -14.947 15.694 -4.151 1.00 41.81 348 GLY A O 1
ATOM 2600 N N . ASP A 1 349 ? -13.587 17.477 -3.972 1.00 45.31 349 ASP A N 1
ATOM 2601 C CA . ASP A 1 349 ? -13.852 18.013 -5.320 1.00 45.31 349 ASP A CA 1
ATOM 2602 C C . ASP A 1 349 ? -12.892 17.486 -6.401 1.00 45.31 349 ASP A C 1
ATOM 2604 O O . ASP A 1 349 ? -13.214 17.494 -7.587 1.00 45.31 349 ASP A O 1
ATOM 2608 N N . LEU A 1 350 ? -11.714 16.990 -6.004 1.00 49.03 350 LEU A N 1
ATOM 2609 C CA . LEU A 1 350 ? -10.731 16.396 -6.921 1.00 49.03 350 LEU A CA 1
ATOM 2610 C C . LEU A 1 350 ? -10.714 14.869 -6.864 1.00 49.03 350 LEU A C 1
ATOM 2612 O O . LEU A 1 350 ? -10.228 14.253 -7.803 1.00 49.03 350 LEU A O 1
ATOM 2616 N N . GLY A 1 351 ? -11.253 14.251 -5.812 1.00 51.81 351 GLY A N 1
ATOM 2617 C CA . GLY A 1 351 ? -11.297 12.802 -5.614 1.00 51.81 351 GLY A CA 1
ATOM 2618 C C . GLY A 1 351 ? -11.894 12.064 -6.810 1.00 51.81 351 GLY A C 1
ATOM 2619 O O . GLY A 1 351 ? -11.236 11.161 -7.324 1.00 51.81 351 GLY A O 1
ATOM 2620 N N . PRO A 1 352 ? -13.048 12.492 -7.360 1.00 57.81 352 PRO A N 1
ATOM 2621 C CA . PRO A 1 352 ? -13.598 11.903 -8.579 1.00 57.81 352 PRO A CA 1
ATOM 2622 C C . PRO A 1 352 ? -12.710 12.104 -9.815 1.00 57.81 352 PRO A C 1
ATOM 2624 O O . PRO A 1 352 ? -12.556 11.176 -10.606 1.00 57.81 352 PRO A O 1
ATOM 2627 N N . ILE A 1 353 ? -12.096 13.284 -9.977 1.00 62.12 353 ILE A N 1
ATOM 2628 C CA . ILE A 1 353 ? -11.230 13.614 -11.126 1.00 62.12 353 ILE A CA 1
ATOM 2629 C C . ILE A 1 353 ? -9.930 12.808 -11.071 1.00 62.12 353 ILE A C 1
ATOM 2631 O O . ILE A 1 353 ? -9.546 12.188 -12.058 1.00 62.12 353 ILE A O 1
ATOM 2635 N N . LEU A 1 354 ? -9.271 12.769 -9.915 1.00 59.66 354 LEU A N 1
ATOM 2636 C CA . LEU A 1 354 ? -8.086 11.956 -9.673 1.00 59.66 354 LEU A CA 1
ATOM 2637 C C . LEU A 1 354 ? -8.443 10.480 -9.836 1.00 59.66 354 LEU A C 1
ATOM 2639 O O . LEU A 1 354 ? -7.802 9.786 -10.615 1.00 59.66 354 LEU A O 1
ATOM 2643 N N . THR A 1 355 ? -9.516 10.004 -9.203 1.00 57.78 355 THR A N 1
ATOM 2644 C CA . THR A 1 355 ? -9.988 8.620 -9.352 1.00 57.78 355 THR A CA 1
ATOM 2645 C C . THR A 1 355 ? -10.239 8.257 -10.812 1.00 57.78 355 THR A C 1
ATOM 2647 O O . THR A 1 355 ? -9.837 7.168 -11.224 1.00 57.78 355 THR A O 1
ATOM 2650 N N . PHE A 1 356 ? -10.828 9.160 -11.603 1.00 67.69 356 PHE A N 1
ATOM 2651 C CA . PHE A 1 356 ? -10.978 9.002 -13.048 1.00 67.69 356 PHE A CA 1
ATOM 2652 C C . PHE A 1 356 ? -9.620 8.924 -13.753 1.00 67.69 356 PHE A C 1
ATOM 2654 O O . PHE A 1 356 ? -9.355 7.923 -14.410 1.00 67.69 356 PHE A O 1
ATOM 2661 N N . ILE A 1 357 ? -8.728 9.904 -13.563 1.00 65.62 357 ILE A N 1
ATOM 2662 C CA . ILE A 1 357 ? -7.384 9.927 -14.168 1.00 65.62 357 ILE A CA 1
ATOM 2663 C C . ILE A 1 357 ? -6.619 8.638 -13.852 1.00 65.62 357 ILE A C 1
ATOM 2665 O O . ILE A 1 357 ? -6.022 8.046 -14.745 1.00 65.62 357 ILE A O 1
ATOM 2669 N N . TYR A 1 358 ? -6.664 8.147 -12.615 1.00 59.25 358 TYR A N 1
ATOM 2670 C CA . TYR A 1 358 ? -5.971 6.920 -12.223 1.00 59.25 358 TYR A CA 1
ATOM 2671 C C . TYR A 1 358 ? -6.632 5.661 -12.752 1.00 59.25 358 TYR A C 1
ATOM 2673 O O . TYR A 1 358 ? -5.930 4.735 -13.148 1.00 59.25 358 TYR A O 1
ATOM 2681 N N . ARG A 1 359 ? -7.966 5.607 -12.780 1.00 66.62 359 ARG A N 1
ATOM 2682 C CA . ARG A 1 359 ? -8.679 4.506 -13.430 1.00 66.62 359 ARG A CA 1
ATOM 2683 C C . ARG A 1 359 ? -8.283 4.433 -14.899 1.00 66.62 359 ARG A C 1
ATOM 2685 O O . ARG A 1 359 ? -7.884 3.368 -15.358 1.00 66.62 359 ARG A O 1
ATOM 2692 N N . GLU A 1 360 ? -8.331 5.557 -15.602 1.00 75.62 360 GLU A N 1
ATOM 2693 C CA . GLU A 1 360 ? -7.973 5.621 -17.015 1.00 75.62 360 GLU A CA 1
ATOM 2694 C C . GLU A 1 360 ? -6.470 5.401 -17.236 1.00 75.62 360 GLU A C 1
ATOM 2696 O O . GLU A 1 360 ? -6.092 4.757 -18.208 1.00 75.62 360 GLU A O 1
ATOM 2701 N N . THR A 1 361 ? -5.604 5.808 -16.301 1.00 71.38 361 THR A N 1
ATOM 2702 C CA . THR A 1 361 ? -4.176 5.444 -16.303 1.00 71.38 361 THR A CA 1
ATOM 2703 C C . THR A 1 361 ? -4.001 3.937 -16.127 1.00 71.38 361 THR A C 1
ATOM 2705 O O . THR A 1 361 ? -3.240 3.322 -16.860 1.00 71.38 361 THR A O 1
ATOM 2708 N N . GLY A 1 362 ? -4.729 3.298 -15.211 1.00 66.75 362 GLY A N 1
ATOM 2709 C CA . GLY A 1 362 ? -4.701 1.846 -15.026 1.00 66.75 362 GLY A CA 1
ATOM 2710 C C . GLY A 1 362 ? -5.186 1.092 -16.268 1.00 66.75 362 GLY A C 1
ATOM 2711 O O . GLY A 1 362 ? -4.545 0.129 -16.696 1.00 66.75 362 GLY A O 1
ATOM 2712 N N . VAL A 1 363 ? -6.272 1.561 -16.895 1.00 72.69 363 VAL A N 1
ATOM 2713 C CA . VAL A 1 363 ? -6.792 1.038 -18.172 1.00 72.69 363 VAL A CA 1
ATOM 2714 C C . VAL A 1 363 ? -5.761 1.208 -19.287 1.00 72.69 363 VAL A C 1
ATOM 2716 O O . VAL A 1 363 ? -5.485 0.246 -20.012 1.00 72.69 363 VAL A O 1
ATOM 2719 N N . TYR A 1 364 ? -5.158 2.393 -19.392 1.00 80.75 364 TYR A N 1
ATOM 2720 C CA . TYR A 1 364 ? -4.086 2.699 -20.332 1.00 80.75 364 TYR A CA 1
ATOM 2721 C C . TYR A 1 364 ? -2.902 1.750 -20.149 1.00 80.75 364 TYR A C 1
ATOM 2723 O O . TYR A 1 364 ? -2.515 1.069 -21.093 1.00 80.75 364 TYR A O 1
ATOM 2731 N N . MET A 1 365 ? -2.375 1.638 -18.930 1.00 77.19 365 MET A N 1
ATOM 2732 C CA . MET A 1 365 ? -1.195 0.836 -18.602 1.00 77.19 365 MET A CA 1
ATOM 2733 C C . MET A 1 365 ? -1.431 -0.651 -18.855 1.00 77.19 365 MET A C 1
ATOM 2735 O O . MET A 1 365 ? -0.593 -1.304 -19.473 1.00 77.19 365 MET A O 1
ATOM 2739 N N . LYS A 1 366 ? -2.599 -1.182 -18.470 1.00 74.94 366 LYS A N 1
ATOM 2740 C CA . LYS A 1 366 ? -2.987 -2.568 -18.775 1.00 74.94 366 LYS A CA 1
ATOM 2741 C C . LYS A 1 366 ? -3.048 -2.808 -20.281 1.00 74.94 366 LYS A C 1
ATOM 2743 O O . LYS A 1 366 ? -2.536 -3.810 -20.776 1.00 74.94 366 LYS A O 1
ATOM 2748 N N . SER A 1 367 ? -3.682 -1.899 -21.016 1.00 82.25 367 SER A N 1
ATOM 2749 C CA . SER A 1 367 ? -3.848 -2.027 -22.465 1.00 82.25 367 SER A CA 1
ATOM 2750 C C . SER A 1 367 ? -2.508 -1.911 -23.187 1.00 82.25 367 SER A C 1
ATOM 2752 O O . SER A 1 367 ? -2.199 -2.740 -24.041 1.00 82.25 367 SER A O 1
ATOM 2754 N N . LEU A 1 368 ? -1.677 -0.946 -22.793 1.00 85.44 368 LEU A N 1
ATOM 2755 C CA . LEU A 1 368 ? -0.320 -0.752 -23.286 1.00 85.44 368 LEU A CA 1
ATOM 2756 C C . LEU A 1 368 ? 0.531 -2.002 -23.045 1.00 85.44 368 LEU A C 1
ATOM 2758 O O . LEU A 1 368 ? 1.115 -2.517 -23.998 1.00 85.44 368 LEU A O 1
ATOM 2762 N N . GLN A 1 369 ? 0.538 -2.535 -21.819 1.00 82.00 369 GLN A N 1
ATOM 2763 C CA . GLN A 1 369 ? 1.266 -3.758 -21.476 1.00 82.00 369 GLN A CA 1
ATOM 2764 C C . GLN A 1 369 ? 0.782 -4.941 -22.319 1.00 82.00 369 GLN A C 1
ATOM 2766 O O . GLN A 1 369 ? 1.592 -5.625 -22.935 1.00 82.00 369 GLN A O 1
ATOM 2771 N N . ASN A 1 370 ? -0.534 -5.138 -22.453 1.00 83.38 370 ASN A N 1
ATOM 2772 C CA . ASN A 1 370 ? -1.089 -6.193 -23.303 1.00 83.38 370 ASN A CA 1
ATOM 2773 C C . ASN A 1 370 ? -0.613 -6.077 -24.759 1.00 83.38 370 ASN A C 1
ATOM 2775 O O . ASN A 1 370 ? -0.278 -7.087 -25.382 1.00 83.38 370 ASN A O 1
ATOM 2779 N N . LYS A 1 371 ? -0.556 -4.861 -25.318 1.00 90.12 371 LYS A N 1
ATOM 2780 C CA . LYS A 1 371 ? -0.064 -4.624 -26.685 1.00 90.12 371 LYS A CA 1
ATOM 2781 C C . LYS A 1 371 ? 1.447 -4.846 -26.798 1.00 90.12 371 LYS A C 1
ATOM 2783 O O . LYS A 1 371 ? 1.880 -5.467 -27.769 1.00 90.12 371 LYS A O 1
ATOM 2788 N N . ILE A 1 372 ? 2.235 -4.406 -25.812 1.00 90.00 372 ILE A N 1
ATOM 2789 C CA . ILE A 1 372 ? 3.679 -4.681 -25.716 1.00 90.00 372 ILE A CA 1
ATOM 2790 C C . ILE A 1 372 ? 3.913 -6.197 -25.711 1.00 90.00 372 ILE A C 1
ATOM 2792 O O . ILE A 1 372 ? 4.654 -6.706 -26.550 1.00 90.00 372 ILE A O 1
ATOM 2796 N N . CYS A 1 373 ? 3.210 -6.931 -24.853 1.00 87.31 373 CYS A N 1
ATOM 2797 C CA . CYS A 1 373 ? 3.356 -8.375 -24.710 1.00 87.31 373 CYS A CA 1
ATOM 2798 C C . CYS A 1 373 ? 2.885 -9.152 -25.936 1.00 87.31 373 CYS A C 1
ATOM 2800 O O . CYS A 1 373 ? 3.590 -10.041 -26.408 1.00 87.31 373 CYS A O 1
ATOM 2802 N N . THR A 1 374 ? 1.749 -8.768 -26.527 1.00 89.69 374 THR A N 1
ATOM 2803 C CA . THR A 1 374 ? 1.279 -9.337 -27.802 1.00 89.69 374 THR A CA 1
ATOM 2804 C C . THR A 1 374 ? 2.345 -9.189 -28.886 1.00 89.69 374 THR A C 1
ATOM 2806 O O . THR A 1 374 ? 2.608 -10.115 -29.649 1.00 89.69 374 THR A O 1
ATOM 2809 N N . ARG A 1 375 ? 3.001 -8.027 -28.936 1.00 91.81 375 ARG A N 1
ATOM 2810 C CA . ARG A 1 375 ? 4.046 -7.738 -29.914 1.00 91.81 375 ARG A CA 1
ATOM 2811 C C . ARG A 1 375 ? 5.337 -8.517 -29.649 1.00 91.81 375 ARG A C 1
ATOM 2813 O O . ARG A 1 375 ? 5.906 -9.059 -30.592 1.00 91.81 375 ARG A O 1
ATOM 2820 N N . LEU A 1 376 ? 5.790 -8.591 -28.398 1.00 90.19 376 LEU A N 1
ATOM 2821 C CA . LEU A 1 376 ? 6.995 -9.331 -27.996 1.00 90.19 376 LEU A CA 1
ATOM 2822 C C . LEU A 1 376 ? 6.858 -10.845 -28.192 1.00 90.19 376 LEU A C 1
ATOM 2824 O O . LEU A 1 376 ? 7.832 -11.516 -28.537 1.00 90.19 376 LEU A O 1
ATOM 2828 N N . ASN A 1 377 ? 5.652 -11.378 -28.002 1.00 87.94 377 ASN A N 1
ATOM 2829 C CA . ASN A 1 377 ? 5.337 -12.792 -28.216 1.00 87.94 377 ASN A CA 1
ATOM 2830 C C . ASN A 1 377 ? 5.005 -13.117 -29.682 1.00 87.94 377 ASN A C 1
ATOM 2832 O O . ASN A 1 377 ? 4.853 -14.283 -30.036 1.00 87.94 377 ASN A O 1
ATOM 2836 N N . GLY A 1 378 ? 4.919 -12.104 -30.549 1.00 87.44 378 GLY A N 1
ATOM 2837 C CA . GLY A 1 378 ? 4.750 -12.282 -31.987 1.00 87.44 378 GLY A CA 1
ATOM 2838 C C . GLY A 1 378 ? 6.036 -12.743 -32.695 1.00 87.44 378 GLY A C 1
ATOM 2839 O O . GLY A 1 378 ? 7.136 -12.611 -32.157 1.00 87.44 378 GLY A O 1
ATOM 2840 N N . PRO A 1 379 ? 5.932 -13.232 -33.946 1.00 86.44 379 PRO A N 1
ATOM 2841 C CA . PRO A 1 379 ? 7.068 -13.778 -34.698 1.00 86.44 379 PRO A CA 1
ATOM 2842 C C . PRO A 1 379 ? 8.095 -12.718 -35.124 1.00 86.44 379 PRO A C 1
ATOM 2844 O O . PRO A 1 379 ? 9.245 -13.048 -35.402 1.00 86.44 379 PRO A O 1
ATOM 2847 N N . ARG A 1 380 ? 7.696 -11.439 -35.195 1.00 88.56 380 ARG A N 1
ATOM 2848 C CA . ARG A 1 380 ? 8.579 -10.311 -35.535 1.00 88.56 380 ARG A CA 1
ATOM 2849 C C . ARG A 1 380 ? 8.348 -9.119 -34.595 1.00 88.56 380 ARG A C 1
ATOM 2851 O O . ARG A 1 380 ? 7.697 -8.150 -34.996 1.00 88.56 380 ARG A O 1
ATOM 2858 N N . PRO A 1 381 ? 8.882 -9.154 -33.359 1.00 88.00 381 PRO A N 1
ATOM 2859 C CA . PRO A 1 381 ? 8.723 -8.064 -32.388 1.00 88.00 381 PRO A CA 1
ATOM 2860 C C . PRO A 1 381 ? 9.251 -6.709 -32.885 1.00 88.00 381 PRO A C 1
ATOM 2862 O O . PRO A 1 381 ? 8.768 -5.644 -32.489 1.00 88.00 381 PRO A O 1
ATOM 2865 N N . ASP A 1 382 ? 10.215 -6.734 -33.806 1.00 87.38 382 ASP A N 1
ATOM 2866 C CA . ASP A 1 382 ? 10.856 -5.557 -34.384 1.00 87.38 382 ASP A CA 1
ATOM 2867 C C . ASP A 1 382 ? 10.186 -5.043 -35.677 1.00 87.38 382 ASP A C 1
ATOM 2869 O O . ASP A 1 382 ? 10.648 -4.067 -36.271 1.00 87.38 382 ASP A O 1
ATOM 2873 N N . ALA A 1 383 ? 9.081 -5.655 -36.120 1.00 87.94 383 ALA A N 1
ATOM 2874 C CA . ALA A 1 383 ? 8.429 -5.307 -37.382 1.00 87.94 383 ALA A CA 1
ATOM 2875 C C . ALA A 1 383 ? 7.942 -3.846 -37.420 1.00 87.94 383 ALA A C 1
ATOM 2877 O O . ALA A 1 383 ? 7.057 -3.440 -36.666 1.00 87.94 383 ALA A O 1
ATOM 2878 N N . GLY A 1 384 ? 8.485 -3.043 -38.335 1.00 82.88 384 GLY A N 1
ATOM 2879 C CA . GLY A 1 384 ? 8.131 -1.627 -38.464 1.00 82.88 384 GLY A CA 1
ATOM 2880 C C . GLY A 1 384 ? 8.814 -0.712 -37.443 1.00 82.88 384 GLY A C 1
ATOM 2881 O O . GLY A 1 384 ? 8.361 0.419 -37.274 1.00 82.88 384 GLY A O 1
ATOM 2882 N N . CYS A 1 385 ? 9.862 -1.188 -36.766 1.00 86.69 385 CYS A N 1
ATOM 2883 C CA . CYS A 1 385 ? 10.819 -0.344 -36.057 1.00 86.69 385 CYS A CA 1
ATOM 2884 C C . CYS A 1 385 ? 11.805 0.242 -37.072 1.00 86.69 385 CYS A C 1
ATOM 2886 O O . CYS A 1 385 ? 12.781 -0.420 -37.428 1.00 86.69 385 CYS A O 1
ATOM 2888 N N . THR A 1 386 ? 11.479 1.427 -37.585 1.00 71.62 386 THR A N 1
ATOM 2889 C CA . THR A 1 386 ? 12.308 2.210 -38.514 1.00 71.62 386 THR A CA 1
ATOM 2890 C C . THR A 1 386 ? 13.215 3.162 -37.770 1.00 71.62 386 THR A C 1
ATOM 2892 O O . THR A 1 386 ? 12.684 3.821 -36.844 1.00 71.62 386 THR A O 1
#

pLDDT: mean 80.27, std 18.47, range [26.53, 98.0]

Radius of gyration: 25.72 Å; Cα contacts (8 Å, |Δi|>4): 596; chains: 1; bounding box: 79×82×61 Å

Secondary structure (DSSP, 8-state):
--------------------------S-PPPPPPGGGB--TTHHHHHHHHHHHHHHHHHTT---S-SEEEES-SS--S-TTEEEEEEE---BTT-B-TTS-BSS---TTPPBPTTS-TTSEEEEETTTTEEEEEHHHHHHHHHTTSSS----HHHHHHHHHHHHHHHTT-----TT-EEEEETTS-HHHHHHHHHHTTS---HHHHHHHHHHHHHHHHHHTTSTTTS-TTS-HHHHHHHHHHHHHHHHHHHHHHHHHHHHHHS----GGGS-SSSSPPHHHHHHHHHHHHHHHHH--SSEEEEE-TTTTSPPHHHHHHHHHHHHHHHHHTSPPPTTS--------SSTTTHHHHHHHHHHHHHHHHHHHHHHHHHHTSS-TTTT--

Organism: NCBI:txid722472

Solvent-accessible surface area (backbone atoms only — not comparable to full-atom values): 21524 Å² total; per-residue (Å²): 135,90,82,88,84,89,80,91,79,93,77,84,86,78,91,78,82,76,75,84,76,71,78,73,76,65,83,78,71,76,81,85,78,45,72,80,27,51,53,68,92,54,45,70,46,51,52,52,39,50,54,49,41,55,49,43,32,44,75,70,74,53,66,52,75,50,84,43,78,40,70,60,58,97,58,86,74,88,51,65,38,34,32,36,33,39,31,28,55,50,20,22,57,89,34,44,50,98,74,64,30,56,75,47,73,59,55,60,66,39,40,62,31,93,82,32,47,77,82,29,62,32,22,75,34,51,88,57,30,26,35,36,25,13,41,68,40,53,49,41,21,22,22,24,78,51,98,60,74,41,69,31,65,40,37,41,39,58,50,30,28,34,49,35,24,47,56,69,65,34,60,45,81,57,54,71,56,65,37,78,45,60,20,68,52,57,54,66,62,50,50,53,56,54,51,66,47,49,54,83,61,52,67,63,59,56,53,48,20,52,49,56,16,47,53,45,46,68,71,41,41,79,33,85,80,48,33,44,86,87,38,34,74,31,16,16,41,31,51,44,29,28,24,16,40,37,20,16,51,51,42,43,56,59,39,55,34,36,60,78,55,44,62,74,76,54,46,69,64,78,58,82,91,51,84,75,62,53,69,71,56,39,49,50,26,22,51,51,46,48,30,50,62,54,69,37,71,62,60,72,50,29,36,73,29,63,58,50,41,48,74,48,62,36,55,49,32,40,52,50,26,58,64,44,45,64,60,29,66,72,40,80,85,61,92,90,52,55,71,53,71,72,74,69,80,74,49,83,85,47,44,64,55,50,51,46,54,50,50,40,46,23,52,46,47,50,51,27,49,51,45,36,37,55,37,64,74,38,100,57,55,62,70,89,59,123

Mean predicted aligned error: 11.71 Å

Foldseek 3Di:
DDDDDDDDDDDDDDDDPPDPPPPPPPPDDDDDAQLLFFDPPCVVQLQVLLQLLQVLCVVVVLHFLADAEDESDPDQDPDQNYAYEGAGQWAFDVQADPRRHGVDHDFLQGAIDPVADPQAKKQPAQSRGYMYGHNVSQQLLQCLVNPDGHHALSSSLVSSLRSLCSSVSHIGDAQQPKDKAFLQDALVVLLVVLLVLLPAPDPVSSVVSLVRSLSSSLVPCQDPPLADPQADSLQSLLVSLLSLLSSLVSVCVVVNSHVVNHRDDADCLLPAPDVLGDLVSLLVSLLVVLLCSNVRNGDMHIHDGNQSLDDRSSLSSNVSSVVSNVVSVPDDDDPPGPHHDNPSPDCPPCNVVVVRVSNSSSVSRSSSSVSNNVLSPDPCVNPPSD